Protein AF-A0AAV4JSL7-F1 (afdb_monomer_lite)

Sequence (381 aa):
MTWGSNEEGQLGRGDVSEQASREPKLIGTLATDRHEVIQVTCGSDHTMVLTDAGLVGVWGSNSFGQLGIGRSVSHINHPEFITCLKGIPMAQVAAGGNHSFVLSKSGAVYGWGRNTFGQLGVKDTKDHDKPTQCWQLRSQRIKYICCGENHTACLTLDGRVFTFGAGSYGQLGHKSYDNEVLPKQVLELSGSEVSQIACGRLEMLRHLQADECPPPEVSDEIIKIFSSSSCLNGSFLLSEDKHFGSSSKKHSVNMSDVREFFQELAKLSNVKIIQNISTCIEQTLIPLLPTAPPDVESLRLYLMLPECHLFEESKLYSSIICPLAESLLALDKIDQNVFDNWWSSNQPSYFNRLVKTYKSCVEYLLRPPQPSDPLEVRSCL

Secondary structure (DSSP, 8-state):
-EEEEETTSTT-SS--EEEEEEEEE--TTT--TT--EEEEEE-SSEEEEEETT--EEEEEE-TTSTTSS-SS-SEEEEEEE-GGGTTS-EEEEEE-SSEEEEEETTS-EEEEE--TTSTT-SSS-S-EEEEEE-GGGTTS-EEEEEE-SSEEEEEETTS-EEEEE--TTSTT-SSS---EEEEEE-GGGTTS--SSS-STTHHHHHTS-TTPPPPHHHHHHHHHHHT-HHHHHHHTBPTTTTTSS-BTTB--B-HHHHHHHHHHHTT---HHHHHHHHHHIIIIIGGG--SS-SSGGGGHHHHHGGGSGGGG-GGGIIIIIHHHHHHHHTS-HHHHHHHHHHHHHS-HHHHHHHHHHHHHHHHHHTSPPPTTS--------

InterPro domains:
  IPR000408 Regulator of chromosome condensation, RCC1 [PR00633] (7-23)
  IPR000408 Regulator of chromosome condensation, RCC1 [PR00633] (56-72)
  IPR000408 Regulator of chromosome condensation, RCC1 [PR00633] (145-161)
  IPR000408 Regulator of chromosome condensation, RCC1 [PR00633] (161-175)
  IPR000408 Regulator of chromosome condensation, RCC1 [PS00626] (40-50)
  IPR000408 Regulator of chromosome condensation, RCC1 [PS00626] (93-103)
  IPR000408 Regulator of chromosome condensation, RCC1 [PS00626] (145-155)
  IPR000408 Regulator of chromosome condensation, RCC1 [PS50012] (1-53)
  IPR000408 Regulator of chromosome condensation, RCC1 [PS50012] (54-106)
  IPR000408 Regulator of chromosome condensation, RCC1 [PS50012] (107-158)
  IPR000408 Regulator of chromosome condensation, RCC1 [PS50012] (159-210)
  IPR009091 Regulator of chromosome condensation 1/beta-lactamase-inhibitor protein II [G3DSA:2.130.10.30] (1-242)
  IPR009091 Regulator of chromosome condensation 1/beta-lactamase-inhibitor protein II [SSF50985] (2-201)
  IPR051625 Diverse Signaling and Regulatory Domain-Containing Protein [PTHR22872] (76-201)
  IPR058923 RCC1-like domain [PF25390] (2-201)

Foldseek 3Di:
DDWFAFQQLQRAQQDGDRDTGPDDDDNVVQPDPPWAFPDKEDAQFKIWTATPQQWIWIWGACCQLQRQQDDPDGTHNHIDTQPVCPPFRWDDKEDEHFKIWTATPQRWIWIFGAQCLLQRQCPDRHGHNHTDTNPLRNPQQWDDKYYYNFKIWTAHPQQWIWIFGQQCPPVRQCPDRHGHNHTDTNCLRPPPNPPFQADPCLVVLQPADQAHDPDPSVLVVLLVQLQDLVNVLRRFFDPDCQLPPCDLQHLRGDLVRLLVVLVSVVPGNHPVSVVSNLCSQQVHVLVPQDLEDPDLSSCVCLLRVLSHPVLVPQVCLVRHVVSSVVSLVSHDPSSVSSVVSVVVVDDVVSVVSVVVSVVVSVVSVPDDDDPPDPDDDDDDD

Radius of gyration: 23.68 Å; chains: 1; bounding box: 52×46×74 Å

Organism: NCBI:txid1093978

pLDDT: mean 84.73, std 13.61, range [31.64, 98.62]

Structure (mmCIF, N/CA/C/O backbone):
data_AF-A0AAV4JSL7-F1
#
_entry.id   AF-A0AAV4JSL7-F1
#
loop_
_atom_site.group_PDB
_atom_site.id
_atom_site.type_symbol
_atom_site.label_atom_id
_atom_site.label_alt_id
_atom_site.label_comp_id
_atom_site.label_asym_id
_atom_site.label_entity_id
_atom_site.label_seq_id
_atom_site.pdbx_PDB_ins_code
_atom_site.Cartn_x
_atom_site.Cartn_y
_atom_site.Cartn_z
_atom_site.occupancy
_atom_site.B_iso_or_equiv
_atom_site.auth_seq_id
_atom_site.auth_comp_id
_atom_site.auth_asym_id
_atom_site.auth_atom_id
_atom_site.pdbx_PDB_model_num
ATOM 1 N N . MET A 1 1 ? -4.063 13.259 -13.712 1.00 87.69 1 MET A N 1
ATOM 2 C CA . MET A 1 1 ? -3.568 14.606 -13.340 1.00 87.69 1 MET A CA 1
ATOM 3 C C . MET A 1 1 ? -2.512 14.442 -12.260 1.00 87.69 1 MET A C 1
ATOM 5 O O . MET A 1 1 ? -2.606 13.466 -11.529 1.00 87.69 1 MET A O 1
ATOM 9 N N . THR A 1 2 ? -1.548 15.356 -12.156 1.00 90.62 2 THR A N 1
ATOM 10 C CA . THR A 1 2 ? -0.453 15.317 -11.170 1.00 90.62 2 THR A CA 1
ATOM 11 C C . THR A 1 2 ? -0.216 16.688 -10.527 1.00 90.62 2 THR A C 1
ATOM 13 O O . THR A 1 2 ? -0.372 17.733 -11.173 1.00 90.62 2 THR A O 1
ATOM 16 N N . TRP A 1 3 ? 0.124 16.676 -9.237 1.00 93.81 3 TRP A N 1
ATOM 17 C CA . TRP A 1 3 ? 0.457 17.818 -8.376 1.00 93.81 3 TRP A CA 1
ATOM 18 C C . TRP A 1 3 ? 1.378 17.333 -7.239 1.00 93.81 3 TRP A C 1
ATOM 20 O O . TRP A 1 3 ? 1.535 16.128 -7.068 1.00 93.81 3 TRP A O 1
ATOM 30 N N . GLY A 1 4 ? 1.988 18.240 -6.476 1.00 93.50 4 GLY A N 1
ATOM 31 C CA . GLY A 1 4 ? 2.975 17.920 -5.436 1.00 93.50 4 GLY A CA 1
ATOM 32 C C . GLY A 1 4 ? 4.409 18.290 -5.827 1.00 93.50 4 GLY A C 1
ATOM 33 O O . GLY A 1 4 ? 4.610 19.215 -6.617 1.00 93.50 4 GLY A O 1
ATOM 34 N N . SER A 1 5 ? 5.397 17.602 -5.246 1.00 89.81 5 SER A N 1
ATOM 35 C CA . SER A 1 5 ? 6.822 17.811 -5.558 1.00 89.81 5 SER A CA 1
ATOM 36 C C . SER A 1 5 ? 7.148 17.424 -7.005 1.00 89.81 5 SER A C 1
ATOM 38 O O . SER A 1 5 ? 6.543 16.501 -7.548 1.00 89.81 5 SER A O 1
ATOM 40 N N . ASN A 1 6 ? 8.076 18.150 -7.635 1.00 93.38 6 ASN A N 1
ATOM 41 C CA . ASN A 1 6 ? 8.517 17.920 -9.014 1.00 93.38 6 ASN A CA 1
ATOM 42 C C . ASN A 1 6 ? 10.027 18.135 -9.199 1.00 93.38 6 ASN A C 1
ATOM 44 O O . ASN A 1 6 ? 10.464 18.525 -10.285 1.00 93.38 6 ASN A O 1
ATOM 48 N N . GLU A 1 7 ? 10.811 17.938 -8.142 1.00 92.44 7 GLU A N 1
ATOM 49 C CA . GLU A 1 7 ? 12.262 18.171 -8.146 1.00 92.44 7 GLU A CA 1
ATOM 50 C C . GLU A 1 7 ? 12.984 17.274 -9.164 1.00 92.44 7 GLU A C 1
ATOM 52 O O . GLU A 1 7 ? 13.887 17.722 -9.863 1.00 92.44 7 GLU A O 1
ATOM 57 N N . GLU A 1 8 ? 12.497 16.045 -9.337 1.00 93.50 8 GLU A N 1
ATOM 58 C CA . GLU A 1 8 ? 13.051 15.019 -10.227 1.00 93.50 8 GLU A CA 1
ATOM 59 C C . GLU A 1 8 ? 12.173 14.796 -11.473 1.00 93.50 8 GLU A C 1
ATOM 61 O O . GLU A 1 8 ? 12.362 13.850 -12.239 1.00 93.50 8 GLU A O 1
ATOM 66 N N . GLY A 1 9 ? 11.167 15.651 -11.688 1.00 94.31 9 GLY A N 1
ATOM 67 C CA . GLY A 1 9 ? 10.214 15.514 -12.791 1.00 94.31 9 GLY A CA 1
ATOM 68 C C . GLY A 1 9 ? 9.134 14.454 -12.553 1.00 94.31 9 GLY A C 1
ATOM 69 O O . GLY A 1 9 ? 8.462 14.040 -13.500 1.00 94.31 9 GLY A O 1
ATOM 7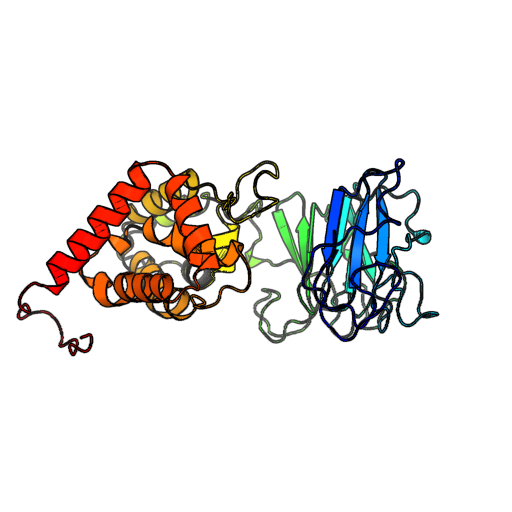0 N N . GLN A 1 10 ? 8.934 14.016 -11.304 1.00 94.81 10 GLN A N 1
ATOM 71 C CA . GLN A 1 10 ? 7.990 12.961 -10.918 1.00 94.81 10 GLN A CA 1
ATOM 72 C C . GLN A 1 10 ? 6.514 13.292 -11.193 1.00 94.81 10 GLN A C 1
ATOM 74 O O . GLN A 1 10 ? 5.669 12.398 -11.126 1.00 94.81 10 GLN A O 1
ATOM 79 N N . LEU A 1 11 ? 6.180 14.526 -11.592 1.00 94.56 11 LEU A N 1
ATOM 80 C CA . LEU A 1 11 ? 4.839 14.876 -12.072 1.00 94.56 11 LEU A CA 1
ATOM 81 C C . LEU A 1 11 ? 4.629 14.603 -13.565 1.00 94.56 11 LEU A C 1
ATOM 83 O O . LEU A 1 11 ? 3.476 14.576 -13.996 1.00 94.56 11 LEU A O 1
ATOM 87 N N . GLY A 1 12 ? 5.689 14.382 -14.347 1.00 94.50 12 GLY A N 1
ATOM 88 C CA . GLY A 1 12 ? 5.587 13.903 -15.730 1.00 94.50 12 GLY A CA 1
ATOM 89 C C . GLY A 1 12 ? 5.100 14.949 -16.735 1.00 94.50 12 GLY A C 1
ATOM 90 O O . GLY A 1 12 ? 4.492 14.598 -17.743 1.00 94.50 12 GLY A O 1
ATOM 91 N N . ARG A 1 13 ? 5.294 16.242 -16.462 1.00 92.75 13 ARG A N 1
ATOM 92 C CA . ARG A 1 13 ? 4.709 17.342 -17.256 1.00 92.75 13 ARG A CA 1
ATOM 93 C C . ARG A 1 13 ? 5.701 18.005 -18.222 1.00 92.75 13 ARG A C 1
ATOM 95 O O . ARG A 1 13 ? 5.365 19.012 -18.837 1.00 92.75 13 ARG A O 1
ATOM 102 N N . GLY A 1 14 ? 6.882 17.414 -18.406 1.00 93.31 14 GLY A N 1
ATOM 103 C CA . GLY A 1 14 ? 7.953 17.931 -19.265 1.00 93.31 14 GLY A CA 1
ATOM 104 C C . GLY A 1 14 ? 8.793 19.032 -18.611 1.00 93.31 14 GLY A C 1
ATOM 105 O O . GLY A 1 14 ? 9.627 19.641 -19.277 1.00 93.31 14 GLY A O 1
ATOM 106 N N . ASP A 1 15 ? 8.586 19.281 -17.319 1.00 93.12 15 ASP A N 1
ATOM 107 C CA . ASP A 1 15 ? 9.273 20.280 -16.509 1.00 93.12 15 ASP A CA 1
ATOM 108 C C . ASP A 1 15 ? 9.776 19.679 -15.187 1.00 93.12 15 ASP A C 1
ATOM 110 O O . ASP A 1 15 ? 9.305 18.634 -14.735 1.00 93.12 15 ASP A O 1
ATOM 114 N N . VAL A 1 16 ? 10.730 20.369 -14.563 1.00 92.75 16 VAL A N 1
ATOM 115 C CA . VAL A 1 16 ? 11.206 20.121 -13.194 1.00 92.75 16 VAL A CA 1
ATOM 116 C C . VAL A 1 16 ? 11.070 21.417 -12.396 1.00 92.75 16 VAL A C 1
ATOM 118 O O . VAL A 1 16 ? 11.211 22.506 -12.958 1.00 92.75 16 VAL A O 1
ATOM 121 N N . SER A 1 17 ? 10.739 21.328 -11.109 1.00 91.06 17 SER A N 1
ATOM 122 C CA . SER A 1 17 ? 10.581 22.507 -10.252 1.00 91.06 17 SER A CA 1
ATOM 123 C C . SER A 1 17 ? 10.872 22.187 -8.791 1.00 91.06 17 SER A C 1
ATOM 125 O O . SER A 1 17 ? 10.332 21.224 -8.256 1.00 91.06 17 SER A O 1
ATOM 127 N N . GLU A 1 18 ? 11.650 23.055 -8.137 1.00 87.56 18 GLU A N 1
ATOM 128 C CA . GLU A 1 18 ? 11.880 23.024 -6.683 1.00 87.56 18 GLU A CA 1
ATOM 129 C C . GLU A 1 18 ? 10.625 23.403 -5.880 1.00 87.56 18 GLU A C 1
ATOM 131 O O . GLU A 1 18 ? 10.512 23.105 -4.695 1.00 87.56 18 GLU A O 1
ATOM 136 N N . GLN A 1 19 ? 9.660 24.085 -6.505 1.00 85.88 19 GLN A N 1
ATOM 137 C CA . GLN A 1 19 ? 8.411 24.445 -5.845 1.00 85.88 19 GLN A CA 1
ATOM 138 C C . GLN A 1 19 ? 7.332 23.408 -6.135 1.00 85.88 19 GLN A C 1
ATOM 140 O O . GLN A 1 19 ? 7.003 23.116 -7.286 1.00 85.88 19 GLN A O 1
ATOM 145 N N . ALA A 1 20 ? 6.706 22.914 -5.068 1.00 86.38 20 ALA A N 1
ATOM 146 C CA . ALA A 1 20 ? 5.592 21.990 -5.184 1.00 86.38 20 ALA A CA 1
ATOM 147 C C . ALA A 1 20 ? 4.410 22.617 -5.949 1.00 86.38 20 ALA A C 1
ATOM 149 O O . ALA A 1 20 ? 3.917 23.704 -5.627 1.00 86.38 20 ALA A O 1
ATOM 150 N N . SER A 1 21 ? 3.907 21.887 -6.942 1.00 86.94 21 SER A N 1
ATOM 151 C CA . SER A 1 21 ? 2.688 22.215 -7.673 1.00 86.94 21 SER A CA 1
ATOM 152 C C . SER A 1 21 ? 1.480 22.033 -6.767 1.00 86.94 21 SER A C 1
ATOM 154 O O . SER A 1 21 ? 1.160 20.912 -6.388 1.00 86.94 21 SER A O 1
ATOM 156 N N . ARG A 1 22 ? 0.764 23.113 -6.465 1.00 91.31 22 ARG A N 1
ATOM 157 C CA . ARG A 1 22 ? -0.407 23.072 -5.568 1.00 91.31 22 ARG A CA 1
ATOM 158 C C . ARG A 1 22 ? -1.715 22.729 -6.276 1.00 91.31 22 ARG A C 1
ATOM 160 O O . ARG A 1 22 ? -2.715 22.462 -5.625 1.00 91.31 22 ARG A O 1
ATOM 167 N N . GLU A 1 23 ? -1.699 22.731 -7.604 1.00 88.50 23 GLU A N 1
ATOM 168 C CA . GLU A 1 23 ? -2.880 22.501 -8.432 1.00 88.50 23 GLU A CA 1
ATOM 169 C C . GLU A 1 23 ? -2.731 21.223 -9.268 1.00 88.50 23 GLU A C 1
ATOM 171 O O . GLU A 1 23 ? -1.652 20.999 -9.842 1.00 88.50 23 GLU A O 1
ATOM 176 N N . PRO A 1 24 ? -3.795 20.404 -9.380 1.00 92.31 24 PRO A N 1
ATOM 177 C CA . PRO A 1 24 ? -3.846 19.283 -10.310 1.00 92.31 24 PRO A CA 1
ATOM 178 C C . PRO A 1 24 ? -3.694 19.757 -11.754 1.00 92.31 24 PRO A C 1
ATOM 180 O O . PRO A 1 24 ? -4.482 20.567 -12.238 1.00 92.31 24 PRO A O 1
ATOM 183 N N . LYS A 1 25 ? -2.705 19.214 -12.471 1.00 90.19 25 LYS A N 1
ATOM 184 C CA . LYS A 1 25 ? -2.516 19.482 -13.904 1.00 90.19 25 LYS A CA 1
ATOM 185 C C . LYS A 1 25 ? -2.570 18.199 -14.718 1.00 90.19 25 LYS A C 1
ATOM 187 O O . LYS A 1 25 ? -2.169 17.130 -14.255 1.00 90.19 25 LYS A O 1
ATOM 192 N N . LEU A 1 26 ? -3.096 18.288 -15.934 1.00 90.12 26 LEU A N 1
ATOM 193 C CA . LEU A 1 26 ? -3.121 17.166 -16.866 1.00 90.12 26 LEU A CA 1
ATOM 194 C C . LEU A 1 26 ? -1.710 16.889 -17.404 1.00 90.12 26 LEU A C 1
ATOM 196 O O . LEU A 1 26 ? -0.970 17.820 -17.710 1.00 90.12 26 LEU A O 1
ATOM 200 N N . ILE A 1 27 ? -1.365 15.609 -17.563 1.00 89.94 27 ILE A N 1
ATOM 201 C CA . ILE A 1 27 ? -0.181 15.198 -18.319 1.00 89.94 27 ILE A CA 1
ATOM 202 C C . ILE A 1 27 ? -0.610 15.021 -19.776 1.00 89.94 27 ILE A C 1
ATOM 204 O O . ILE A 1 27 ? -1.199 14.000 -20.132 1.00 89.94 27 ILE A O 1
ATOM 208 N N . GLY A 1 28 ? -0.350 16.028 -20.610 1.00 83.12 28 GLY A N 1
ATOM 209 C CA . GLY A 1 28 ? -0.814 16.039 -22.002 1.00 83.12 28 GLY A CA 1
ATOM 210 C C . GLY A 1 28 ? -0.289 14.869 -22.841 1.00 83.12 28 GLY A C 1
ATOM 211 O O . GLY A 1 28 ? -0.990 14.386 -23.717 1.00 83.12 28 GLY A O 1
ATOM 212 N N . THR A 1 29 ? 0.906 14.358 -22.534 1.00 83.56 29 THR A N 1
ATOM 213 C CA . THR A 1 29 ? 1.532 13.235 -23.253 1.00 83.56 29 THR A CA 1
ATOM 214 C C . THR A 1 29 ? 0.900 11.873 -22.958 1.00 83.56 29 THR A C 1
ATOM 216 O O . THR A 1 29 ? 1.034 10.967 -23.775 1.00 83.56 29 THR A O 1
ATOM 219 N N . LEU A 1 30 ? 0.199 11.717 -21.828 1.00 83.38 30 LEU A N 1
ATOM 220 C CA . LEU A 1 30 ? -0.580 10.509 -21.509 1.00 83.38 30 LEU A CA 1
ATOM 221 C C . LEU A 1 30 ? -2.031 10.606 -21.974 1.00 83.38 30 LEU A C 1
ATOM 223 O O . LEU A 1 30 ? -2.681 9.580 -22.153 1.00 83.38 30 LEU A O 1
ATOM 227 N N . ALA A 1 31 ? -2.536 11.822 -22.188 1.00 67.94 31 ALA A N 1
ATOM 228 C CA . ALA A 1 31 ? -3.847 12.067 -22.771 1.00 67.94 31 ALA A CA 1
ATOM 229 C C . ALA A 1 31 ? -3.798 11.820 -24.290 1.00 67.94 31 ALA A C 1
ATOM 231 O O . ALA A 1 31 ? -3.839 12.751 -25.090 1.00 67.94 31 ALA A O 1
ATOM 232 N N . THR A 1 32 ? -3.651 10.556 -24.689 1.00 62.78 32 THR A N 1
ATOM 233 C CA . THR A 1 32 ? -3.736 10.135 -26.095 1.00 62.78 32 THR A CA 1
ATOM 234 C C . THR A 1 32 ? -4.996 9.304 -26.311 1.00 62.78 32 THR A C 1
ATOM 236 O O . THR A 1 32 ? -5.339 8.493 -25.457 1.00 62.78 32 THR A O 1
ATOM 239 N N . ASP A 1 33 ? -5.634 9.423 -27.477 1.00 58.38 33 ASP A N 1
ATOM 240 C CA . ASP A 1 33 ? -6.865 8.686 -27.830 1.00 58.38 33 ASP A CA 1
ATOM 241 C C . ASP A 1 33 ? -6.671 7.160 -27.985 1.00 58.38 33 ASP A C 1
ATOM 243 O O . ASP A 1 33 ? -7.572 6.459 -28.443 1.00 58.38 33 ASP A O 1
ATOM 247 N N . ARG A 1 34 ? -5.473 6.627 -27.702 1.00 74.44 34 ARG A N 1
ATOM 248 C CA . ARG A 1 34 ? -5.111 5.239 -28.028 1.00 74.44 34 ARG A CA 1
ATOM 249 C C . ARG A 1 34 ? -5.259 4.263 -26.871 1.00 74.44 34 ARG A C 1
ATOM 251 O O . ARG A 1 34 ? -5.616 3.121 -27.138 1.00 74.44 34 ARG A O 1
ATOM 258 N N . HIS A 1 35 ? -4.945 4.676 -25.644 1.00 81.62 35 HIS A N 1
ATOM 259 C CA . HIS A 1 35 ? -4.880 3.789 -24.480 1.00 81.62 35 HIS A CA 1
ATOM 260 C C . HIS A 1 35 ? -5.254 4.533 -23.202 1.00 81.62 35 HIS A C 1
ATOM 262 O O . HIS A 1 35 ? -4.720 5.611 -22.935 1.00 81.62 35 HIS A O 1
ATOM 268 N N . GLU A 1 36 ? -6.125 3.934 -22.395 1.00 89.56 36 GLU A N 1
ATOM 269 C CA . GLU A 1 36 ? -6.532 4.491 -21.107 1.00 89.56 36 GLU A CA 1
ATOM 270 C C . GLU A 1 36 ? -5.566 4.070 -19.997 1.00 89.56 36 GLU A C 1
ATOM 272 O O . GLU A 1 36 ? -5.124 2.922 -19.937 1.00 89.56 36 GLU A O 1
ATOM 277 N N . VAL A 1 37 ? -5.243 4.994 -19.090 1.00 91.81 37 VAL A N 1
ATOM 278 C CA . VAL A 1 37 ? -4.500 4.679 -17.862 1.00 91.81 37 VAL A CA 1
ATOM 279 C C . VAL A 1 37 ? -5.459 4.025 -16.868 1.00 91.81 37 VAL A C 1
ATOM 281 O O . VAL A 1 37 ? -6.405 4.667 -16.417 1.00 91.81 37 VAL A O 1
ATOM 284 N N . ILE A 1 38 ? -5.191 2.771 -16.503 1.00 91.38 38 ILE A N 1
ATOM 285 C CA . ILE A 1 38 ? -6.029 1.970 -15.594 1.00 91.38 38 ILE A CA 1
ATOM 286 C C . ILE A 1 38 ? -5.461 1.883 -14.174 1.00 91.38 38 ILE A C 1
ATOM 288 O O . ILE A 1 38 ? -6.187 1.561 -13.240 1.00 91.38 38 ILE A O 1
ATOM 292 N N . GLN A 1 39 ? -4.170 2.170 -13.994 1.00 89.69 39 GLN A N 1
ATOM 293 C CA . GLN A 1 39 ? -3.536 2.204 -12.678 1.00 89.69 39 GLN A CA 1
ATOM 294 C C . GLN A 1 39 ? -2.403 3.231 -12.657 1.00 89.69 39 GLN A C 1
ATOM 296 O O . GLN A 1 39 ? -1.693 3.406 -13.647 1.00 89.69 39 GLN A O 1
ATOM 301 N N . VAL A 1 40 ? -2.208 3.870 -11.506 1.00 92.56 40 VAL A N 1
ATOM 302 C CA . VAL A 1 40 ? -1.075 4.750 -11.208 1.00 92.56 40 VAL A CA 1
ATOM 303 C C . VAL A 1 40 ? -0.475 4.356 -9.860 1.00 92.56 40 VAL A C 1
ATOM 305 O O . VAL A 1 40 ? -1.196 3.926 -8.960 1.00 92.56 40 VAL A O 1
ATOM 308 N N . THR A 1 41 ? 0.841 4.478 -9.719 1.00 90.25 41 THR A N 1
ATOM 309 C CA . THR A 1 41 ? 1.560 4.291 -8.454 1.00 90.25 41 THR A CA 1
ATOM 310 C C . THR A 1 41 ? 2.732 5.263 -8.386 1.00 90.25 41 THR A C 1
ATOM 312 O O . THR A 1 41 ? 3.322 5.597 -9.416 1.00 90.25 41 THR A O 1
ATOM 315 N N . CYS A 1 42 ? 3.054 5.723 -7.182 1.00 89.56 42 CYS A N 1
ATOM 316 C CA . CYS A 1 42 ? 4.132 6.669 -6.927 1.00 89.56 42 CYS A CA 1
ATOM 317 C C . CYS A 1 42 ? 5.089 6.060 -5.900 1.00 89.56 42 CYS A C 1
ATOM 319 O O . CYS A 1 42 ? 4.634 5.560 -4.872 1.00 89.56 42 CYS A O 1
ATOM 321 N N . GLY A 1 43 ? 6.389 6.109 -6.181 1.00 88.00 43 GLY A N 1
ATOM 322 C CA . GLY A 1 43 ? 7.430 5.926 -5.171 1.00 88.00 43 GLY A CA 1
ATOM 323 C C . GLY A 1 43 ? 7.821 7.257 -4.533 1.00 88.00 43 GLY A C 1
ATOM 324 O O . GLY A 1 43 ? 7.048 8.212 -4.592 1.00 88.00 43 GLY A O 1
ATOM 325 N N . SER A 1 44 ? 9.031 7.350 -3.970 1.00 86.94 44 SER A N 1
ATOM 326 C CA . SER A 1 44 ? 9.522 8.602 -3.365 1.00 86.94 44 SER A CA 1
ATOM 327 C C . SER A 1 44 ? 9.608 9.722 -4.406 1.00 86.94 44 SER A C 1
ATOM 329 O O . SER A 1 44 ? 8.991 10.769 -4.245 1.00 86.94 44 SER A O 1
ATOM 331 N N . ASP A 1 45 ? 10.305 9.456 -5.515 1.00 92.50 45 ASP A N 1
ATOM 332 C CA . ASP A 1 45 ? 10.587 10.453 -6.557 1.00 92.50 45 ASP A CA 1
ATOM 333 C C . ASP A 1 45 ? 10.351 9.919 -7.974 1.00 92.50 45 ASP A C 1
ATOM 335 O O . ASP A 1 45 ? 10.902 10.436 -8.939 1.00 92.50 45 ASP A O 1
ATOM 339 N N . HIS A 1 46 ? 9.555 8.861 -8.132 1.00 97.12 46 HIS A N 1
ATOM 340 C CA . HIS A 1 46 ? 9.204 8.314 -9.444 1.00 97.12 46 HIS A CA 1
ATOM 341 C C . HIS A 1 46 ? 7.733 7.913 -9.496 1.00 97.12 46 HIS A C 1
ATOM 343 O O . HIS A 1 46 ? 7.123 7.605 -8.473 1.00 97.12 46 HIS A O 1
ATOM 349 N N . THR A 1 47 ? 7.172 7.896 -10.698 1.00 97.00 47 THR A N 1
ATOM 350 C CA . THR A 1 47 ? 5.781 7.521 -10.939 1.00 97.00 47 THR A CA 1
ATOM 351 C C . THR A 1 47 ? 5.720 6.472 -12.033 1.00 97.00 47 THR A C 1
ATOM 353 O O . THR A 1 47 ? 6.480 6.517 -13.003 1.00 97.00 47 THR A O 1
ATOM 356 N N . MET A 1 48 ? 4.789 5.535 -11.882 1.00 97.62 48 MET A N 1
ATOM 357 C CA . MET A 1 48 ? 4.480 4.537 -12.892 1.00 97.62 48 MET A CA 1
ATOM 358 C C . MET A 1 48 ? 2.986 4.520 -13.194 1.00 97.62 48 MET A C 1
ATOM 360 O O . MET A 1 48 ? 2.148 4.739 -12.318 1.00 97.62 48 MET A O 1
ATOM 364 N N . VAL A 1 49 ? 2.652 4.186 -14.434 1.00 96.31 49 VAL A N 1
ATOM 365 C CA . VAL A 1 49 ? 1.279 3.943 -14.877 1.00 96.31 49 VAL A CA 1
ATOM 366 C C . VAL A 1 49 ? 1.177 2.640 -15.639 1.00 96.31 49 VAL A C 1
ATOM 368 O O . VAL A 1 49 ? 2.108 2.231 -16.332 1.00 96.31 49 VAL A O 1
ATOM 371 N N . LEU A 1 50 ? 0.009 2.024 -15.539 1.00 95.38 50 LEU A N 1
ATOM 372 C CA . LEU A 1 50 ? -0.399 0.890 -16.351 1.00 95.38 50 LEU A CA 1
ATOM 373 C C . LEU A 1 50 ? -1.549 1.318 -17.256 1.00 95.38 50 LEU A C 1
ATOM 375 O O . LEU A 1 50 ? -2.506 1.932 -16.781 1.00 95.38 50 LEU A O 1
ATOM 379 N N . THR A 1 51 ? -1.472 0.970 -18.537 1.00 92.38 51 THR A N 1
ATOM 380 C CA . THR A 1 51 ? -2.574 1.181 -19.481 1.00 92.38 51 THR A CA 1
ATOM 381 C C . THR A 1 51 ? -3.425 -0.071 -19.686 1.00 92.38 51 THR A C 1
ATOM 383 O O . THR A 1 51 ? -2.997 -1.190 -19.394 1.00 92.38 51 THR A O 1
ATOM 386 N N . ASP A 1 52 ? -4.621 0.108 -20.242 1.00 90.06 52 ASP A N 1
ATOM 387 C CA . ASP A 1 52 ? -5.536 -0.954 -20.681 1.00 90.06 52 ASP A CA 1
ATOM 388 C C . ASP A 1 52 ? -4.897 -1.968 -21.656 1.00 90.06 52 ASP A C 1
ATOM 390 O O . ASP A 1 52 ? -5.182 -3.167 -21.605 1.00 90.06 52 ASP A O 1
ATOM 394 N N . ALA A 1 53 ? -3.964 -1.511 -22.493 1.00 88.38 53 ALA A N 1
ATOM 395 C CA . ALA A 1 53 ? -3.160 -2.339 -23.390 1.00 88.38 53 ALA A CA 1
ATOM 396 C C . ALA A 1 53 ? -1.994 -3.073 -22.702 1.00 88.38 53 ALA A C 1
ATOM 398 O O . ALA A 1 53 ? -1.228 -3.775 -23.366 1.00 88.38 53 ALA A O 1
ATOM 399 N N . GLY A 1 54 ? -1.839 -2.928 -21.384 1.00 89.19 54 GLY A N 1
ATOM 400 C CA . GLY A 1 54 ? -0.766 -3.555 -20.615 1.00 89.19 54 GLY A CA 1
ATOM 401 C C . GLY A 1 54 ? 0.596 -2.880 -20.786 1.00 89.19 54 GLY A C 1
ATOM 402 O O . GLY A 1 54 ? 1.617 -3.514 -20.521 1.00 89.19 54 GLY A O 1
ATOM 403 N N . LEU A 1 55 ? 0.633 -1.625 -21.249 1.00 92.00 55 LEU A N 1
ATOM 404 C CA . LEU A 1 55 ? 1.868 -0.850 -21.365 1.00 92.00 55 LEU A CA 1
ATOM 405 C C . LEU A 1 55 ? 2.199 -0.192 -20.024 1.00 92.00 55 LEU A C 1
ATOM 407 O O . LEU A 1 55 ? 1.310 0.313 -19.340 1.00 92.00 55 LEU A O 1
ATOM 411 N N . VAL A 1 56 ? 3.486 -0.175 -19.675 1.00 96.50 56 VAL A N 1
ATOM 412 C CA . VAL A 1 56 ? 3.984 0.412 -18.424 1.00 96.50 56 VAL A CA 1
ATOM 413 C C . VAL A 1 56 ? 4.724 1.701 -18.746 1.00 96.50 56 VAL A C 1
ATOM 415 O O . VAL A 1 56 ? 5.771 1.661 -19.396 1.00 96.50 56 VAL A O 1
ATOM 418 N N . GLY A 1 57 ? 4.148 2.827 -18.330 1.00 95.94 57 GLY A N 1
ATOM 419 C CA . GLY A 1 57 ? 4.759 4.150 -18.429 1.00 95.94 57 GLY A CA 1
ATOM 420 C C . GLY A 1 57 ? 5.475 4.513 -17.130 1.00 95.94 57 GLY A C 1
ATOM 421 O O . GLY A 1 57 ? 4.971 4.189 -16.058 1.00 95.94 57 GLY A O 1
ATOM 422 N N . VAL A 1 58 ? 6.625 5.175 -17.216 1.00 97.62 58 VAL A N 1
ATOM 423 C CA . VAL A 1 58 ? 7.484 5.545 -16.084 1.00 97.62 58 VAL A CA 1
ATOM 424 C C . VAL A 1 58 ? 8.087 6.933 -16.279 1.00 97.62 58 VAL A C 1
ATOM 426 O O . VAL A 1 58 ? 8.351 7.338 -17.411 1.00 97.62 58 VAL A O 1
ATOM 429 N N . TRP A 1 59 ? 8.280 7.668 -15.186 1.00 98.06 59 TRP A N 1
ATOM 430 C CA . TRP A 1 59 ? 8.988 8.953 -15.153 1.00 98.06 59 TRP A CA 1
ATOM 431 C C . TRP A 1 59 ? 9.382 9.324 -13.713 1.00 98.06 59 TRP A C 1
ATOM 433 O O . TRP A 1 59 ? 8.968 8.672 -12.756 1.00 98.06 59 TRP A O 1
ATOM 443 N N . GLY A 1 60 ? 10.169 10.383 -13.554 1.00 98.19 60 GLY A N 1
ATOM 444 C CA . GLY A 1 60 ? 10.774 10.854 -12.310 1.00 98.19 60 GLY A CA 1
ATOM 445 C C . GLY A 1 60 ? 12.250 10.470 -12.198 1.00 98.19 60 GLY A C 1
ATOM 446 O O . GLY A 1 60 ? 12.929 10.280 -13.209 1.00 98.19 60 GLY A O 1
ATOM 447 N N . SER A 1 61 ? 12.744 10.341 -10.970 1.00 97.69 61 SER A N 1
ATOM 448 C CA . SER A 1 61 ? 14.125 9.976 -10.664 1.00 97.69 61 SER A CA 1
ATOM 449 C C . SER A 1 61 ? 14.456 8.553 -11.108 1.00 97.69 61 SER A C 1
ATOM 451 O O . SER A 1 61 ? 13.647 7.631 -11.011 1.00 97.69 61 SER A O 1
ATOM 453 N N . ASN A 1 62 ? 15.694 8.364 -11.546 1.00 97.81 62 ASN A N 1
ATOM 454 C CA . ASN A 1 62 ? 16.270 7.100 -11.994 1.00 97.81 62 ASN A CA 1
ATOM 455 C C . ASN A 1 62 ? 17.630 6.814 -11.331 1.00 97.81 62 ASN A C 1
ATOM 457 O O . ASN A 1 62 ? 18.418 6.004 -11.825 1.00 97.81 62 ASN A O 1
ATOM 461 N N . SER A 1 63 ? 17.917 7.468 -10.203 1.00 96.62 63 SER A N 1
ATOM 462 C CA . SER A 1 63 ? 19.196 7.377 -9.482 1.00 96.62 63 SER A CA 1
ATOM 463 C C . SER A 1 63 ? 19.626 5.943 -9.128 1.00 96.62 63 SER A C 1
ATOM 465 O O . SER A 1 63 ? 20.819 5.645 -9.070 1.00 96.62 63 SER A O 1
ATOM 467 N N . PHE A 1 64 ? 18.670 5.030 -8.941 1.00 97.25 64 PHE A N 1
ATOM 468 C CA . PHE A 1 64 ? 18.904 3.611 -8.658 1.00 97.25 64 PHE A CA 1
ATOM 469 C C . PHE A 1 64 ? 18.495 2.691 -9.818 1.00 97.25 64 PHE A C 1
ATOM 471 O O . PHE A 1 64 ? 18.633 1.472 -9.712 1.00 97.25 64 PHE A O 1
ATOM 478 N N . GLY A 1 65 ? 18.052 3.245 -10.949 1.00 97.75 65 GLY A N 1
ATOM 479 C CA . GLY A 1 65 ? 17.497 2.485 -12.067 1.00 97.75 65 GLY A CA 1
ATOM 480 C C . GLY A 1 65 ? 16.006 2.164 -11.922 1.00 97.75 65 GLY A C 1
ATOM 481 O O . GLY A 1 65 ? 15.520 1.278 -12.618 1.00 97.75 65 GLY A O 1
ATOM 482 N N . GLN A 1 66 ? 15.281 2.842 -11.022 1.00 98.00 66 GLN A N 1
ATOM 483 C CA . GLN A 1 66 ? 13.865 2.593 -10.715 1.00 98.00 66 GLN A CA 1
ATOM 484 C C . GLN A 1 66 ? 12.899 2.897 -11.873 1.00 98.00 66 GLN A C 1
ATOM 486 O O . GLN A 1 66 ? 11.736 2.522 -11.816 1.00 98.00 66 GLN A O 1
ATOM 491 N N . LEU A 1 67 ? 13.358 3.485 -12.981 1.00 98.06 67 LEU A N 1
ATOM 492 C CA . LEU A 1 67 ? 12.539 3.579 -14.194 1.00 98.06 67 LEU A CA 1
ATOM 493 C C . LEU A 1 67 ? 12.620 2.312 -15.065 1.00 98.06 67 LEU A C 1
ATOM 495 O O . LEU A 1 67 ? 11.782 2.107 -15.933 1.00 98.06 67 LEU A O 1
ATOM 499 N N . GLY A 1 68 ? 13.598 1.425 -14.860 1.00 97.31 68 GLY A N 1
ATOM 500 C CA . GLY A 1 68 ? 13.659 0.145 -15.583 1.00 97.31 68 GLY A CA 1
ATOM 501 C C . GLY A 1 68 ? 14.076 0.262 -17.057 1.00 97.31 68 GLY A C 1
ATOM 502 O O . GLY A 1 68 ? 13.952 -0.694 -17.826 1.00 97.31 68 GLY A O 1
ATOM 503 N N . ILE A 1 69 ? 14.577 1.428 -17.463 1.00 95.81 69 ILE A N 1
ATOM 504 C CA . ILE A 1 69 ? 15.029 1.742 -18.828 1.00 95.81 69 ILE A CA 1
ATOM 505 C C . ILE A 1 69 ? 16.564 1.771 -18.959 1.00 95.81 69 ILE A C 1
ATOM 507 O O . ILE A 1 69 ? 17.099 2.160 -19.996 1.00 95.81 69 ILE A O 1
ATOM 511 N N . GLY A 1 70 ? 17.290 1.338 -17.925 1.00 94.62 70 GLY A N 1
ATOM 512 C CA . GLY A 1 70 ? 18.741 1.479 -17.799 1.00 94.62 70 GLY A CA 1
ATOM 513 C C . GLY A 1 70 ? 19.171 2.736 -17.032 1.00 94.62 70 GLY A C 1
ATOM 514 O O . GLY A 1 70 ? 18.355 3.595 -16.713 1.00 94.62 70 GLY A O 1
ATOM 515 N N . ARG A 1 71 ? 20.474 2.860 -16.741 1.00 91.12 71 ARG A N 1
ATOM 516 C CA . ARG A 1 71 ? 21.085 3.985 -15.986 1.00 91.12 71 ARG A CA 1
ATOM 517 C C . ARG A 1 71 ? 21.671 5.122 -16.831 1.00 91.12 71 ARG A C 1
ATOM 519 O O . ARG A 1 71 ? 22.437 5.935 -16.325 1.00 91.12 71 ARG A O 1
ATOM 526 N N . SER A 1 72 ? 21.356 5.189 -18.123 1.00 90.94 72 SER A N 1
ATOM 527 C CA . SER A 1 72 ? 21.918 6.223 -19.009 1.00 90.94 72 SER A CA 1
ATOM 528 C C . SER A 1 72 ? 21.408 7.638 -18.710 1.00 90.94 72 SER A C 1
ATOM 530 O O . SER A 1 72 ? 22.049 8.605 -19.109 1.00 90.94 72 SER A O 1
ATOM 532 N N . VAL A 1 73 ? 20.279 7.756 -18.010 1.00 92.50 73 VAL A N 1
ATOM 533 C CA . VAL A 1 73 ? 19.661 9.021 -17.592 1.00 92.50 73 VAL A CA 1
ATOM 534 C C . VAL A 1 73 ? 19.412 8.996 -16.088 1.00 92.50 73 VAL A C 1
ATOM 536 O O . VAL A 1 73 ? 19.045 7.952 -15.548 1.00 92.50 73 VAL A O 1
ATOM 539 N N . SER A 1 74 ? 19.624 10.126 -15.408 1.00 93.75 74 SER A N 1
ATOM 540 C CA . SER A 1 74 ? 19.411 10.242 -13.957 1.00 93.75 74 SER A CA 1
ATOM 541 C C . SER A 1 74 ? 17.951 10.468 -13.577 1.00 93.75 74 SER A C 1
ATOM 543 O O . SER A 1 74 ? 17.572 10.111 -12.471 1.00 93.75 74 SER A O 1
ATOM 545 N N . HIS A 1 75 ? 17.144 11.024 -14.481 1.00 96.31 75 HIS A N 1
ATOM 546 C CA . HIS A 1 75 ? 15.705 11.228 -14.329 1.00 96.31 75 HIS A CA 1
ATOM 547 C C . HIS A 1 75 ? 15.056 11.432 -15.710 1.00 96.31 75 HIS A C 1
ATOM 549 O O . HIS A 1 75 ? 15.755 11.707 -16.690 1.00 96.31 75 HIS A O 1
ATOM 555 N N . ILE A 1 76 ? 13.729 11.316 -15.784 1.00 96.69 76 ILE A N 1
ATOM 556 C CA . ILE A 1 76 ? 12.915 11.705 -16.945 1.00 96.69 76 ILE A CA 1
ATOM 557 C C . ILE A 1 76 ? 11.707 12.481 -16.436 1.00 96.69 76 ILE A C 1
ATOM 559 O O . ILE A 1 76 ? 10.997 12.026 -15.554 1.00 96.69 76 ILE A O 1
ATOM 563 N N . ASN A 1 77 ? 11.419 13.636 -17.017 1.00 96.12 77 ASN A N 1
ATOM 564 C CA . ASN A 1 77 ? 10.339 14.516 -16.565 1.00 96.12 77 ASN A CA 1
ATOM 565 C C . ASN A 1 77 ? 9.021 14.365 -17.346 1.00 96.12 77 ASN A C 1
ATOM 567 O O . ASN A 1 77 ? 8.113 15.183 -17.205 1.00 96.12 77 ASN A O 1
ATOM 571 N N . HIS A 1 78 ? 8.910 13.347 -18.191 1.00 94.62 78 HIS A N 1
ATOM 572 C CA . HIS A 1 78 ? 7.726 13.022 -18.972 1.00 94.62 78 HIS A CA 1
ATOM 573 C C . HIS A 1 78 ? 7.573 11.496 -19.079 1.00 94.62 78 HIS A C 1
ATOM 575 O O . HIS A 1 78 ? 8.564 10.779 -18.992 1.00 94.62 78 HIS A O 1
ATOM 581 N N . PRO A 1 79 ? 6.350 10.979 -19.258 1.00 94.94 79 PRO A N 1
ATOM 582 C CA . PRO A 1 79 ? 6.098 9.549 -19.355 1.00 94.94 79 PRO A CA 1
ATOM 583 C C . PRO A 1 79 ? 6.834 8.893 -20.525 1.00 94.94 79 PRO A C 1
ATOM 585 O O . PRO A 1 79 ? 6.609 9.247 -21.683 1.00 94.94 79 PRO A O 1
ATOM 588 N N . GLU A 1 80 ? 7.643 7.884 -20.215 1.00 94.25 80 GLU A N 1
ATOM 589 C CA . GLU A 1 80 ? 8.264 6.980 -21.183 1.00 94.25 80 GLU A CA 1
ATOM 590 C C . GLU A 1 80 ? 7.796 5.541 -20.955 1.00 94.25 80 GLU A C 1
ATOM 592 O O . GLU A 1 80 ? 7.554 5.126 -19.827 1.00 94.25 80 GLU A O 1
ATOM 597 N N . PHE A 1 81 ? 7.655 4.754 -22.023 1.00 93.56 81 PHE A N 1
ATOM 598 C CA . PHE A 1 81 ? 7.149 3.383 -21.925 1.00 93.56 81 PHE A CA 1
ATOM 599 C C . PHE A 1 81 ? 8.273 2.347 -21.952 1.00 93.56 81 PHE A C 1
ATOM 601 O O . PHE A 1 81 ? 9.101 2.331 -22.865 1.00 93.56 81 PHE A O 1
ATOM 608 N N . ILE A 1 82 ? 8.248 1.415 -20.996 1.00 95.00 82 ILE A N 1
ATOM 609 C CA . ILE A 1 82 ? 9.237 0.337 -20.899 1.00 95.00 82 ILE A CA 1
ATOM 610 C C . ILE A 1 82 ? 9.057 -0.643 -22.065 1.00 95.00 82 ILE A C 1
ATOM 612 O O . ILE A 1 82 ? 8.093 -1.406 -22.140 1.00 95.00 82 ILE A O 1
ATOM 616 N N . THR A 1 83 ? 10.026 -0.669 -22.978 1.00 92.88 83 THR A N 1
ATOM 617 C CA . THR A 1 83 ? 9.943 -1.474 -24.207 1.00 92.88 83 THR A CA 1
ATOM 618 C C . THR A 1 83 ? 10.255 -2.955 -23.998 1.00 92.88 83 THR A C 1
ATOM 620 O O . THR A 1 83 ? 9.702 -3.793 -24.709 1.00 92.88 83 THR A O 1
ATOM 623 N N . CYS A 1 84 ? 11.088 -3.313 -23.015 1.00 92.75 84 CYS A N 1
ATOM 624 C CA . CYS A 1 84 ? 11.481 -4.706 -22.762 1.00 92.75 84 CYS A CA 1
ATOM 625 C C . CYS A 1 84 ? 10.359 -5.576 -22.164 1.00 92.75 84 CYS A C 1
ATOM 627 O O . CYS A 1 84 ? 10.473 -6.799 -22.176 1.00 92.75 84 CYS A O 1
ATOM 629 N N . LEU A 1 85 ? 9.269 -4.962 -21.691 1.00 92.94 85 LEU A N 1
ATOM 630 C CA . LEU A 1 85 ? 8.064 -5.648 -21.208 1.00 92.94 85 LEU A CA 1
ATOM 631 C C . LEU A 1 85 ? 6.975 -5.772 -22.288 1.00 92.94 85 LEU A C 1
ATOM 633 O O . LEU A 1 85 ? 5.923 -6.369 -22.049 1.00 92.94 85 LEU A O 1
ATOM 637 N N . LYS A 1 86 ? 7.204 -5.216 -23.485 1.00 89.00 86 LYS A N 1
ATOM 638 C CA . LYS A 1 86 ? 6.215 -5.186 -24.566 1.00 89.00 86 LYS A CA 1
ATOM 639 C C . LYS A 1 86 ? 5.811 -6.602 -24.982 1.00 89.00 86 LYS A C 1
ATOM 641 O O . LYS A 1 86 ? 6.654 -7.449 -25.262 1.00 89.00 86 LYS A O 1
ATOM 646 N N . GLY A 1 87 ? 4.502 -6.831 -25.078 1.00 87.88 87 GLY A N 1
ATOM 647 C CA . GLY A 1 87 ? 3.924 -8.127 -25.449 1.00 87.88 87 GLY A CA 1
ATOM 648 C C . GLY A 1 87 ? 3.633 -9.049 -24.264 1.00 87.88 87 GLY A C 1
ATOM 649 O O . GLY A 1 87 ? 3.006 -10.088 -24.457 1.00 87.88 87 GLY A O 1
ATOM 650 N N . ILE A 1 88 ? 4.018 -8.669 -23.042 1.00 92.94 88 ILE A N 1
ATOM 651 C CA . ILE A 1 88 ? 3.603 -9.367 -21.827 1.00 92.94 88 ILE A CA 1
ATOM 652 C C . ILE A 1 88 ? 2.411 -8.603 -21.232 1.00 92.94 88 ILE A C 1
ATOM 654 O O . ILE A 1 88 ? 2.554 -7.428 -20.897 1.00 92.94 88 ILE A O 1
ATOM 658 N N . PRO A 1 89 ? 1.229 -9.225 -21.086 1.00 88.88 89 PRO A N 1
ATOM 659 C CA . PRO A 1 89 ? 0.069 -8.535 -20.542 1.00 88.88 89 PRO A CA 1
ATOM 660 C C . PRO A 1 89 ? 0.260 -8.277 -19.046 1.00 88.88 89 PRO A C 1
ATOM 662 O O . PRO A 1 89 ? 0.261 -9.213 -18.240 1.00 88.88 89 PRO A O 1
ATOM 665 N N . MET A 1 90 ? 0.408 -7.006 -18.681 1.00 94.31 90 MET A N 1
ATOM 666 C CA . MET A 1 90 ? 0.507 -6.569 -17.291 1.00 94.31 90 MET A CA 1
ATOM 667 C C . MET A 1 90 ? -0.872 -6.469 -16.629 1.00 94.31 90 MET A C 1
ATOM 669 O O . MET A 1 90 ? -1.884 -6.218 -17.284 1.00 94.31 90 MET A O 1
ATOM 673 N N . ALA A 1 91 ? -0.900 -6.744 -15.330 1.00 89.81 91 ALA A N 1
ATOM 674 C CA . ALA A 1 91 ? -2.070 -6.735 -14.459 1.00 89.81 91 ALA A CA 1
ATOM 675 C C . ALA A 1 91 ? -1.952 -5.685 -13.349 1.00 89.81 91 ALA A C 1
ATOM 677 O O . ALA A 1 91 ? -2.970 -5.156 -12.920 1.00 89.81 91 ALA A O 1
ATOM 678 N N . GLN A 1 92 ? -0.731 -5.400 -12.887 1.00 93.38 92 GLN A N 1
ATOM 679 C CA . GLN A 1 92 ? -0.494 -4.450 -11.806 1.00 93.38 92 GLN A CA 1
ATOM 680 C C . GLN A 1 92 ? 0.868 -3.763 -11.954 1.00 93.38 92 GLN A C 1
ATOM 682 O O . GLN A 1 92 ? 1.838 -4.403 -12.369 1.00 93.38 92 GLN A O 1
ATOM 687 N N . VAL A 1 93 ? 0.949 -2.496 -11.549 1.00 97.19 93 VAL A N 1
ATOM 688 C CA . VAL A 1 93 ? 2.191 -1.781 -11.202 1.00 97.19 93 VAL A CA 1
ATOM 689 C C . VAL A 1 93 ? 2.242 -1.521 -9.693 1.00 97.19 93 VAL A C 1
ATOM 691 O O . VAL A 1 93 ? 1.204 -1.291 -9.071 1.00 97.19 93 VAL A O 1
ATOM 694 N N . ALA A 1 94 ? 3.431 -1.549 -9.097 1.00 93.69 94 ALA A N 1
ATOM 695 C CA . ALA A 1 94 ? 3.656 -1.171 -7.702 1.00 93.69 94 ALA A CA 1
ATOM 696 C C . ALA A 1 94 ? 5.011 -0.469 -7.557 1.00 93.69 94 ALA A C 1
ATOM 698 O O . ALA A 1 94 ? 5.981 -0.863 -8.202 1.00 93.69 94 ALA A O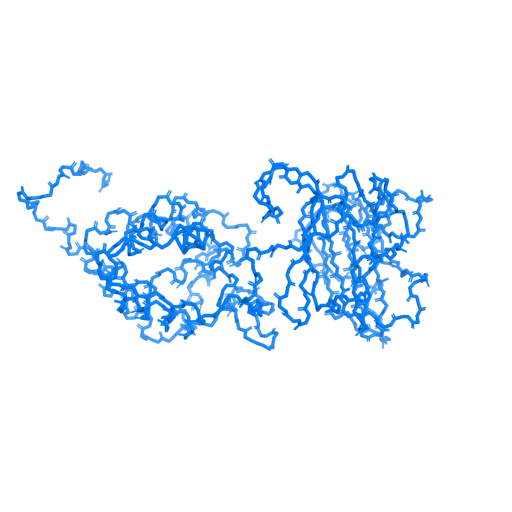 1
ATOM 699 N N . ALA A 1 95 ? 5.079 0.553 -6.709 1.00 90.38 95 ALA A N 1
ATOM 700 C CA . ALA A 1 95 ? 6.302 1.284 -6.408 1.00 90.38 95 ALA A CA 1
ATOM 701 C C . ALA A 1 95 ? 6.533 1.314 -4.895 1.00 90.38 95 ALA A C 1
ATOM 703 O O . ALA A 1 95 ? 5.608 1.569 -4.125 1.00 90.38 95 ALA A O 1
ATOM 704 N N . GLY A 1 96 ? 7.763 1.026 -4.476 1.00 88.12 96 GLY A N 1
ATOM 705 C CA . GLY A 1 96 ? 8.253 1.380 -3.146 1.00 88.12 96 GLY A CA 1
ATOM 706 C C . GLY A 1 96 ? 9.022 2.691 -3.201 1.00 88.12 96 GLY A C 1
ATOM 707 O O . GLY A 1 96 ? 8.895 3.439 -4.167 1.00 88.12 96 GLY A O 1
ATOM 708 N N . GLY A 1 97 ? 9.879 2.959 -2.214 1.00 86.81 97 GLY A N 1
ATOM 709 C CA . GLY A 1 97 ? 10.598 4.237 -2.171 1.00 86.81 97 GLY A CA 1
ATOM 710 C C . GLY A 1 97 ? 11.436 4.473 -3.434 1.00 86.81 97 GLY A C 1
ATOM 711 O O . GLY A 1 97 ? 11.190 5.375 -4.234 1.00 86.81 97 GLY A O 1
ATOM 712 N N . ASN A 1 98 ? 12.379 3.562 -3.678 1.00 94.44 98 ASN A N 1
ATOM 713 C CA . ASN A 1 98 ? 13.330 3.644 -4.792 1.00 94.44 98 ASN A CA 1
ATOM 714 C C . ASN A 1 98 ? 13.351 2.385 -5.673 1.00 94.44 98 ASN A C 1
ATOM 716 O O . ASN A 1 98 ? 14.366 2.076 -6.297 1.00 94.44 98 ASN A O 1
ATOM 720 N N . HIS A 1 99 ? 12.270 1.611 -5.675 1.00 98.19 99 HIS A N 1
ATOM 721 C CA . HIS A 1 99 ? 12.166 0.366 -6.427 1.00 98.19 99 HIS A CA 1
ATOM 722 C C . HIS A 1 99 ? 10.751 0.176 -6.968 1.00 98.19 99 HIS A C 1
ATOM 724 O O . HIS A 1 99 ? 9.801 0.781 -6.473 1.00 98.19 99 HIS A O 1
ATOM 730 N N . SER A 1 100 ? 10.621 -0.680 -7.970 1.00 98.50 100 SER A N 1
ATOM 731 C CA . SER A 1 100 ? 9.434 -0.776 -8.807 1.00 98.50 100 SER A CA 1
ATOM 732 C C . SER A 1 100 ? 9.147 -2.221 -9.170 1.00 98.50 100 SER A C 1
ATOM 734 O O . SER A 1 100 ? 10.065 -3.032 -9.308 1.00 98.50 100 SER A O 1
ATOM 736 N N . PHE A 1 101 ? 7.870 -2.526 -9.359 1.00 98.56 101 PHE A N 1
ATOM 737 C CA . PHE A 1 101 ? 7.382 -3.849 -9.700 1.00 98.56 101 PHE A CA 1
ATOM 738 C C . PHE A 1 101 ? 6.274 -3.800 -10.745 1.00 98.56 101 PHE A C 1
ATOM 740 O O . PHE A 1 101 ? 5.434 -2.898 -10.758 1.00 98.56 101 PHE A O 1
ATOM 747 N N . VAL A 1 102 ? 6.222 -4.851 -11.564 1.00 98.31 102 VAL A N 1
ATOM 748 C CA . VAL A 1 102 ? 5.025 -5.220 -12.325 1.00 98.31 102 VAL A CA 1
ATOM 749 C C . VAL A 1 102 ? 4.621 -6.662 -12.051 1.00 98.31 102 VAL A C 1
ATOM 751 O O . VAL A 1 102 ? 5.460 -7.555 -11.892 1.00 98.31 102 VAL A O 1
ATOM 754 N N . LEU A 1 103 ? 3.310 -6.887 -12.059 1.00 97.00 103 LEU A N 1
ATOM 755 C CA . LEU A 1 103 ? 2.683 -8.200 -12.066 1.00 97.00 103 LEU A CA 1
ATOM 756 C C . LEU A 1 103 ? 2.058 -8.431 -13.437 1.00 97.00 103 LEU A C 1
ATOM 758 O O . LEU A 1 103 ? 1.241 -7.635 -13.891 1.00 97.00 103 LEU A O 1
ATOM 762 N N . SER A 1 104 ? 2.400 -9.535 -14.088 1.00 94.19 104 SER A N 1
ATOM 763 C CA . SER A 1 104 ? 1.727 -9.970 -15.316 1.00 94.19 104 SER A CA 1
ATOM 764 C C . SER A 1 104 ? 0.429 -10.725 -15.019 1.00 94.19 104 SER A C 1
ATOM 766 O O . SER A 1 104 ? 0.285 -11.338 -13.961 1.00 94.19 104 SER A O 1
ATOM 768 N N . LYS A 1 105 ? -0.496 -10.780 -15.987 1.00 88.62 105 LYS A N 1
ATOM 769 C CA . LYS A 1 105 ? -1.751 -11.552 -15.873 1.00 88.62 105 LYS A CA 1
ATOM 770 C C . LYS A 1 105 ? -1.533 -13.058 -15.664 1.00 88.62 105 LYS A C 1
ATOM 772 O O . LYS A 1 105 ? -2.441 -13.743 -15.210 1.00 88.62 105 LYS A O 1
ATOM 777 N N . SER A 1 106 ? -0.346 -13.584 -15.980 1.00 88.44 106 SER A N 1
ATOM 778 C CA . SER A 1 106 ? 0.026 -14.980 -15.706 1.00 88.44 106 SER A CA 1
ATOM 779 C C . SER A 1 106 ? 0.550 -15.209 -14.281 1.00 88.44 106 SER A C 1
ATOM 781 O O . SER A 1 106 ? 0.836 -16.348 -13.914 1.00 88.44 106 SER A O 1
ATOM 783 N N . GLY A 1 107 ? 0.689 -14.149 -13.479 1.00 89.81 107 GLY A N 1
ATOM 784 C CA . GLY A 1 107 ? 1.239 -14.200 -12.126 1.00 89.81 107 GLY A CA 1
ATOM 785 C C . GLY A 1 107 ? 2.765 -14.072 -12.058 1.00 89.81 107 GLY A C 1
ATOM 786 O O . GLY A 1 107 ? 3.333 -14.239 -10.980 1.00 89.81 107 GLY A O 1
ATOM 787 N N . ALA A 1 108 ? 3.455 -13.801 -13.176 1.00 95.06 108 ALA A N 1
ATOM 788 C CA . ALA A 1 108 ? 4.894 -13.532 -13.157 1.00 95.06 108 ALA A CA 1
ATOM 789 C C . ALA A 1 108 ? 5.182 -12.117 -12.639 1.00 95.06 108 ALA A C 1
ATOM 791 O O . ALA A 1 108 ? 4.538 -11.159 -13.073 1.00 95.06 108 ALA A O 1
ATOM 792 N N . VAL A 1 109 ? 6.171 -12.019 -11.749 1.00 97.94 109 VAL A N 1
ATOM 793 C CA . VAL A 1 109 ? 6.588 -10.794 -11.057 1.00 97.94 109 VAL A CA 1
ATOM 794 C C . VAL A 1 109 ? 7.947 -10.338 -11.573 1.00 97.94 109 VAL A C 1
ATOM 796 O O . VAL A 1 109 ? 8.885 -11.139 -11.627 1.00 97.94 109 VAL A O 1
ATOM 799 N N . TYR A 1 110 ? 8.059 -9.054 -11.905 1.00 98.25 110 TYR A N 1
ATOM 800 C CA . TYR A 1 110 ? 9.312 -8.417 -12.307 1.00 98.25 110 TYR A CA 1
ATOM 801 C C . TYR A 1 110 ? 9.566 -7.207 -11.418 1.00 98.25 110 TYR A C 1
ATOM 803 O O . TYR A 1 110 ? 8.663 -6.391 -11.259 1.00 98.25 110 TYR A O 1
ATOM 811 N N . GLY A 1 111 ? 10.772 -7.101 -10.862 1.00 98.12 111 GLY A N 1
ATOM 812 C CA . GLY A 1 111 ? 11.198 -5.997 -10.003 1.00 98.12 111 GLY A CA 1
ATOM 813 C C . GLY A 1 111 ? 12.481 -5.342 -10.511 1.00 98.12 111 GLY A C 1
ATOM 814 O O . GLY A 1 111 ? 13.297 -5.999 -11.161 1.00 98.12 111 GLY A O 1
ATOM 815 N N . TRP A 1 112 ? 12.644 -4.047 -10.247 1.00 98.62 112 TRP A N 1
ATOM 816 C CA . TRP A 1 112 ? 13.840 -3.266 -10.580 1.00 98.62 112 TRP A CA 1
ATOM 817 C C . TRP A 1 112 ? 13.974 -2.028 -9.677 1.00 98.62 112 TRP A C 1
ATOM 819 O O . TRP A 1 112 ? 13.094 -1.721 -8.877 1.00 98.62 112 TRP A O 1
ATOM 829 N N . GLY A 1 113 ? 15.091 -1.319 -9.787 1.00 98.50 113 GLY A N 1
ATOM 830 C CA . GLY A 1 113 ? 15.496 -0.203 -8.940 1.00 98.50 113 GLY A CA 1
ATOM 831 C C . GLY A 1 113 ? 16.421 -0.633 -7.803 1.00 98.50 113 GLY A C 1
ATOM 832 O O . GLY A 1 113 ? 17.230 -1.556 -7.942 1.00 98.50 113 GLY A O 1
ATOM 833 N N . ARG A 1 114 ? 16.313 0.071 -6.675 1.00 98.06 114 ARG A N 1
ATOM 834 C CA . ARG A 1 114 ? 17.156 -0.120 -5.494 1.00 98.06 114 ARG A CA 1
ATOM 835 C C . ARG A 1 114 ? 16.943 -1.490 -4.858 1.00 98.06 114 ARG A C 1
ATOM 837 O O . ARG A 1 114 ? 15.803 -1.895 -4.647 1.00 98.06 114 ARG A O 1
ATOM 844 N N . ASN A 1 115 ? 18.028 -2.162 -4.476 1.00 98.31 115 ASN A N 1
ATOM 845 C CA . ASN A 1 115 ? 17.969 -3.512 -3.901 1.00 98.31 115 ASN A CA 1
ATOM 846 C C . ASN A 1 115 ? 18.902 -3.728 -2.693 1.00 98.31 115 ASN A C 1
ATOM 848 O O . ASN A 1 115 ? 19.253 -4.859 -2.362 1.00 98.31 115 ASN A O 1
ATOM 852 N N . THR A 1 116 ? 19.323 -2.661 -2.014 1.00 97.06 116 THR A N 1
ATOM 853 C CA . THR A 1 116 ? 20.316 -2.723 -0.923 1.00 97.06 116 THR A CA 1
ATOM 854 C C . THR A 1 116 ? 19.943 -3.664 0.228 1.00 97.06 116 THR A C 1
ATOM 856 O O . THR A 1 116 ? 20.833 -4.168 0.909 1.00 97.06 116 THR A O 1
ATOM 859 N N . PHE A 1 117 ? 18.650 -3.912 0.443 1.00 89.94 117 PHE A N 1
ATOM 860 C CA . PHE A 1 117 ? 18.126 -4.802 1.483 1.00 89.94 117 PHE A CA 1
ATOM 861 C C . PHE A 1 117 ? 17.494 -6.079 0.917 1.00 89.94 117 PHE A C 1
ATOM 863 O O . PHE A 1 117 ? 16.922 -6.857 1.673 1.00 89.94 117 PHE A O 1
ATOM 870 N N . GLY A 1 118 ? 17.580 -6.305 -0.398 1.00 97.50 118 GLY A N 1
ATOM 871 C CA . GLY A 1 118 ? 16.951 -7.450 -1.053 1.00 97.50 118 GLY A CA 1
ATOM 872 C C . GLY A 1 118 ? 15.474 -7.251 -1.409 1.00 97.50 118 GLY A C 1
ATOM 873 O O . GLY A 1 118 ? 14.776 -8.226 -1.676 1.00 97.50 118 GLY A O 1
ATOM 874 N N . GLN A 1 119 ? 14.984 -6.005 -1.434 1.00 96.31 119 GLN A N 1
ATOM 875 C CA . GLN A 1 119 ? 13.582 -5.667 -1.717 1.00 96.31 119 GLN A CA 1
ATOM 876 C C . GLN A 1 119 ? 13.088 -6.078 -3.115 1.00 96.31 119 GLN A C 1
ATOM 878 O O . GLN A 1 119 ? 11.884 -6.048 -3.356 1.00 96.31 119 GLN A O 1
ATOM 883 N N . LEU A 1 120 ? 13.982 -6.500 -4.021 1.00 98.19 120 LEU A N 1
ATOM 884 C CA . LEU A 1 120 ? 13.623 -7.055 -5.331 1.00 98.19 120 LEU A CA 1
ATOM 885 C C . LEU A 1 120 ? 13.406 -8.577 -5.327 1.00 98.19 120 LEU A C 1
ATOM 887 O O . LEU A 1 120 ? 12.766 -9.107 -6.234 1.00 98.19 120 LEU A O 1
ATOM 891 N N . GLY A 1 121 ? 13.929 -9.302 -4.332 1.00 97.00 121 GLY A N 1
ATOM 892 C CA . GLY A 1 121 ? 13.736 -10.751 -4.224 1.00 97.00 121 GLY A CA 1
ATOM 893 C C . GLY A 1 121 ? 14.483 -11.582 -5.281 1.00 97.00 121 GLY A C 1
ATOM 894 O O . GLY A 1 121 ? 14.050 -12.686 -5.614 1.00 97.00 121 GLY A O 1
ATOM 895 N N . VAL A 1 122 ? 15.579 -11.062 -5.851 1.00 95.44 122 VAL A N 1
ATOM 896 C CA . VAL A 1 122 ? 16.289 -11.641 -7.018 1.00 95.44 122 VAL A CA 1
ATOM 897 C C . VAL A 1 122 ? 17.591 -12.384 -6.679 1.00 95.44 122 VAL A C 1
ATOM 899 O O . VAL A 1 122 ? 18.384 -12.675 -7.569 1.00 95.44 122 VAL A O 1
ATOM 902 N N . LYS A 1 123 ? 17.779 -12.802 -5.416 1.00 93.56 123 LYS A N 1
ATOM 903 C CA . LYS A 1 123 ? 18.966 -13.549 -4.926 1.00 93.56 123 LYS A CA 1
ATOM 904 C C . LYS A 1 123 ? 20.274 -12.744 -4.919 1.00 93.56 123 LYS A C 1
ATOM 906 O O . LYS A 1 123 ? 21.363 -13.316 -4.924 1.00 93.56 123 LYS A O 1
ATOM 911 N N . ASP A 1 124 ? 20.173 -11.428 -4.880 1.00 96.19 124 ASP A N 1
ATOM 912 C CA . ASP A 1 124 ? 21.287 -10.521 -4.643 1.00 96.19 124 ASP A CA 1
ATOM 913 C C . ASP A 1 124 ? 20.778 -9.248 -3.954 1.00 96.19 124 ASP A C 1
ATOM 915 O O . ASP A 1 124 ? 19.577 -9.096 -3.721 1.00 96.19 124 ASP A O 1
ATOM 919 N N . THR A 1 125 ? 21.703 -8.351 -3.622 1.00 97.75 125 THR A N 1
ATOM 920 C CA . THR A 1 125 ? 21.427 -7.019 -3.062 1.00 97.75 125 THR A CA 1
ATOM 921 C C . THR A 1 125 ? 21.930 -5.896 -3.972 1.00 97.75 125 THR A C 1
ATOM 923 O O . THR A 1 125 ? 22.198 -4.779 -3.525 1.00 97.75 125 THR A O 1
ATOM 926 N N . LYS A 1 126 ? 22.125 -6.198 -5.261 1.00 98.06 126 LYS A N 1
ATOM 927 C CA . LYS A 1 126 ? 22.565 -5.219 -6.256 1.00 98.06 126 LYS A CA 1
ATOM 928 C C . LYS A 1 126 ? 21.342 -4.584 -6.876 1.00 98.06 126 LYS A C 1
ATOM 930 O O . LYS A 1 126 ? 20.375 -5.277 -7.162 1.00 98.06 126 LYS A O 1
ATOM 935 N N . ASP A 1 127 ? 21.387 -3.281 -7.089 1.00 98.31 127 ASP A N 1
ATOM 936 C CA . ASP A 1 127 ? 20.332 -2.597 -7.822 1.00 98.31 127 ASP A CA 1
ATOM 937 C C . ASP A 1 127 ? 20.230 -3.141 -9.257 1.00 98.31 127 ASP A C 1
ATOM 939 O O . ASP A 1 127 ? 21.248 -3.424 -9.896 1.00 98.31 127 ASP A O 1
ATOM 943 N N . HIS A 1 128 ? 19.009 -3.234 -9.779 1.00 98.06 128 HIS A N 1
ATOM 944 C CA . HIS A 1 128 ? 18.742 -3.670 -11.154 1.00 98.06 128 HIS A CA 1
ATOM 945 C C . HIS A 1 128 ? 18.110 -2.518 -11.919 1.00 98.06 128 HIS A C 1
ATOM 947 O O . HIS A 1 128 ? 17.085 -2.003 -11.507 1.00 98.06 128 HIS A O 1
ATOM 953 N N . ASP A 1 129 ? 18.688 -2.099 -13.038 1.00 97.31 129 ASP A N 1
ATOM 954 C CA . ASP A 1 129 ? 18.190 -0.953 -13.811 1.00 97.31 129 ASP A CA 1
ATOM 955 C C . ASP A 1 129 ? 17.220 -1.328 -14.937 1.00 97.31 129 ASP A C 1
ATOM 957 O O . ASP A 1 129 ? 16.809 -0.481 -15.733 1.00 97.31 129 ASP A O 1
ATOM 961 N N . LYS A 1 130 ? 16.857 -2.607 -15.004 1.00 97.44 130 LYS A N 1
ATOM 962 C CA . LYS A 1 130 ? 15.898 -3.181 -15.944 1.00 97.44 130 LYS A CA 1
ATOM 963 C C . LYS A 1 130 ? 15.002 -4.170 -15.202 1.00 97.44 130 LYS A C 1
ATOM 965 O O . LYS A 1 130 ? 15.474 -4.781 -14.244 1.00 97.44 130 LYS A O 1
ATOM 970 N N . PRO A 1 131 ? 13.749 -4.371 -15.649 1.00 98.00 131 PRO A N 1
ATOM 971 C CA . PRO A 1 131 ? 12.857 -5.371 -15.080 1.00 98.00 131 PRO A CA 1
ATOM 972 C C . PRO A 1 131 ? 13.505 -6.758 -15.012 1.00 98.00 131 PRO A C 1
ATOM 974 O O . PRO A 1 131 ? 13.770 -7.384 -16.041 1.00 98.00 131 PRO A O 1
ATOM 977 N N . THR A 1 132 ? 13.715 -7.251 -13.793 1.00 97.62 132 THR A N 1
ATOM 978 C CA . THR A 1 132 ? 14.298 -8.567 -13.522 1.00 97.62 132 THR A CA 1
ATOM 979 C C . THR A 1 132 ? 13.238 -9.470 -12.905 1.00 97.62 132 THR A C 1
ATOM 981 O O . THR A 1 132 ? 12.545 -9.097 -11.961 1.00 97.62 132 THR A O 1
ATOM 984 N N . GLN A 1 133 ? 13.079 -10.678 -13.444 1.00 96.38 133 GLN A N 1
ATOM 985 C CA . GLN A 1 133 ? 12.060 -11.609 -12.965 1.00 96.38 133 GLN A CA 1
ATOM 986 C C . GLN A 1 133 ? 12.410 -12.165 -11.575 1.00 96.38 133 GLN A C 1
ATOM 988 O O . GLN A 1 133 ? 13.482 -12.744 -11.379 1.00 96.38 133 GLN A O 1
ATOM 993 N N . CYS A 1 134 ? 11.466 -12.094 -10.633 1.00 96.31 134 CYS A N 1
ATOM 994 C CA . CYS A 1 134 ? 11.580 -12.763 -9.339 1.00 96.31 134 CYS A CA 1
ATOM 995 C C . CYS A 1 134 ? 11.227 -14.254 -9.490 1.00 96.31 134 CYS A C 1
ATOM 997 O O . CYS A 1 134 ? 10.072 -14.676 -9.390 1.00 96.31 134 CYS A O 1
ATOM 999 N N . TRP A 1 135 ? 12.237 -15.072 -9.790 1.00 92.69 135 TRP A N 1
ATOM 1000 C CA . TRP A 1 135 ? 12.076 -16.496 -10.110 1.00 92.69 135 TRP A CA 1
ATOM 1001 C C . TRP A 1 135 ? 11.458 -17.317 -8.966 1.00 92.69 135 TRP A C 1
ATOM 1003 O O . TRP A 1 135 ? 10.724 -18.268 -9.237 1.00 92.69 135 TRP A O 1
ATOM 1013 N N . GLN A 1 136 ? 11.670 -16.911 -7.712 1.00 93.44 136 GLN A N 1
ATOM 1014 C CA . GLN A 1 136 ? 11.153 -17.607 -6.529 1.00 93.44 136 GLN A CA 1
ATOM 1015 C C . GLN A 1 136 ? 9.620 -17.535 -6.401 1.00 93.44 136 GLN A C 1
ATOM 1017 O O . GLN A 1 136 ? 8.999 -18.411 -5.799 1.00 93.44 136 GLN A O 1
ATOM 1022 N N . LEU A 1 137 ? 8.990 -16.531 -7.024 1.00 94.25 137 LEU A N 1
ATOM 1023 C CA . LEU A 1 137 ? 7.534 -16.354 -7.031 1.00 94.25 137 LEU A CA 1
ATOM 1024 C C . LEU A 1 137 ? 6.840 -17.041 -8.217 1.00 94.25 137 LEU A C 1
ATOM 1026 O O . LEU A 1 137 ? 5.611 -17.092 -8.267 1.00 94.25 137 LEU A O 1
ATOM 1030 N N . ARG A 1 138 ? 7.595 -17.609 -9.168 1.00 90.62 138 ARG A N 1
ATOM 1031 C CA . ARG A 1 138 ? 7.059 -18.134 -10.437 1.00 90.62 138 ARG A CA 1
ATOM 1032 C C . ARG A 1 138 ? 5.984 -19.209 -10.254 1.00 90.62 138 ARG A C 1
ATOM 1034 O O . ARG A 1 138 ? 5.035 -19.257 -11.029 1.00 90.62 138 ARG A O 1
ATOM 1041 N N . SER A 1 139 ? 6.129 -20.069 -9.250 1.00 88.75 139 SER A N 1
ATOM 1042 C CA . SER A 1 139 ? 5.177 -21.147 -8.947 1.00 88.75 139 SER A CA 1
ATOM 1043 C C . SER A 1 139 ? 4.094 -20.747 -7.943 1.00 88.75 139 SER A C 1
ATOM 1045 O O . SER A 1 139 ? 3.280 -21.584 -7.569 1.00 88.75 139 SER A O 1
ATOM 1047 N N . GLN A 1 140 ? 4.086 -19.497 -7.476 1.00 90.44 140 GLN A N 1
ATOM 1048 C CA . GLN A 1 140 ? 3.239 -19.074 -6.359 1.00 90.44 140 GLN A CA 1
ATOM 1049 C C . GLN A 1 140 ? 1.907 -18.460 -6.804 1.00 90.44 140 GLN A C 1
ATOM 1051 O O . GLN A 1 140 ? 1.041 -18.246 -5.967 1.00 90.44 140 GLN A O 1
ATOM 1056 N N . ARG A 1 141 ? 1.706 -18.221 -8.111 1.00 86.69 141 ARG A N 1
ATOM 1057 C CA . ARG A 1 141 ? 0.474 -17.628 -8.671 1.00 86.69 141 ARG A CA 1
ATOM 1058 C C . ARG A 1 141 ? 0.105 -16.320 -7.960 1.00 86.69 141 ARG A C 1
ATOM 1060 O O . ARG A 1 141 ? -0.917 -16.228 -7.281 1.00 86.69 141 ARG A O 1
ATOM 1067 N N . ILE A 1 142 ? 0.972 -15.324 -8.096 1.00 91.31 142 ILE A N 1
ATOM 1068 C CA . ILE A 1 142 ? 0.813 -14.030 -7.430 1.00 91.31 142 ILE A CA 1
ATOM 1069 C C . ILE A 1 142 ? -0.433 -13.310 -7.955 1.00 91.31 142 ILE A C 1
ATOM 1071 O O . ILE A 1 142 ? -0.645 -13.220 -9.163 1.00 91.31 142 ILE A O 1
ATOM 1075 N N . LYS A 1 143 ? -1.257 -12.838 -7.018 1.00 84.38 143 LYS A N 1
ATOM 1076 C CA . LYS A 1 143 ? -2.492 -12.072 -7.220 1.00 84.38 143 LYS A CA 1
ATOM 1077 C C . LYS A 1 143 ? -2.252 -10.572 -7.070 1.00 84.38 143 LYS A C 1
ATOM 1079 O O . LYS A 1 143 ? -2.862 -9.796 -7.795 1.00 84.38 143 LYS A O 1
ATOM 1084 N N . TYR A 1 144 ? -1.413 -10.176 -6.114 1.00 81.00 144 TYR A N 1
ATOM 1085 C CA . TYR A 1 144 ? -1.210 -8.772 -5.762 1.00 81.00 144 TYR A CA 1
ATOM 1086 C C . TYR A 1 144 ? 0.200 -8.528 -5.219 1.00 81.00 144 TYR A C 1
ATOM 1088 O O . TYR A 1 144 ? 0.756 -9.385 -4.529 1.00 81.00 144 TYR A O 1
ATOM 1096 N N . ILE A 1 145 ? 0.758 -7.355 -5.507 1.00 88.44 145 ILE A N 1
ATOM 1097 C CA . ILE A 1 145 ? 2.038 -6.862 -4.986 1.00 88.44 145 ILE A CA 1
ATOM 1098 C C . ILE A 1 145 ? 1.792 -5.541 -4.255 1.00 88.44 145 ILE A C 1
ATOM 1100 O O . ILE A 1 145 ? 1.047 -4.689 -4.734 1.00 88.44 145 ILE A O 1
ATOM 1104 N N . CYS A 1 146 ? 2.435 -5.362 -3.107 1.00 84.56 146 CYS A N 1
ATOM 1105 C CA . CYS A 1 146 ? 2.491 -4.099 -2.384 1.00 84.56 146 CYS A CA 1
ATOM 1106 C C . CYS A 1 146 ? 3.938 -3.816 -1.978 1.00 84.56 146 CYS A C 1
ATOM 1108 O O . CYS A 1 146 ? 4.674 -4.737 -1.622 1.00 84.56 146 CYS A O 1
ATOM 1110 N N . CYS A 1 147 ? 4.336 -2.551 -2.011 1.00 83.88 147 CYS A N 1
ATOM 1111 C CA . CYS A 1 147 ? 5.683 -2.122 -1.671 1.00 83.88 147 CYS A CA 1
ATOM 1112 C C . CYS A 1 147 ? 5.616 -1.087 -0.547 1.00 83.88 147 CYS A C 1
ATOM 1114 O O . CYS A 1 147 ? 4.810 -0.162 -0.592 1.00 83.88 147 CYS A O 1
ATOM 1116 N N . GLY A 1 148 ? 6.472 -1.247 0.457 1.00 73.38 148 GLY A N 1
ATOM 1117 C CA . GLY A 1 148 ? 6.830 -0.171 1.372 1.00 73.38 148 GLY A CA 1
ATOM 1118 C C . GLY A 1 148 ? 8.103 0.537 0.907 1.00 73.38 148 GLY A C 1
ATOM 1119 O O . GLY A 1 148 ? 8.615 0.287 -0.183 1.00 73.38 148 GLY A O 1
ATOM 1120 N N . GLU A 1 149 ? 8.674 1.378 1.771 1.00 81.50 149 GLU A N 1
ATOM 1121 C CA . GLU A 1 149 ? 9.877 2.161 1.444 1.00 81.50 149 GLU A CA 1
ATOM 1122 C C . GLU A 1 149 ? 11.042 1.271 0.958 1.00 81.50 149 GLU A C 1
ATOM 1124 O O . GLU A 1 149 ? 11.593 1.465 -0.126 1.00 81.50 149 GLU A O 1
ATOM 1129 N N . ASN A 1 150 ? 11.365 0.232 1.737 1.00 83.94 150 ASN A N 1
ATOM 1130 C CA . ASN A 1 150 ? 12.493 -0.676 1.494 1.00 83.94 150 ASN A CA 1
ATOM 1131 C C . ASN A 1 150 ? 12.115 -2.167 1.597 1.00 83.94 150 ASN A C 1
ATOM 1133 O O . ASN A 1 150 ? 12.991 -3.001 1.813 1.00 83.94 150 ASN A O 1
ATOM 1137 N N . HIS A 1 151 ? 10.832 -2.522 1.497 1.00 86.44 151 HIS A N 1
ATOM 1138 C CA . HIS A 1 151 ? 10.369 -3.913 1.561 1.00 86.44 151 HIS A CA 1
ATOM 1139 C C . HIS A 1 151 ? 9.182 -4.148 0.626 1.00 86.44 151 HIS A C 1
ATOM 1141 O O . HIS A 1 151 ? 8.490 -3.203 0.252 1.00 86.44 151 HIS A O 1
ATOM 1147 N N . THR A 1 152 ? 8.937 -5.410 0.295 1.00 89.62 152 THR A N 1
ATOM 1148 C CA . THR A 1 152 ? 7.906 -5.841 -0.651 1.00 89.62 152 THR A CA 1
ATOM 1149 C C . THR A 1 152 ? 7.093 -6.974 -0.047 1.00 89.62 152 THR A C 1
ATOM 1151 O O . THR A 1 152 ? 7.636 -7.857 0.619 1.00 89.62 152 THR A O 1
ATOM 1154 N N . ALA A 1 153 ? 5.790 -6.958 -0.307 1.00 91.88 153 ALA A N 1
ATOM 1155 C CA . ALA A 1 153 ? 4.856 -8.018 0.022 1.00 91.88 153 ALA A CA 1
ATOM 1156 C C . ALA A 1 153 ? 4.140 -8.503 -1.245 1.00 91.88 153 ALA A C 1
ATOM 1158 O O . ALA A 1 153 ? 3.779 -7.717 -2.122 1.00 91.88 153 ALA A O 1
ATOM 1159 N N . CYS A 1 154 ? 3.906 -9.807 -1.343 1.00 91.75 154 CYS A N 1
ATOM 1160 C CA . CYS A 1 154 ? 3.145 -10.415 -2.425 1.00 91.75 154 CYS A CA 1
ATOM 1161 C C . CYS A 1 154 ? 2.082 -11.355 -1.861 1.00 91.75 154 CYS A C 1
ATOM 1163 O O . CYS A 1 154 ? 2.379 -12.194 -1.013 1.00 91.75 154 CYS A O 1
ATOM 1165 N N . LEU A 1 155 ? 0.862 -11.237 -2.375 1.00 85.19 155 LEU A N 1
ATOM 1166 C CA . LEU A 1 155 ? -0.264 -12.106 -2.060 1.00 85.19 155 LEU A CA 1
ATOM 1167 C C . LEU A 1 155 ? -0.481 -13.077 -3.217 1.00 85.19 155 LEU A C 1
ATOM 1169 O O . LEU A 1 155 ? -0.557 -12.661 -4.374 1.00 85.19 155 LEU A O 1
ATOM 1173 N N . THR A 1 156 ? -0.600 -14.362 -2.924 1.00 84.25 156 THR A N 1
ATOM 1174 C CA . THR A 1 156 ? -0.932 -15.402 -3.901 1.00 84.25 156 THR A CA 1
ATOM 1175 C C . THR A 1 156 ? -2.445 -15.558 -4.069 1.00 84.25 156 THR A C 1
ATOM 1177 O O . THR A 1 156 ? -3.239 -15.123 -3.235 1.00 84.25 156 THR A O 1
ATOM 1180 N N . LEU A 1 157 ? -2.874 -16.217 -5.150 1.00 79.06 157 LEU A N 1
ATOM 1181 C CA . LEU A 1 157 ? -4.289 -16.557 -5.357 1.00 79.06 157 LEU A CA 1
ATOM 1182 C C . LEU A 1 157 ? -4.861 -17.487 -4.276 1.00 79.06 157 LEU A C 1
ATOM 1184 O O . LEU A 1 157 ? -6.067 -17.469 -4.064 1.00 79.06 157 LEU A O 1
ATOM 1188 N N . ASP A 1 158 ? -4.018 -18.284 -3.618 1.00 78.00 158 ASP A N 1
ATOM 1189 C CA . ASP A 1 158 ? -4.397 -19.198 -2.532 1.00 78.00 158 ASP A CA 1
ATOM 1190 C C . ASP A 1 158 ? -4.216 -18.584 -1.128 1.00 78.00 158 ASP A C 1
ATOM 1192 O O . ASP A 1 158 ? -4.163 -19.307 -0.137 1.00 78.00 158 ASP A O 1
ATOM 1196 N N . GLY A 1 159 ? -4.107 -17.252 -1.032 1.00 73.19 159 GLY A N 1
ATOM 1197 C CA . GLY A 1 159 ? -4.133 -16.524 0.242 1.00 73.19 159 GLY A CA 1
ATOM 1198 C C . GLY A 1 159 ? -2.815 -16.501 1.021 1.00 73.19 159 GLY A C 1
ATOM 1199 O O . GLY A 1 159 ? -2.772 -15.969 2.127 1.00 73.19 159 GLY A O 1
ATOM 1200 N N . ARG A 1 160 ? -1.724 -17.041 0.468 1.00 84.12 160 ARG A N 1
ATOM 1201 C CA . ARG A 1 160 ? -0.391 -16.992 1.084 1.00 84.12 160 ARG A CA 1
ATOM 1202 C C . ARG A 1 160 ? 0.262 -15.635 0.859 1.00 84.12 160 ARG A C 1
ATOM 1204 O O . ARG A 1 160 ? 0.169 -15.041 -0.215 1.00 84.12 160 ARG A O 1
ATOM 1211 N N . VAL A 1 161 ? 0.993 -15.179 1.869 1.00 87.62 161 VAL A N 1
ATOM 1212 C CA . VAL A 1 161 ? 1.728 -13.913 1.834 1.00 87.62 161 VAL A CA 1
ATOM 1213 C C . VAL A 1 161 ? 3.223 -14.189 1.856 1.00 87.62 161 VAL A C 1
ATOM 1215 O O . VAL A 1 161 ? 3.710 -14.958 2.684 1.00 87.62 161 VAL A O 1
ATOM 1218 N N . PHE A 1 162 ? 3.950 -13.546 0.949 1.00 95.06 162 PHE A N 1
ATOM 1219 C CA . PHE A 1 162 ? 5.406 -13.554 0.888 1.00 95.06 162 PHE A CA 1
ATOM 1220 C C . PHE A 1 162 ? 5.928 -12.145 1.137 1.00 95.06 162 PHE A C 1
ATOM 1222 O O . PHE A 1 162 ? 5.418 -11.204 0.536 1.00 95.06 162 PHE A O 1
ATOM 1229 N N . THR A 1 163 ? 6.952 -11.995 1.970 1.00 93.94 163 THR A N 1
ATOM 1230 C CA . THR A 1 163 ? 7.595 -10.702 2.249 1.00 93.94 163 THR A CA 1
ATOM 1231 C C . THR A 1 163 ? 9.110 -10.809 2.108 1.00 93.94 163 THR A C 1
ATOM 1233 O O . THR A 1 163 ? 9.692 -11.875 2.329 1.00 93.94 163 THR A O 1
ATOM 1236 N N . PHE A 1 164 ? 9.739 -9.719 1.667 1.00 98.06 164 PHE A N 1
ATOM 1237 C CA . PHE A 1 164 ? 11.185 -9.617 1.450 1.00 98.06 164 PHE A CA 1
ATOM 1238 C C . PHE A 1 164 ? 11.656 -8.155 1.436 1.00 98.06 164 PHE A C 1
ATOM 1240 O O . PHE A 1 164 ? 10.852 -7.237 1.283 1.00 98.06 164 PHE A O 1
ATOM 1247 N N . GLY A 1 165 ? 12.957 -7.927 1.608 1.00 96.12 165 GLY A N 1
ATOM 1248 C CA . GLY A 1 165 ? 13.575 -6.608 1.753 1.00 96.12 165 GLY A CA 1
ATOM 1249 C C . GLY A 1 165 ? 14.002 -6.296 3.185 1.00 96.12 165 GLY A C 1
ATOM 1250 O O . GLY A 1 165 ? 14.433 -7.181 3.923 1.00 96.12 165 GLY A O 1
ATOM 1251 N N . ALA A 1 166 ? 13.909 -5.023 3.573 1.00 82.81 166 ALA A N 1
ATOM 1252 C CA . ALA A 1 166 ? 14.312 -4.554 4.893 1.00 82.81 166 ALA A CA 1
ATOM 1253 C C . ALA A 1 166 ? 13.420 -5.136 6.000 1.00 82.81 166 ALA A C 1
ATOM 1255 O O . ALA A 1 166 ? 12.197 -5.025 5.923 1.00 82.81 166 ALA A O 1
ATOM 1256 N N . GLY A 1 167 ? 14.039 -5.701 7.040 1.00 76.25 167 GLY A N 1
ATOM 1257 C CA . GLY A 1 167 ? 13.354 -6.336 8.171 1.00 76.25 167 GLY A CA 1
ATOM 1258 C C . GLY A 1 167 ? 13.712 -5.783 9.546 1.00 76.25 167 GLY A C 1
ATOM 1259 O O . GLY A 1 167 ? 13.182 -6.270 10.538 1.00 76.25 167 GLY A O 1
ATOM 1260 N N . SER A 1 168 ? 14.539 -4.735 9.623 1.00 69.12 168 SER A N 1
ATOM 1261 C CA . SER A 1 168 ? 15.084 -4.179 10.875 1.00 69.12 168 SER A CA 1
ATOM 1262 C C . SER A 1 168 ? 14.053 -3.729 11.922 1.00 69.12 168 SER A C 1
ATOM 1264 O O . SER A 1 168 ? 14.424 -3.489 13.065 1.00 69.12 168 SER A O 1
ATOM 1266 N N . TYR A 1 169 ? 12.775 -3.609 11.554 1.00 57.97 169 TYR A N 1
ATOM 1267 C CA . TYR A 1 169 ? 11.663 -3.236 12.435 1.00 57.97 169 TYR A CA 1
ATOM 1268 C C . TYR A 1 169 ? 10.618 -4.356 12.584 1.00 57.97 169 TYR A C 1
ATOM 1270 O O . TYR A 1 169 ? 9.525 -4.119 13.089 1.00 57.97 169 TYR A O 1
ATOM 1278 N N . GLY A 1 170 ? 10.910 -5.571 12.111 1.00 64.69 170 GLY A N 1
ATOM 1279 C CA . GLY A 1 170 ? 9.974 -6.698 12.121 1.00 64.69 170 GLY A CA 1
ATOM 1280 C C . GLY A 1 170 ? 8.867 -6.599 11.064 1.00 64.69 170 GLY A C 1
ATOM 1281 O O . GLY A 1 170 ? 7.957 -7.428 11.046 1.00 64.69 170 GLY A O 1
ATOM 1282 N N . GLN A 1 171 ? 8.947 -5.630 10.143 1.00 78.06 171 GLN A N 1
ATOM 1283 C CA . GLN A 1 171 ? 7.920 -5.342 9.132 1.00 78.06 171 GLN A CA 1
ATOM 1284 C C . GLN A 1 171 ? 7.665 -6.498 8.151 1.00 78.06 171 GLN A C 1
ATOM 1286 O O . GLN A 1 171 ? 6.627 -6.534 7.496 1.00 78.06 171 GLN A O 1
ATOM 1291 N N . LEU A 1 172 ? 8.589 -7.461 8.061 1.00 73.56 172 LEU A N 1
ATO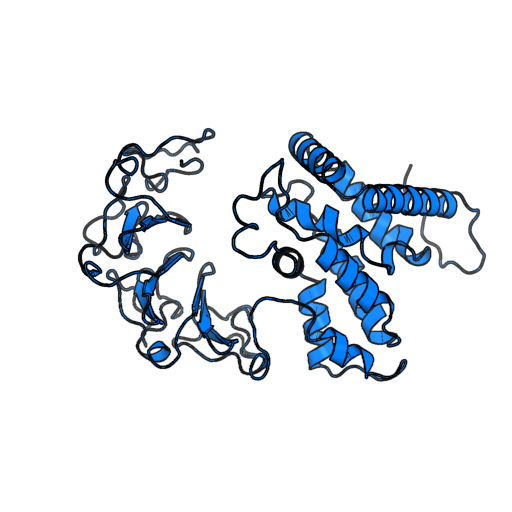M 1292 C CA . LEU A 1 172 ? 8.439 -8.641 7.209 1.00 73.56 172 LEU A CA 1
ATOM 1293 C C . LEU A 1 172 ? 7.559 -9.729 7.841 1.00 73.56 172 LEU A C 1
ATOM 1295 O O . LEU A 1 172 ? 7.040 -10.572 7.116 1.00 73.56 172 LEU A O 1
ATOM 1299 N N . GLY A 1 173 ? 7.369 -9.719 9.165 1.00 76.00 173 GLY A N 1
ATOM 1300 C CA . GLY A 1 173 ? 6.494 -10.673 9.852 1.00 76.00 173 GLY A CA 1
ATOM 1301 C C . GLY A 1 173 ? 7.079 -12.073 10.073 1.00 76.00 173 GLY A C 1
ATOM 1302 O O . GLY A 1 173 ? 6.320 -12.991 10.346 1.00 76.00 173 GLY A O 1
ATOM 1303 N N . HIS A 1 174 ? 8.406 -12.249 10.003 1.00 84.38 174 HIS A N 1
ATOM 1304 C CA . HIS A 1 174 ? 9.079 -13.559 10.144 1.00 84.38 174 HIS A CA 1
ATOM 1305 C C . HIS A 1 174 ? 9.578 -13.878 11.558 1.00 84.38 174 HIS A C 1
ATOM 1307 O O . HIS A 1 174 ? 10.492 -14.689 11.710 1.00 84.38 174 HIS A O 1
ATOM 1313 N N . LYS A 1 175 ? 9.053 -13.193 12.586 1.00 79.00 175 LYS A N 1
ATOM 1314 C CA . LYS A 1 175 ? 9.560 -13.259 13.977 1.00 79.00 175 LYS A CA 1
ATOM 1315 C C . LYS A 1 175 ? 11.075 -13.005 14.078 1.00 79.00 175 LYS A C 1
ATOM 1317 O O . LYS A 1 175 ? 11.758 -13.550 14.940 1.00 79.00 175 LYS A O 1
ATOM 1322 N N . SER A 1 176 ? 11.594 -12.179 13.175 1.00 80.44 176 SER A N 1
ATOM 1323 C CA . SER A 1 176 ? 12.988 -11.752 13.125 1.00 80.44 176 SER A CA 1
ATOM 1324 C C . SER A 1 176 ? 13.064 -10.283 12.702 1.00 80.44 176 SER A C 1
ATOM 1326 O O . SER A 1 176 ? 12.131 -9.760 12.085 1.00 80.44 176 SER A O 1
ATOM 1328 N N . TYR A 1 177 ? 14.188 -9.646 13.033 1.00 79.12 177 TYR A N 1
ATOM 1329 C CA . TYR A 1 177 ? 14.579 -8.315 12.569 1.00 79.12 177 TYR A CA 1
ATOM 1330 C C . TYR A 1 177 ? 15.541 -8.364 11.365 1.00 79.12 177 TYR A C 1
ATOM 1332 O O . TYR A 1 177 ? 16.098 -7.342 10.962 1.00 79.12 177 TYR A O 1
ATOM 1340 N N . ASP A 1 178 ? 15.774 -9.551 10.804 1.00 86.88 178 ASP A N 1
ATOM 1341 C CA . ASP A 1 178 ? 16.680 -9.745 9.675 1.00 86.88 178 ASP A CA 1
ATOM 1342 C C . ASP A 1 178 ? 16.058 -9.282 8.354 1.00 86.88 178 ASP A C 1
ATOM 1344 O O . ASP A 1 178 ? 14.855 -9.409 8.119 1.00 86.88 178 ASP A O 1
ATOM 1348 N N . ASN A 1 179 ? 16.906 -8.788 7.451 1.00 88.69 179 ASN A N 1
ATOM 1349 C CA . ASN A 1 179 ? 16.511 -8.549 6.067 1.00 88.69 179 ASN A CA 1
ATOM 1350 C C . ASN A 1 179 ? 16.356 -9.883 5.329 1.00 88.69 179 ASN A C 1
ATOM 1352 O O . ASN A 1 179 ? 17.172 -10.789 5.497 1.00 88.69 179 ASN A O 1
ATOM 1356 N N . GLU A 1 180 ? 15.376 -9.969 4.437 1.00 97.19 180 GLU A N 1
ATOM 1357 C CA . GLU A 1 180 ? 15.136 -11.170 3.635 1.00 97.19 180 GLU A CA 1
ATOM 1358 C C . GLU A 1 180 ? 15.421 -10.874 2.163 1.00 97.19 180 GLU A C 1
ATOM 1360 O O . GLU A 1 180 ? 14.692 -10.136 1.504 1.00 97.19 180 GLU A O 1
ATOM 1365 N N . VAL A 1 181 ? 16.493 -11.464 1.630 1.00 97.12 181 VAL A N 1
ATOM 1366 C CA . VAL A 1 181 ? 16.929 -11.247 0.234 1.00 97.12 181 VAL A CA 1
ATOM 1367 C C . VAL A 1 181 ? 16.059 -11.996 -0.779 1.00 97.12 181 VAL A C 1
ATOM 1369 O O . VAL A 1 181 ? 16.062 -11.699 -1.976 1.00 97.12 181 VAL A O 1
ATOM 1372 N N . LEU A 1 182 ? 15.319 -12.995 -0.310 1.00 97.06 182 LEU A N 1
ATOM 1373 C CA . LEU A 1 182 ? 14.418 -13.799 -1.118 1.00 97.06 182 LEU A CA 1
ATOM 1374 C C . LEU A 1 182 ? 13.007 -13.730 -0.538 1.00 97.06 182 LEU A C 1
ATOM 1376 O O . LEU A 1 182 ? 12.866 -13.651 0.681 1.00 97.06 182 LEU A O 1
ATOM 1380 N N . PRO A 1 183 ? 11.966 -13.829 -1.385 1.00 97.31 183 PRO A N 1
ATOM 1381 C CA . PRO A 1 183 ? 10.597 -13.932 -0.911 1.00 97.31 183 PRO A CA 1
ATOM 1382 C C . PRO A 1 183 ? 10.443 -15.102 0.051 1.00 97.31 183 PRO A C 1
ATOM 1384 O O . PRO A 1 183 ? 10.645 -16.262 -0.323 1.00 97.31 183 PRO A O 1
ATOM 1387 N N . LYS A 1 184 ? 10.059 -14.786 1.284 1.00 95.62 184 LYS A N 1
ATOM 1388 C CA . LYS A 1 184 ? 9.817 -15.763 2.337 1.00 95.62 184 LYS A CA 1
ATOM 1389 C C . LYS A 1 184 ? 8.347 -15.731 2.713 1.00 95.62 184 LYS A C 1
ATOM 1391 O O . LYS A 1 184 ? 7.765 -14.661 2.875 1.00 95.62 184 LYS A O 1
ATOM 1396 N N . GLN A 1 185 ? 7.738 -16.909 2.797 1.00 93.94 185 GLN A N 1
ATOM 1397 C CA . GLN A 1 185 ? 6.342 -17.030 3.194 1.00 93.94 185 GLN A CA 1
ATOM 1398 C C . GLN A 1 185 ? 6.195 -16.648 4.667 1.00 93.94 185 GLN A C 1
ATOM 1400 O O . GLN A 1 185 ? 6.938 -17.149 5.508 1.00 93.94 185 GLN A O 1
ATOM 1405 N N . VAL A 1 186 ? 5.216 -15.800 4.970 1.00 86.62 186 VAL A N 1
ATOM 1406 C CA . VAL A 1 186 ? 4.818 -15.474 6.342 1.00 86.62 186 VAL A CA 1
ATOM 1407 C C . VAL A 1 186 ? 3.986 -16.644 6.863 1.00 86.62 186 VAL A C 1
ATOM 1409 O O . VAL A 1 186 ? 2.798 -16.770 6.549 1.00 86.62 186 VAL A O 1
ATOM 1412 N N . LEU A 1 187 ? 4.628 -17.565 7.584 1.00 81.81 187 LEU A N 1
ATOM 1413 C CA . LEU A 1 187 ? 4.009 -18.835 7.971 1.00 81.81 187 LEU A CA 1
ATOM 1414 C C . LEU A 1 187 ? 2.842 -18.640 8.938 1.00 81.81 187 LEU A C 1
ATOM 1416 O O . LEU A 1 187 ? 1.871 -19.383 8.865 1.00 81.81 187 LEU A O 1
ATOM 1420 N N . GLU A 1 188 ? 2.892 -17.593 9.750 1.00 72.12 188 GLU A N 1
ATOM 1421 C CA . GLU A 1 188 ? 1.856 -17.178 10.692 1.00 72.12 188 GLU A CA 1
ATOM 1422 C C . GLU A 1 188 ? 0.517 -16.858 10.006 1.00 72.12 188 GLU A C 1
ATOM 1424 O O . GLU A 1 188 ? -0.526 -16.905 10.648 1.00 72.12 188 GLU A O 1
ATOM 1429 N N . LEU A 1 189 ? 0.523 -16.568 8.700 1.00 60.56 189 LEU A N 1
ATOM 1430 C CA . LEU A 1 189 ? -0.690 -16.351 7.903 1.00 60.56 189 LEU A CA 1
ATOM 1431 C C . LEU A 1 189 ? -1.153 -17.618 7.160 1.00 60.56 189 LEU A C 1
ATOM 1433 O O . LEU A 1 189 ? -2.183 -17.607 6.488 1.00 60.56 189 LEU A O 1
ATOM 1437 N N . SER A 1 190 ? -0.409 -18.722 7.264 1.00 50.88 190 SER A N 1
ATOM 1438 C CA . SER A 1 190 ? -0.699 -19.971 6.552 1.00 50.88 190 SER A CA 1
ATOM 1439 C C . SER A 1 190 ? -1.899 -20.683 7.175 1.00 50.88 190 SER A C 1
ATOM 1441 O O . SER A 1 190 ? -1.899 -20.977 8.365 1.00 50.88 190 SER A O 1
ATOM 1443 N N . GLY A 1 191 ? -2.917 -20.977 6.361 1.00 44.59 191 GLY A N 1
ATOM 1444 C CA . GLY A 1 191 ? -4.191 -21.556 6.815 1.00 44.59 191 GLY A CA 1
ATOM 1445 C C . GLY A 1 191 ? -5.324 -20.536 6.961 1.00 44.59 191 GLY A C 1
ATOM 1446 O O . GLY A 1 191 ? -6.457 -20.922 7.221 1.00 44.59 191 GLY A O 1
ATOM 1447 N N . SER A 1 192 ? -5.045 -19.250 6.743 1.00 40.78 192 SER A N 1
ATOM 1448 C CA . SER A 1 192 ? -6.061 -18.211 6.576 1.00 40.78 192 SER A CA 1
ATOM 1449 C C . SER A 1 192 ? -6.134 -17.784 5.114 1.00 40.78 192 SER A C 1
ATOM 1451 O O . SER A 1 192 ? -5.106 -17.448 4.532 1.00 40.78 192 SER A O 1
ATOM 1453 N N . GLU A 1 193 ? -7.326 -17.755 4.513 1.00 40.28 193 GLU A N 1
ATOM 1454 C CA . GLU A 1 193 ? -7.506 -17.065 3.233 1.00 40.28 193 GLU A CA 1
ATOM 1455 C C . GLU A 1 193 ? -7.370 -15.560 3.474 1.00 40.28 193 GLU A C 1
ATOM 1457 O O . GLU A 1 193 ? -8.310 -14.885 3.892 1.00 40.28 193 GLU A O 1
ATOM 1462 N N . VAL A 1 194 ? -6.176 -15.017 3.241 1.00 40.22 194 VAL A N 1
ATOM 1463 C CA . VAL A 1 194 ? -5.953 -13.571 3.276 1.00 40.22 194 VAL A CA 1
ATOM 1464 C C . VAL A 1 194 ? -6.530 -12.979 1.986 1.00 40.22 194 VAL A C 1
ATOM 1466 O O . VAL A 1 194 ? -5.822 -12.776 1.003 1.00 40.22 194 VAL A O 1
ATOM 1469 N N . SER A 1 195 ? -7.846 -12.771 1.938 1.00 39.38 195 SER A N 1
ATOM 1470 C CA . SER A 1 195 ? -8.522 -12.134 0.794 1.00 39.38 195 SER A CA 1
ATOM 1471 C C . SER A 1 195 ? -8.568 -10.607 0.934 1.00 39.38 195 SER A C 1
ATOM 1473 O O . SER A 1 195 ? -8.439 -9.900 -0.063 1.00 39.38 195 SER A O 1
ATOM 1475 N N . GLN A 1 196 ? -8.709 -10.157 2.179 1.00 38.78 196 GLN A N 1
ATOM 1476 C CA . GLN A 1 196 ? -8.692 -8.829 2.802 1.00 38.78 196 GLN A CA 1
ATOM 1477 C C . GLN A 1 196 ? -9.020 -9.106 4.294 1.00 38.78 196 GLN A C 1
ATOM 1479 O O . GLN A 1 196 ? -9.443 -10.219 4.619 1.00 38.78 196 GLN A O 1
ATOM 1484 N N . ILE A 1 197 ? -8.817 -8.174 5.234 1.00 38.69 197 ILE A N 1
ATOM 1485 C CA . ILE A 1 197 ? -9.296 -8.413 6.612 1.00 38.69 197 ILE A CA 1
ATOM 1486 C C . ILE A 1 197 ? -10.827 -8.345 6.584 1.00 38.69 197 ILE A C 1
ATOM 1488 O O . ILE A 1 197 ? -11.369 -7.271 6.375 1.00 38.69 197 ILE A O 1
ATOM 1492 N N . ALA A 1 198 ? -11.517 -9.472 6.775 1.00 39.62 198 ALA A N 1
ATOM 1493 C CA . ALA A 1 198 ? -12.972 -9.507 6.926 1.00 39.62 198 ALA A CA 1
ATOM 1494 C C . ALA A 1 198 ? -13.428 -10.736 7.736 1.00 39.62 198 ALA A C 1
ATOM 1496 O O . ALA A 1 198 ? -13.079 -11.863 7.394 1.00 39.62 198 ALA A O 1
ATOM 1497 N N . CYS A 1 199 ? -14.195 -10.471 8.804 1.00 41.00 199 CYS A N 1
ATOM 1498 C CA . CYS A 1 199 ? -15.131 -11.266 9.632 1.00 41.00 199 CYS A CA 1
ATOM 1499 C C . CYS A 1 199 ? -14.918 -12.767 9.959 1.00 41.00 199 CYS A C 1
ATOM 1501 O O . CYS A 1 199 ? -15.430 -13.212 10.983 1.00 41.00 199 CYS A O 1
ATOM 1503 N N . GLY A 1 200 ? -14.158 -13.558 9.201 1.00 43.78 200 GLY A N 1
ATOM 1504 C CA . GLY A 1 200 ? -14.056 -15.016 9.377 1.00 43.78 200 GLY A CA 1
ATOM 1505 C C . GLY A 1 200 ? -13.345 -15.491 10.653 1.00 43.78 200 GLY A C 1
ATOM 1506 O O . GLY A 1 200 ? -13.444 -16.661 11.004 1.00 43.78 200 GLY A O 1
ATOM 1507 N N . ARG A 1 201 ? -12.639 -14.608 11.375 1.00 54.97 201 ARG A N 1
ATOM 1508 C CA . ARG A 1 201 ? -11.939 -14.954 12.632 1.00 54.97 201 ARG A CA 1
ATOM 1509 C C . ARG A 1 201 ? -12.691 -14.571 13.907 1.00 54.97 201 ARG A C 1
ATOM 1511 O O . ARG A 1 201 ? -12.360 -15.093 14.967 1.00 54.97 201 ARG A O 1
ATOM 1518 N N . LEU A 1 202 ? -13.724 -13.724 13.824 1.00 58.62 202 LEU A N 1
ATOM 1519 C CA . LEU A 1 202 ? -14.588 -13.418 14.977 1.00 58.62 202 LEU A CA 1
ATOM 1520 C C . LEU A 1 202 ? -15.250 -14.690 15.518 1.00 58.62 202 LEU A C 1
ATOM 1522 O O . LEU A 1 202 ? -15.422 -14.832 16.724 1.00 58.62 202 LEU A O 1
ATOM 1526 N N . GLU A 1 203 ? -15.556 -15.642 14.638 1.00 61.62 203 GLU A N 1
ATOM 1527 C CA . GLU A 1 203 ? -16.161 -16.925 14.994 1.00 61.62 203 GLU A CA 1
ATOM 1528 C C . GLU A 1 203 ? -15.255 -17.767 15.911 1.00 61.62 203 GLU A C 1
ATOM 1530 O O . GLU A 1 203 ? -15.740 -18.368 16.867 1.00 61.62 203 GLU A O 1
ATOM 1535 N N . MET A 1 204 ? -13.930 -17.703 15.728 1.00 63.53 204 MET A N 1
ATOM 1536 C CA . MET A 1 204 ? -12.959 -18.341 16.627 1.00 63.53 204 MET A CA 1
ATOM 1537 C C . MET A 1 204 ? -13.001 -17.736 18.039 1.00 63.53 204 MET A C 1
ATOM 1539 O O . MET A 1 204 ? -12.910 -18.467 19.023 1.00 63.53 204 MET A O 1
ATOM 1543 N N . LEU A 1 205 ? -13.194 -16.416 18.152 1.00 67.94 205 LEU A N 1
ATOM 1544 C CA . LEU A 1 205 ? -13.271 -15.724 19.445 1.00 67.94 205 LEU A CA 1
ATOM 1545 C C . LEU A 1 205 ? -14.539 -16.090 20.227 1.00 67.94 205 LEU A C 1
ATOM 1547 O O . LEU A 1 205 ? -14.518 -16.089 21.455 1.00 67.94 205 LEU A O 1
ATOM 1551 N N . ARG A 1 206 ? -15.632 -16.442 19.537 1.00 71.12 206 ARG A N 1
ATOM 1552 C CA . ARG A 1 206 ? -16.905 -16.845 20.169 1.00 71.12 206 ARG A CA 1
ATOM 1553 C C . ARG A 1 206 ? -16.795 -18.151 20.947 1.00 71.12 206 ARG A C 1
ATOM 1555 O O . ARG A 1 206 ? -17.613 -18.399 21.828 1.00 71.12 206 ARG A O 1
ATOM 1562 N N . HIS A 1 207 ? -15.826 -18.992 20.598 1.00 75.62 207 HIS A N 1
ATOM 1563 C CA . HIS A 1 207 ? -15.616 -20.279 21.252 1.00 75.62 207 HIS A CA 1
ATOM 1564 C C . HIS A 1 207 ? -14.773 -20.182 22.527 1.00 75.62 207 HIS A C 1
ATOM 1566 O O . HIS A 1 207 ? -14.745 -21.148 23.288 1.00 75.62 207 HIS A O 1
ATOM 1572 N N . LEU A 1 208 ? -14.130 -19.038 22.784 1.00 79.44 208 LEU A N 1
ATOM 1573 C CA . LEU A 1 208 ? -13.371 -18.814 24.011 1.00 79.44 208 LEU A CA 1
ATOM 1574 C C . LEU A 1 208 ? -14.314 -18.571 25.187 1.00 79.44 208 LEU A C 1
ATOM 1576 O O . LEU A 1 208 ? -15.241 -17.758 25.110 1.00 79.44 208 LEU A O 1
ATOM 1580 N N . GLN A 1 209 ? -14.052 -19.243 26.308 1.00 81.31 209 GLN A N 1
ATOM 1581 C CA . GLN A 1 209 ? -14.817 -18.989 27.527 1.00 81.31 209 GLN A CA 1
ATOM 1582 C C . GLN A 1 209 ? -14.497 -17.607 28.114 1.00 81.31 209 GLN A C 1
ATOM 1584 O O . GLN A 1 209 ? -13.479 -16.994 27.791 1.00 81.31 209 GLN A O 1
ATOM 1589 N N . ALA A 1 210 ? -15.373 -17.104 28.989 1.00 85.62 210 ALA A N 1
ATOM 1590 C CA . ALA A 1 210 ? -15.294 -15.739 29.514 1.00 85.62 210 ALA A CA 1
ATOM 1591 C C . ALA A 1 210 ? -13.957 -15.414 30.215 1.00 85.62 210 ALA A C 1
ATOM 1593 O O . ALA A 1 210 ? -13.385 -14.345 29.995 1.00 85.62 210 ALA A O 1
ATOM 1594 N N . ASP A 1 211 ? -13.436 -16.365 30.993 1.00 86.38 211 ASP A N 1
ATOM 1595 C CA . ASP A 1 211 ? -12.212 -16.203 31.793 1.00 86.38 211 ASP A CA 1
ATOM 1596 C C . ASP A 1 211 ? -10.977 -16.866 31.159 1.00 86.38 211 ASP A C 1
ATOM 1598 O O . ASP A 1 211 ? -9.856 -16.784 31.681 1.00 86.38 211 ASP A O 1
ATOM 1602 N N . GLU A 1 212 ? -11.168 -17.538 30.023 1.00 86.12 212 GLU A N 1
ATOM 1603 C CA . GLU A 1 212 ? -10.105 -18.244 29.323 1.00 86.12 212 GLU A CA 1
ATOM 1604 C C . GLU A 1 212 ? -9.040 -17.257 28.843 1.00 86.12 212 GLU A C 1
ATOM 1606 O O . GLU A 1 212 ? -9.338 -16.165 28.355 1.00 86.12 212 GLU A O 1
ATOM 1611 N N . CYS A 1 213 ? -7.766 -17.617 29.006 1.00 84.44 213 CYS A N 1
ATOM 1612 C CA . CYS A 1 213 ? -6.708 -16.807 28.428 1.00 84.44 213 CYS A CA 1
ATOM 1613 C C . CYS A 1 213 ? -6.710 -17.022 26.911 1.00 84.44 213 CYS A C 1
ATOM 1615 O O . CYS A 1 213 ? -6.491 -18.161 26.495 1.00 84.44 213 CYS A O 1
ATOM 1617 N N . PRO A 1 214 ? -6.933 -15.978 26.092 1.00 81.12 214 PRO A N 1
ATOM 1618 C CA . PRO A 1 214 ? -6.812 -16.130 24.653 1.00 81.12 214 PRO A CA 1
ATOM 1619 C C . PRO A 1 214 ? -5.398 -16.624 24.310 1.00 81.12 214 PRO A C 1
ATOM 1621 O O . PRO A 1 214 ? -4.435 -16.204 24.967 1.00 81.12 214 PRO A O 1
ATOM 1624 N N . PRO A 1 215 ? -5.251 -17.498 23.298 1.00 78.81 215 PRO A N 1
ATOM 1625 C CA . PRO A 1 215 ? -3.941 -17.879 22.790 1.00 78.81 215 PRO A CA 1
ATOM 1626 C C . PRO A 1 215 ? -3.092 -16.633 22.478 1.00 78.81 215 PRO A C 1
ATOM 1628 O O . PRO A 1 215 ? -3.652 -15.621 22.032 1.00 78.81 215 PRO A O 1
ATOM 1631 N N . PRO A 1 216 ? -1.765 -16.666 22.704 1.00 75.81 216 PRO A N 1
ATOM 1632 C CA . PRO A 1 216 ? -0.891 -15.530 22.415 1.00 75.81 216 PRO A CA 1
ATOM 1633 C C . PRO A 1 216 ? -1.049 -15.019 20.983 1.00 75.81 216 PRO A C 1
ATOM 1635 O O . PRO A 1 216 ? -1.141 -13.820 20.770 1.00 75.81 216 PRO A O 1
ATOM 1638 N N . GLU A 1 217 ? -1.215 -15.922 20.017 1.00 69.81 217 GLU A N 1
ATOM 1639 C CA . GLU A 1 217 ? -1.381 -15.588 18.602 1.00 69.81 217 GLU A CA 1
ATOM 1640 C C . GLU A 1 217 ? -2.641 -14.748 18.349 1.00 69.81 217 GLU A C 1
ATOM 1642 O O . GLU A 1 217 ? -2.618 -13.798 17.569 1.00 69.81 217 GLU A O 1
ATOM 1647 N N . VAL A 1 218 ? -3.735 -15.079 19.043 1.00 73.94 218 VAL A N 1
ATOM 1648 C CA . VAL A 1 218 ? -5.004 -14.345 18.967 1.00 73.94 218 VAL A CA 1
ATOM 1649 C C . VAL A 1 218 ? -4.865 -12.974 19.628 1.00 73.94 218 VAL A C 1
ATOM 1651 O O . VAL A 1 218 ? -5.356 -11.975 19.105 1.00 73.94 218 VAL A O 1
ATOM 1654 N N . SER A 1 219 ? -4.173 -12.915 20.766 1.00 77.88 219 SER A N 1
ATOM 1655 C CA . SER A 1 219 ? -3.937 -11.667 21.497 1.00 77.88 219 SER A CA 1
ATOM 1656 C C . SER A 1 219 ? -3.063 -10.701 20.698 1.00 77.88 219 SER A C 1
ATOM 1658 O O . SER A 1 219 ? -3.423 -9.535 20.551 1.00 77.88 219 SER A O 1
ATOM 1660 N N . ASP A 1 220 ? -1.960 -11.194 20.136 1.00 72.12 220 ASP A N 1
ATOM 1661 C CA . ASP A 1 220 ? -1.024 -10.421 19.320 1.00 72.12 220 ASP A CA 1
ATOM 1662 C C . ASP A 1 220 ? -1.701 -9.880 18.059 1.00 72.12 220 ASP A C 1
ATOM 1664 O O . ASP A 1 220 ? -1.468 -8.740 17.654 1.00 72.12 220 ASP A O 1
ATOM 1668 N N . GLU A 1 221 ? -2.577 -10.677 17.444 1.00 71.56 221 GLU A N 1
ATOM 1669 C CA . GLU A 1 221 ? -3.352 -10.240 16.290 1.00 71.56 221 GLU A CA 1
ATOM 1670 C C . GLU A 1 221 ? -4.352 -9.136 16.646 1.00 71.56 221 GLU A C 1
ATOM 1672 O O . GLU A 1 221 ? -4.407 -8.121 15.949 1.00 71.56 221 GLU A O 1
ATOM 1677 N N . ILE A 1 222 ? -5.110 -9.303 17.735 1.00 78.12 222 ILE A N 1
ATOM 1678 C CA . ILE A 1 222 ? -6.029 -8.272 18.233 1.00 78.12 222 ILE A CA 1
ATOM 1679 C C . ILE A 1 222 ? -5.266 -6.971 18.470 1.00 78.12 222 ILE A C 1
ATOM 1681 O O . ILE A 1 222 ? -5.681 -5.922 17.976 1.00 78.12 222 ILE A O 1
ATOM 1685 N N . ILE A 1 223 ? -4.125 -7.046 19.161 1.00 79.38 223 ILE A N 1
ATOM 1686 C CA . ILE A 1 223 ? -3.283 -5.880 19.429 1.00 79.38 223 ILE A CA 1
ATOM 1687 C C . ILE A 1 223 ? -2.845 -5.238 18.115 1.00 79.38 223 ILE A C 1
ATOM 1689 O O . ILE A 1 223 ? -3.027 -4.042 17.915 1.00 79.38 223 ILE A O 1
ATOM 1693 N N . LYS A 1 224 ? -2.340 -6.027 17.165 1.00 75.25 224 LYS A N 1
ATOM 1694 C CA . LYS A 1 224 ? -1.881 -5.519 15.870 1.00 75.25 224 LYS A CA 1
ATOM 1695 C C . LYS A 1 224 ? -2.984 -4.796 15.090 1.00 75.25 224 LYS A C 1
ATOM 1697 O O . LYS A 1 224 ? -2.719 -3.741 14.517 1.00 75.25 224 LYS A O 1
ATOM 1702 N N . ILE A 1 225 ? -4.196 -5.353 15.052 1.00 77.56 225 ILE A N 1
ATOM 1703 C CA . ILE A 1 225 ? -5.328 -4.771 14.318 1.00 77.56 225 ILE A CA 1
ATOM 1704 C C . ILE A 1 225 ? -5.799 -3.486 15.001 1.00 77.56 225 ILE A C 1
ATOM 1706 O O . ILE A 1 225 ? -5.894 -2.444 14.353 1.00 77.56 225 ILE A O 1
ATOM 1710 N N . PHE A 1 226 ? -6.071 -3.548 16.306 1.00 84.31 226 PHE A N 1
ATOM 1711 C CA . PHE A 1 226 ? -6.671 -2.443 17.054 1.00 84.31 226 PHE A CA 1
ATOM 1712 C C . PHE A 1 226 ? -5.670 -1.389 17.522 1.00 84.31 226 PHE A C 1
ATOM 1714 O O . PHE A 1 226 ? -6.094 -0.392 18.084 1.00 84.31 226 PHE A O 1
ATOM 1721 N N . SER A 1 227 ? -4.370 -1.562 17.291 1.00 82.06 227 SER A N 1
ATOM 1722 C CA . SER A 1 227 ? -3.358 -0.520 17.515 1.00 82.06 227 SER A CA 1
ATOM 1723 C C . SER A 1 227 ? -2.935 0.197 16.225 1.00 82.06 227 SER A C 1
ATOM 1725 O O . SER A 1 227 ? -2.093 1.091 16.280 1.00 82.06 227 SER A O 1
ATOM 1727 N N . SER A 1 228 ? -3.487 -0.163 15.057 1.00 81.06 228 SER A N 1
ATOM 1728 C CA . SER A 1 228 ? -3.091 0.410 13.763 1.00 81.06 228 SER A CA 1
ATOM 1729 C C . SER A 1 228 ? -4.263 1.048 13.014 1.00 81.06 228 SER A C 1
ATOM 1731 O O . SER A 1 228 ? -5.209 0.375 12.599 1.00 81.06 228 SER A O 1
ATOM 1733 N N . SER A 1 229 ? -4.156 2.355 12.759 1.00 79.50 229 SER A N 1
ATOM 1734 C CA . SER A 1 229 ? -5.120 3.105 11.945 1.00 79.50 229 SER A CA 1
ATOM 1735 C C . SER A 1 229 ? -5.239 2.532 10.531 1.00 79.50 229 SER A C 1
ATOM 1737 O O . SER A 1 229 ? -6.345 2.349 10.027 1.00 79.50 229 SER A O 1
ATOM 1739 N N . SER A 1 230 ? -4.113 2.164 9.917 1.00 74.31 230 SER A N 1
ATOM 1740 C CA . SER A 1 230 ? -4.069 1.555 8.585 1.00 74.31 230 SER A CA 1
ATOM 1741 C C . SER A 1 230 ? -4.758 0.192 8.536 1.00 74.31 230 SER A C 1
ATOM 1743 O O . SER A 1 230 ? -5.451 -0.097 7.560 1.00 74.31 230 SER A O 1
ATOM 1745 N N . CYS A 1 231 ? -4.611 -0.638 9.577 1.00 76.19 231 CYS A N 1
ATOM 1746 C CA . CYS A 1 231 ? -5.299 -1.928 9.643 1.00 76.19 231 CYS A CA 1
ATOM 1747 C C . CYS A 1 231 ? -6.818 -1.744 9.642 1.00 76.19 231 CYS A C 1
ATOM 1749 O O . CYS A 1 231 ? -7.500 -2.359 8.823 1.00 76.19 231 CYS A O 1
ATOM 1751 N N . LEU A 1 232 ? -7.350 -0.865 10.495 1.00 80.00 232 LEU A N 1
ATOM 1752 C CA . LEU A 1 232 ? -8.791 -0.601 10.544 1.00 80.00 232 LEU A CA 1
ATOM 1753 C C . LEU A 1 232 ? -9.300 0.063 9.259 1.00 80.00 232 LEU A C 1
ATOM 1755 O O . LEU A 1 232 ? -10.307 -0.377 8.708 1.00 80.00 232 LEU A O 1
ATOM 1759 N N . ASN A 1 233 ? -8.575 1.050 8.724 1.00 77.75 233 ASN A N 1
ATOM 1760 C CA . ASN A 1 233 ? -8.931 1.719 7.468 1.00 77.75 233 ASN A CA 1
ATOM 1761 C C . ASN A 1 233 ? -9.009 0.751 6.281 1.00 77.75 233 ASN A C 1
ATOM 1763 O O . ASN A 1 233 ? -9.868 0.917 5.418 1.00 77.75 233 ASN A O 1
ATOM 1767 N N . GLY A 1 234 ? -8.133 -0.256 6.238 1.00 73.94 234 GLY A N 1
ATOM 1768 C CA . GLY A 1 234 ? -8.113 -1.270 5.184 1.00 73.94 234 GLY A CA 1
ATOM 1769 C C . GLY A 1 234 ? -9.097 -2.427 5.380 1.00 73.94 234 GLY A C 1
ATOM 1770 O O . GLY A 1 234 ? -9.296 -3.199 4.445 1.00 73.94 234 GLY A O 1
ATOM 1771 N N . SER A 1 235 ? -9.703 -2.568 6.564 1.00 77.88 235 SER A N 1
ATOM 1772 C CA . SER A 1 235 ? -10.545 -3.729 6.903 1.00 77.88 235 SER A CA 1
ATOM 1773 C C . SER A 1 235 ? -11.968 -3.637 6.354 1.00 77.88 235 SER A C 1
ATOM 1775 O O . SER A 1 235 ? -12.614 -4.651 6.134 1.00 77.88 235 SER A O 1
ATOM 1777 N N . PHE A 1 236 ? -12.472 -2.428 6.114 1.00 86.25 236 PHE A N 1
ATOM 1778 C CA . PHE A 1 236 ? -13.889 -2.219 5.799 1.00 86.25 236 PHE A CA 1
ATOM 1779 C C . PHE A 1 236 ? -14.090 -1.473 4.482 1.00 86.25 236 PHE A C 1
ATOM 1781 O O . PHE A 1 236 ? -15.004 -0.669 4.345 1.00 86.25 236 PHE A O 1
ATOM 1788 N N . LEU A 1 237 ? -13.210 -1.675 3.506 1.00 83.44 237 LEU A N 1
ATOM 1789 C CA . LEU A 1 237 ? -13.303 -1.000 2.213 1.00 83.44 237 LEU A CA 1
ATOM 1790 C C . LEU A 1 237 ? -14.491 -1.522 1.388 1.00 83.44 237 LEU A C 1
ATOM 1792 O O . LEU A 1 237 ? -14.804 -2.709 1.405 1.00 83.44 237 LEU A O 1
ATOM 1796 N N . LEU A 1 238 ? -15.142 -0.637 0.625 1.00 77.19 238 LEU A N 1
ATOM 1797 C CA . LEU A 1 238 ? -16.178 -1.046 -0.330 1.00 77.19 238 LEU A CA 1
ATOM 1798 C C . LEU A 1 238 ? -15.611 -2.026 -1.381 1.00 77.19 238 LEU A C 1
ATOM 1800 O O . LEU A 1 238 ? -14.552 -1.795 -1.972 1.00 77.19 238 LEU A O 1
ATOM 1804 N N . SER A 1 239 ? -16.352 -3.099 -1.651 1.00 75.12 239 SER A N 1
ATOM 1805 C CA . SER A 1 239 ? -15.983 -4.153 -2.604 1.00 75.12 239 SER A CA 1
ATOM 1806 C C . SER A 1 239 ? -16.029 -3.702 -4.073 1.00 75.12 239 SER A C 1
ATOM 1808 O O . SER A 1 239 ? -16.513 -2.615 -4.390 1.00 75.12 239 SER A O 1
ATOM 1810 N N . GLU A 1 240 ? -15.534 -4.553 -4.983 1.00 68.06 240 GLU A N 1
ATOM 1811 C CA . GLU A 1 240 ? -15.611 -4.353 -6.445 1.00 68.06 240 GLU A CA 1
ATOM 1812 C C . GLU A 1 240 ? -15.052 -2.999 -6.904 1.00 68.06 240 GLU A C 1
ATOM 1814 O O . GLU A 1 240 ? -15.719 -2.255 -7.623 1.00 68.06 240 GLU A O 1
ATOM 1819 N N . ASP A 1 241 ? -13.858 -2.634 -6.430 1.00 71.31 241 ASP A N 1
ATOM 1820 C CA . ASP A 1 241 ? -13.165 -1.392 -6.805 1.00 71.31 241 ASP A CA 1
ATOM 1821 C C . ASP A 1 241 ? -13.910 -0.100 -6.403 1.00 71.31 241 ASP A C 1
ATOM 1823 O O . ASP A 1 241 ? -13.412 1.014 -6.582 1.00 71.31 241 ASP A O 1
ATOM 1827 N N . LYS A 1 242 ? -15.074 -0.211 -5.744 1.00 67.69 242 LYS A N 1
ATOM 1828 C CA . LYS A 1 242 ? -15.860 0.932 -5.263 1.00 67.69 242 LYS A CA 1
ATOM 1829 C C . LYS A 1 242 ? -15.164 1.682 -4.135 1.00 67.69 242 LYS A C 1
ATOM 1831 O O . LYS A 1 242 ? -15.605 2.783 -3.820 1.00 67.69 242 LYS A O 1
ATOM 1836 N N . HIS A 1 243 ? -14.105 1.146 -3.537 1.00 70.31 243 HIS A N 1
ATOM 1837 C CA . HIS A 1 243 ? -13.295 1.878 -2.568 1.00 70.31 243 HIS A CA 1
ATOM 1838 C C . HIS A 1 243 ? -12.301 2.853 -3.217 1.00 70.31 243 HIS A C 1
ATOM 1840 O O . HIS A 1 243 ? -11.882 3.805 -2.558 1.00 70.31 243 HIS A O 1
ATOM 1846 N N . PHE A 1 244 ? -11.957 2.692 -4.501 1.00 67.50 244 PHE A N 1
ATOM 1847 C CA . PHE A 1 244 ? -11.090 3.654 -5.179 1.00 67.50 244 PHE A CA 1
ATOM 1848 C C . PHE A 1 244 ? -11.762 5.034 -5.284 1.00 67.50 244 PHE A C 1
ATOM 1850 O O . PHE A 1 244 ? -12.992 5.170 -5.394 1.00 67.50 244 PHE A O 1
ATOM 1857 N N . GLY A 1 245 ? -10.931 6.079 -5.244 1.00 64.00 245 GLY A N 1
ATOM 1858 C CA . GLY A 1 245 ? -11.378 7.470 -5.352 1.00 64.00 245 GLY A CA 1
ATOM 1859 C C . GLY A 1 245 ? -11.999 8.031 -4.071 1.00 64.00 245 GLY A C 1
ATOM 1860 O O . GLY A 1 245 ? -12.976 8.782 -4.141 1.00 64.00 245 GLY A O 1
ATOM 1861 N N . SER A 1 246 ? -11.455 7.666 -2.908 1.00 76.56 246 SER A N 1
ATOM 1862 C CA . SER A 1 246 ? -11.757 8.321 -1.630 1.00 76.56 246 SER A CA 1
ATOM 1863 C C . SER A 1 246 ? -11.610 9.828 -1.770 1.00 76.56 246 SER A C 1
ATOM 1865 O O . SER A 1 246 ? -10.628 10.325 -2.319 1.00 76.56 246 SER A O 1
ATOM 1867 N N . SER A 1 247 ? -12.612 10.569 -1.322 1.00 84.69 247 SER A N 1
ATOM 1868 C CA . SER A 1 247 ? -12.666 12.015 -1.516 1.00 84.69 247 SER A CA 1
ATOM 1869 C C . SER A 1 247 ? -13.514 12.672 -0.442 1.00 84.69 247 SER A C 1
ATOM 1871 O O . SER A 1 247 ? -14.222 12.002 0.310 1.00 84.69 247 SER A O 1
ATOM 1873 N N . SER A 1 248 ? -13.551 14.002 -0.456 1.00 84.56 248 SER A N 1
ATOM 1874 C CA . SER A 1 248 ? -14.420 14.799 0.412 1.00 84.56 248 SER A CA 1
ATOM 1875 C C . SER A 1 248 ? -15.905 14.414 0.366 1.00 84.56 248 SER A C 1
ATOM 1877 O O . SER A 1 248 ? -16.645 14.711 1.294 1.00 84.56 248 SER A O 1
ATOM 1879 N N . LYS A 1 249 ? -16.353 13.727 -0.693 1.00 84.00 249 LYS A N 1
ATOM 1880 C CA . LYS A 1 249 ? -17.746 13.285 -0.874 1.00 84.00 249 LYS A CA 1
ATOM 1881 C C . LYS A 1 249 ? -17.960 11.791 -0.639 1.00 84.00 249 LYS A C 1
ATOM 1883 O O . LYS A 1 249 ? -19.101 11.346 -0.597 1.00 84.00 249 LYS A O 1
ATOM 1888 N N . LYS A 1 250 ? -16.885 11.005 -0.555 1.00 84.81 250 LYS A N 1
ATOM 1889 C CA . LYS A 1 250 ? -16.945 9.541 -0.526 1.00 84.81 250 LYS A CA 1
ATOM 1890 C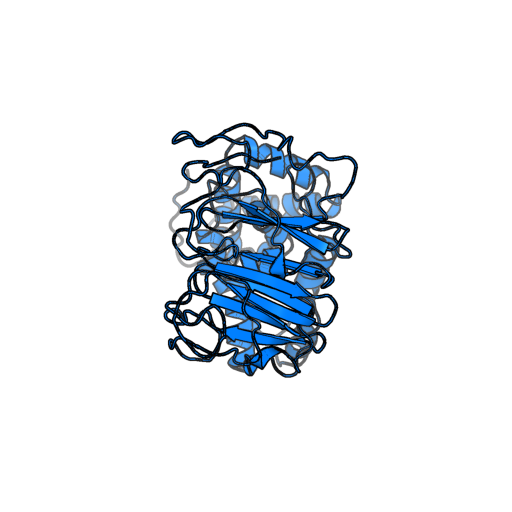 C . LYS A 1 250 ? -15.837 8.987 0.366 1.00 84.81 250 LYS A C 1
ATOM 1892 O O . LYS A 1 250 ? -14.678 8.971 -0.035 1.00 84.81 250 LYS A O 1
ATOM 1897 N N . HIS A 1 251 ? -16.212 8.481 1.539 1.00 87.44 251 HIS A N 1
ATOM 1898 C CA . HIS A 1 251 ? -15.277 7.867 2.491 1.00 87.44 251 HIS A CA 1
ATOM 1899 C C . HIS A 1 251 ? -14.787 6.475 2.070 1.00 87.44 251 HIS A C 1
ATOM 1901 O O . HIS A 1 251 ? -13.783 6.003 2.595 1.00 87.44 251 HIS A O 1
ATOM 1907 N N . SER A 1 252 ? -15.455 5.815 1.116 1.00 87.62 252 SER A N 1
ATOM 1908 C CA . SER A 1 252 ? -15.038 4.525 0.532 1.00 87.62 252 SER A CA 1
ATOM 1909 C C . SER A 1 252 ? -15.000 3.321 1.492 1.00 87.62 252 SER A C 1
ATOM 1911 O O . SER A 1 252 ? -14.495 2.257 1.135 1.00 87.62 252 SER A O 1
ATOM 1913 N N . VAL A 1 253 ? -15.593 3.473 2.676 1.00 88.56 253 VAL A N 1
ATOM 1914 C CA . VAL A 1 253 ? -15.749 2.432 3.706 1.00 88.56 253 VAL A CA 1
ATOM 1915 C C . VAL A 1 253 ? -17.183 1.896 3.697 1.00 88.56 253 VAL A C 1
ATOM 1917 O O . VAL A 1 253 ? -18.131 2.676 3.599 1.00 88.56 253 VAL A O 1
ATOM 1920 N N . ASN A 1 254 ? -17.361 0.583 3.821 1.00 88.81 254 ASN A N 1
ATOM 1921 C CA . ASN A 1 254 ? -18.651 -0.056 4.031 1.00 88.81 254 ASN A CA 1
ATOM 1922 C C . ASN A 1 254 ? -19.071 0.053 5.504 1.00 88.81 254 ASN A C 1
ATOM 1924 O O . ASN A 1 254 ? -18.743 -0.791 6.333 1.00 88.81 254 ASN A O 1
ATOM 1928 N N . MET A 1 255 ? -19.841 1.092 5.829 1.00 89.44 255 MET A N 1
ATOM 1929 C CA . MET A 1 255 ? -20.313 1.323 7.200 1.00 89.44 255 MET A CA 1
ATOM 1930 C C . MET A 1 255 ? -21.284 0.249 7.714 1.00 89.44 255 MET A C 1
ATOM 1932 O O . MET A 1 255 ? -21.480 0.145 8.923 1.00 89.44 255 MET A O 1
ATOM 1936 N N . SER A 1 256 ? -21.870 -0.568 6.830 1.00 88.62 256 SER A N 1
ATOM 1937 C CA . SER A 1 256 ? -22.670 -1.725 7.257 1.00 88.62 256 SER A CA 1
ATOM 1938 C C . SER A 1 256 ? -21.770 -2.811 7.844 1.00 88.62 256 SER A C 1
ATOM 1940 O O . SER A 1 256 ? -22.046 -3.284 8.943 1.00 88.62 256 SER A O 1
ATOM 1942 N N . ASP A 1 257 ? -20.655 -3.115 7.175 1.00 87.00 257 ASP A N 1
ATOM 1943 C CA . ASP A 1 257 ? -19.685 -4.119 7.629 1.00 87.00 257 ASP A CA 1
ATOM 1944 C C . ASP A 1 257 ? -18.977 -3.661 8.912 1.00 87.00 257 ASP A C 1
ATOM 1946 O O . ASP A 1 257 ? -18.798 -4.455 9.832 1.00 87.00 257 ASP A O 1
ATOM 1950 N N . VAL A 1 258 ? -18.641 -2.365 9.018 1.00 90.06 258 VAL A N 1
ATOM 1951 C CA . VAL A 1 258 ? -18.098 -1.765 10.256 1.00 90.06 258 VAL A CA 1
ATOM 1952 C C . VAL A 1 258 ? -19.051 -2.007 11.426 1.00 90.06 258 VAL A C 1
ATOM 1954 O O . VAL A 1 258 ? -18.644 -2.463 12.496 1.00 90.06 258 VAL A O 1
ATOM 1957 N N . ARG A 1 259 ? -20.338 -1.700 11.227 1.00 88.81 259 ARG A N 1
ATOM 1958 C CA . ARG A 1 259 ? -21.356 -1.856 12.264 1.00 88.81 259 ARG A CA 1
ATOM 1959 C C . ARG A 1 259 ? -21.542 -3.318 12.649 1.00 88.81 259 ARG A C 1
ATOM 1961 O O . ARG A 1 259 ? -21.578 -3.617 13.838 1.00 88.81 259 ARG A O 1
ATOM 1968 N N . GLU A 1 260 ? -21.668 -4.209 11.671 1.00 87.19 260 GLU A N 1
ATOM 1969 C CA . GLU A 1 260 ? -21.828 -5.643 11.916 1.00 87.19 260 GLU A CA 1
ATOM 1970 C C . GLU A 1 260 ? -20.626 -6.204 12.684 1.00 87.19 260 GLU A C 1
ATOM 1972 O O . GLU A 1 260 ? -20.803 -6.875 13.698 1.00 87.19 260 GLU A O 1
ATOM 1977 N N . PHE A 1 261 ? -19.408 -5.829 12.290 1.00 86.75 261 PHE A N 1
ATOM 1978 C CA . PHE A 1 261 ? -18.184 -6.220 12.981 1.00 86.75 261 PHE A CA 1
ATOM 1979 C C . PHE A 1 261 ? -18.186 -5.800 14.455 1.00 86.75 261 PHE A C 1
ATOM 1981 O O . PHE A 1 261 ? -17.976 -6.635 15.335 1.00 86.75 261 PHE A O 1
ATOM 1988 N N . PHE A 1 262 ? -18.458 -4.526 14.755 1.00 88.56 262 PHE A N 1
ATOM 1989 C CA . PHE A 1 262 ? -18.469 -4.051 16.141 1.00 88.56 262 PHE A CA 1
ATOM 1990 C C . PHE A 1 262 ? -19.638 -4.606 16.963 1.00 88.56 262 PHE A C 1
ATOM 1992 O O . PHE A 1 262 ? -19.501 -4.761 18.179 1.00 88.56 262 PHE A O 1
ATOM 1999 N N . GLN A 1 263 ? -20.764 -4.935 16.325 1.00 87.56 263 GLN A N 1
ATOM 2000 C CA . GLN A 1 263 ? -21.878 -5.630 16.969 1.00 87.56 263 GLN A CA 1
ATOM 2001 C C . GLN A 1 263 ? -21.534 -7.080 17.305 1.00 87.56 263 GLN A C 1
ATOM 2003 O O . GLN A 1 263 ? -21.888 -7.545 18.385 1.00 87.56 263 GLN A O 1
ATOM 2008 N N . GLU A 1 264 ? -20.843 -7.798 16.419 1.00 83.88 264 GLU A N 1
ATOM 2009 C CA . GLU A 1 264 ? -20.351 -9.144 16.722 1.00 83.88 264 GLU A CA 1
ATOM 2010 C C . GLU A 1 264 ? -19.274 -9.110 17.807 1.00 83.88 264 GLU A C 1
ATOM 2012 O O . GLU A 1 264 ? -19.281 -9.950 18.706 1.00 83.88 264 GLU A O 1
ATOM 2017 N N . LEU A 1 265 ? -18.404 -8.100 17.789 1.00 85.31 265 LEU A N 1
ATOM 2018 C CA . LEU A 1 265 ? -17.397 -7.903 18.825 1.00 85.31 265 LEU A CA 1
ATOM 2019 C C . LEU A 1 265 ? -18.026 -7.688 20.211 1.00 85.31 265 LEU A C 1
ATOM 2021 O O . LEU A 1 265 ? -17.556 -8.254 21.193 1.00 85.31 265 LEU A O 1
ATOM 2025 N N . ALA A 1 266 ? -19.126 -6.935 20.284 1.00 86.06 266 ALA A N 1
ATOM 2026 C CA . ALA A 1 266 ? -19.870 -6.704 21.524 1.00 86.06 266 ALA A CA 1
ATOM 2027 C C . ALA A 1 266 ? -20.511 -7.978 22.107 1.00 86.06 266 ALA A C 1
ATOM 2029 O O . ALA A 1 266 ? -20.899 -8.000 23.273 1.00 86.06 266 ALA A O 1
ATOM 2030 N N . LYS A 1 267 ? -20.662 -9.037 21.300 1.00 86.38 267 LYS A N 1
ATOM 2031 C CA . LYS A 1 267 ? -21.225 -10.326 21.737 1.00 86.38 267 LYS A CA 1
ATOM 2032 C C . LYS A 1 267 ? -20.179 -11.247 22.361 1.00 86.38 267 LYS A C 1
ATOM 2034 O O . LYS A 1 267 ? -20.549 -12.308 22.864 1.00 86.38 267 LYS A O 1
ATOM 2039 N N . LEU A 1 268 ? -18.895 -10.896 22.298 1.00 85.44 268 LEU A N 1
ATOM 2040 C CA . LEU A 1 268 ? -17.842 -11.698 22.908 1.00 85.44 268 LEU A CA 1
ATOM 2041 C C . LEU A 1 268 ? -17.986 -11.674 24.433 1.00 85.44 268 LEU A C 1
ATOM 2043 O O . LEU A 1 268 ? -18.207 -10.630 25.032 1.00 85.44 268 LEU A O 1
ATOM 2047 N N . SER A 1 269 ? -17.844 -12.836 25.069 1.00 83.31 269 SER A N 1
ATOM 2048 C CA . SER A 1 269 ? -17.887 -12.960 26.531 1.00 83.31 269 SER A CA 1
ATOM 2049 C C . SER A 1 269 ? -16.507 -12.909 27.187 1.00 83.31 269 SER A C 1
ATOM 2051 O O . SER A 1 269 ? -16.421 -12.837 28.409 1.00 83.31 269 SER A O 1
ATOM 2053 N N . ASN A 1 270 ? -15.427 -12.998 26.402 1.00 88.81 270 ASN A N 1
ATOM 2054 C CA . ASN A 1 270 ? -14.065 -13.082 26.921 1.00 88.81 270 ASN A CA 1
ATOM 2055 C C . ASN A 1 270 ? -13.554 -11.716 27.402 1.00 88.81 270 ASN A C 1
ATOM 2057 O O . ASN A 1 270 ? -13.293 -10.816 26.600 1.00 88.81 270 ASN A O 1
ATOM 2061 N N . VAL A 1 271 ? -13.364 -11.586 28.715 1.00 87.44 271 VAL A N 1
ATOM 2062 C CA . VAL A 1 271 ? -13.029 -10.309 29.365 1.00 87.44 271 VAL A CA 1
ATOM 2063 C C . VAL A 1 271 ? -11.649 -9.801 28.939 1.00 87.44 271 VAL A C 1
ATOM 2065 O O . VAL A 1 271 ? -11.466 -8.604 28.733 1.00 87.44 271 VAL A O 1
ATOM 2068 N N . LYS A 1 272 ? -10.680 -10.704 28.745 1.00 88.56 272 LYS A N 1
ATOM 2069 C CA . LYS A 1 272 ? -9.310 -10.341 28.345 1.00 88.56 272 LYS A CA 1
ATOM 2070 C C . LYS A 1 272 ? -9.253 -9.785 26.926 1.00 88.56 272 LYS A C 1
ATOM 2072 O O . LYS A 1 272 ? -8.533 -8.823 26.685 1.00 88.56 272 LYS A O 1
ATOM 2077 N N . ILE A 1 273 ? -10.025 -10.354 26.000 1.00 87.06 273 ILE A N 1
ATOM 2078 C CA . ILE A 1 273 ? -10.128 -9.838 24.628 1.00 87.06 273 ILE A CA 1
ATOM 2079 C C . ILE A 1 273 ? -10.700 -8.422 24.632 1.00 87.06 273 ILE A C 1
ATOM 2081 O O . ILE A 1 273 ? -10.107 -7.527 24.033 1.00 87.06 273 ILE A O 1
ATOM 2085 N N . ILE A 1 274 ? -11.811 -8.210 25.341 1.00 87.62 274 ILE A N 1
ATOM 2086 C CA . ILE A 1 274 ? -12.446 -6.889 25.448 1.00 87.62 274 ILE A CA 1
ATOM 2087 C C . ILE A 1 274 ? -11.459 -5.880 26.049 1.00 87.62 274 ILE A C 1
ATOM 2089 O O . ILE A 1 274 ? -11.288 -4.785 25.514 1.00 87.62 274 ILE A O 1
ATOM 2093 N N . GLN A 1 275 ? -10.743 -6.271 27.106 1.00 88.69 275 GLN A N 1
ATOM 2094 C CA . GLN A 1 275 ? -9.766 -5.408 27.762 1.00 88.69 275 GLN A CA 1
ATOM 2095 C C . GLN A 1 275 ? -8.570 -5.060 26.865 1.00 88.69 275 GLN A C 1
ATOM 2097 O O . GLN A 1 275 ? -8.144 -3.904 26.850 1.00 88.69 275 GLN A O 1
ATOM 2102 N N . ASN A 1 276 ? -8.061 -6.016 26.082 1.00 89.00 276 ASN A N 1
ATOM 2103 C CA . ASN A 1 276 ? -7.003 -5.762 25.101 1.00 89.00 276 ASN A CA 1
ATOM 2104 C C . ASN A 1 276 ? -7.463 -4.757 24.040 1.00 89.00 276 ASN A C 1
ATOM 2106 O O . ASN A 1 276 ? -6.750 -3.800 23.760 1.00 89.00 276 ASN A O 1
ATOM 2110 N N . ILE A 1 277 ? -8.670 -4.930 23.493 1.00 89.62 277 ILE A N 1
ATOM 2111 C CA . ILE A 1 277 ? -9.221 -4.017 22.480 1.00 89.62 277 ILE A CA 1
ATOM 2112 C C . ILE A 1 277 ? -9.402 -2.613 23.053 1.00 89.62 277 ILE A C 1
ATOM 2114 O O . ILE A 1 277 ? -8.985 -1.641 22.423 1.00 89.62 277 ILE A O 1
ATOM 2118 N N . SER A 1 278 ? -9.969 -2.510 24.259 1.00 90.62 278 SER A N 1
ATOM 2119 C CA . SER A 1 278 ? -10.118 -1.231 24.959 1.00 90.62 278 SER A CA 1
ATOM 2120 C C . SER A 1 278 ? -8.767 -0.548 25.147 1.00 90.62 278 SER A C 1
ATOM 2122 O O . SER A 1 278 ? -8.618 0.617 24.795 1.00 90.62 278 SER A O 1
ATOM 2124 N N . THR A 1 279 ? -7.762 -1.294 25.612 1.00 91.12 279 THR A N 1
ATOM 2125 C CA . THR A 1 279 ? -6.404 -0.784 25.845 1.00 91.12 279 THR A CA 1
ATOM 2126 C C . THR A 1 279 ? -5.753 -0.310 24.545 1.00 91.12 279 THR A C 1
ATOM 2128 O O . THR A 1 279 ? -5.148 0.758 24.512 1.00 91.12 279 THR A O 1
ATOM 2131 N N . CYS A 1 280 ? -5.902 -1.055 23.448 1.00 90.75 280 CYS A N 1
ATOM 2132 C CA . CYS A 1 280 ? -5.379 -0.666 22.140 1.00 90.75 280 CYS A CA 1
ATOM 2133 C C . CYS A 1 280 ? -6.016 0.626 21.615 1.00 90.75 280 CYS A C 1
ATOM 2135 O O . CYS A 1 280 ? -5.305 1.509 21.129 1.00 90.75 280 CYS A O 1
ATOM 2137 N N . ILE A 1 281 ? -7.338 0.770 21.744 1.00 91.31 281 ILE A N 1
ATOM 2138 C CA . ILE A 1 281 ? -8.039 1.984 21.314 1.00 91.31 281 ILE A CA 1
ATOM 2139 C C . ILE A 1 281 ? -7.612 3.176 22.177 1.00 91.31 281 ILE A C 1
ATOM 2141 O O . ILE A 1 281 ? -7.185 4.195 21.639 1.00 91.31 281 ILE A O 1
ATOM 2145 N N . GLU A 1 282 ? -7.680 3.025 23.498 1.00 90.94 282 GLU A N 1
ATOM 2146 C CA . GLU A 1 282 ? -7.407 4.073 24.485 1.00 90.94 282 GLU A CA 1
ATOM 2147 C C . GLU A 1 282 ? -5.947 4.538 24.471 1.00 90.94 282 GLU A C 1
ATOM 2149 O O . GLU A 1 282 ? -5.672 5.732 24.419 1.00 90.94 282 GLU A O 1
ATOM 2154 N N . GLN A 1 283 ? -4.998 3.602 24.499 1.00 89.25 283 GLN A N 1
ATOM 2155 C CA . GLN A 1 283 ? -3.582 3.923 24.696 1.00 89.25 283 GLN A CA 1
ATOM 2156 C C . GLN A 1 283 ? -2.800 4.035 23.389 1.00 89.25 283 GLN A C 1
ATOM 2158 O O . GLN A 1 283 ? -1.685 4.552 23.400 1.00 89.25 283 GLN A O 1
ATOM 2163 N N . THR A 1 284 ? -3.342 3.537 22.271 1.00 87.56 284 THR A N 1
ATOM 2164 C CA . THR A 1 284 ? -2.633 3.554 20.982 1.00 87.56 284 THR A CA 1
ATOM 2165 C C . THR A 1 284 ? -3.374 4.334 19.908 1.00 87.56 284 THR A C 1
ATOM 2167 O O . THR A 1 284 ? -2.822 5.299 19.393 1.00 87.56 284 THR A O 1
ATOM 2170 N N . LEU A 1 285 ? -4.605 3.958 19.547 1.00 87.06 285 LEU A N 1
ATOM 2171 C CA . LEU A 1 285 ? -5.268 4.589 18.398 1.00 87.06 285 LEU A CA 1
ATOM 2172 C C . LEU A 1 285 ? -5.637 6.043 18.650 1.00 87.06 285 LEU A C 1
ATOM 2174 O O . LEU A 1 285 ? -5.287 6.895 17.840 1.00 87.06 285 LEU A O 1
ATOM 2178 N N . ILE A 1 286 ? -6.350 6.315 19.744 1.00 90.00 286 ILE A N 1
ATOM 2179 C CA . ILE A 1 286 ? -6.861 7.653 20.045 1.00 90.00 286 ILE A CA 1
ATOM 2180 C C . ILE A 1 286 ? -5.720 8.680 20.167 1.00 90.00 286 ILE A C 1
ATOM 2182 O O . ILE A 1 286 ? -5.793 9.701 19.484 1.00 90.00 286 ILE A O 1
ATOM 2186 N N . PRO A 1 287 ? -4.620 8.418 20.905 1.00 86.94 287 PRO A N 1
ATOM 2187 C CA . PRO A 1 287 ? -3.500 9.359 20.991 1.00 86.94 287 PRO A CA 1
ATOM 2188 C C . PRO A 1 287 ? -2.759 9.590 19.666 1.00 86.94 287 PRO A C 1
ATOM 2190 O O . PRO A 1 287 ? -2.066 10.594 19.523 1.00 86.94 287 PRO A O 1
ATOM 2193 N N . LEU A 1 288 ? -2.866 8.660 18.709 1.00 83.12 288 LEU A N 1
ATOM 2194 C CA . LEU A 1 288 ? -2.212 8.743 17.399 1.00 83.12 288 LEU A CA 1
ATOM 2195 C C . LEU A 1 288 ? -3.101 9.363 16.314 1.00 83.12 288 LEU A C 1
ATOM 2197 O O . LEU A 1 288 ? -2.676 9.451 15.159 1.00 83.12 288 LEU A O 1
ATOM 2201 N N . LEU A 1 289 ? -4.322 9.788 16.649 1.00 82.94 289 LEU A N 1
ATOM 2202 C CA . LEU A 1 289 ? -5.201 10.457 15.700 1.00 82.94 289 LEU A CA 1
ATOM 2203 C C . LEU A 1 289 ? -4.601 11.805 15.262 1.00 82.94 289 LEU A C 1
ATOM 2205 O O . LEU A 1 289 ? -4.314 12.661 16.103 1.00 82.94 289 LEU A O 1
ATOM 2209 N N . PRO A 1 290 ? -4.390 12.024 13.951 1.00 73.38 290 PRO A N 1
ATOM 2210 C CA . PRO A 1 290 ? -3.748 13.237 13.474 1.00 73.38 290 PRO A CA 1
ATOM 2211 C C . PRO A 1 290 ? -4.718 14.417 13.550 1.00 73.38 290 PRO A C 1
ATOM 2213 O O . PRO A 1 290 ? -5.799 14.368 12.966 1.00 73.38 290 PRO A O 1
ATOM 2216 N N . THR A 1 291 ? -4.303 15.505 14.201 1.00 71.00 291 THR A N 1
ATOM 2217 C CA . THR A 1 291 ? -5.020 16.796 14.175 1.00 71.00 291 THR A CA 1
ATOM 2218 C C . THR A 1 291 ? -4.917 17.496 12.816 1.00 71.00 291 THR A C 1
ATOM 2220 O O . THR A 1 291 ? -5.755 18.326 12.484 1.00 71.00 291 THR A O 1
ATOM 2223 N N . ALA A 1 292 ? -3.916 17.125 12.014 1.00 75.19 292 ALA A N 1
ATOM 2224 C CA . ALA A 1 292 ? -3.772 17.480 10.605 1.00 75.19 292 ALA A CA 1
ATOM 2225 C C . ALA A 1 292 ? -3.597 16.187 9.780 1.00 75.19 292 ALA A C 1
ATOM 2227 O O . ALA A 1 292 ? -2.463 15.740 9.569 1.00 75.19 292 ALA A O 1
ATOM 2228 N N . PRO A 1 293 ? -4.701 15.523 9.398 1.00 77.38 293 PRO A N 1
ATOM 2229 C CA . PRO A 1 293 ? -4.685 14.312 8.589 1.00 77.38 293 PRO A CA 1
ATOM 2230 C C . PRO A 1 293 ? -3.848 14.490 7.311 1.00 77.38 293 PRO A C 1
ATOM 2232 O O . PRO A 1 293 ? -4.032 15.465 6.585 1.00 77.38 293 PRO A O 1
ATOM 2235 N N . PRO A 1 294 ? -2.935 13.554 6.994 1.00 69.62 294 PRO A N 1
ATOM 2236 C CA . PRO A 1 294 ? -2.107 13.652 5.790 1.00 69.62 294 PRO A CA 1
ATOM 2237 C C . PRO A 1 294 ? -2.917 13.480 4.494 1.00 69.62 294 PRO A C 1
ATOM 2239 O O . PRO A 1 294 ? -2.484 13.913 3.426 1.00 69.62 294 PRO A O 1
ATOM 2242 N N . ASP A 1 295 ? -4.082 12.841 4.583 1.00 80.12 295 ASP A N 1
ATOM 2243 C CA . ASP A 1 295 ? -4.972 12.546 3.471 1.00 80.12 295 ASP A CA 1
ATOM 2244 C C . ASP A 1 295 ? -6.399 12.255 3.976 1.00 80.12 295 ASP A C 1
ATOM 2246 O O . ASP A 1 295 ? -6.623 11.983 5.159 1.00 80.12 295 ASP A O 1
ATOM 2250 N N . VAL A 1 296 ? -7.380 12.267 3.068 1.00 81.62 296 VAL A N 1
ATOM 2251 C CA . VAL A 1 296 ? -8.789 12.041 3.427 1.00 81.62 296 VAL A CA 1
ATOM 2252 C C . VAL A 1 296 ? -9.043 10.650 4.012 1.00 81.62 296 VAL A C 1
ATOM 2254 O O . VAL A 1 296 ? -9.936 10.499 4.831 1.00 81.62 296 VAL A O 1
ATOM 2257 N N . GLU A 1 297 ? -8.287 9.615 3.651 1.00 83.00 297 GLU A N 1
ATOM 2258 C CA . GLU A 1 297 ? -8.498 8.262 4.176 1.00 83.00 297 GLU A CA 1
ATOM 2259 C C . GLU A 1 297 ? -8.164 8.156 5.660 1.00 83.00 297 GLU A C 1
ATOM 2261 O O . GLU A 1 297 ? -8.807 7.393 6.383 1.00 83.00 297 GLU A O 1
ATOM 2266 N N . SER A 1 298 ? -7.231 8.978 6.136 1.00 83.06 298 SER A N 1
ATOM 2267 C CA . SER A 1 298 ? -6.922 9.105 7.558 1.00 83.06 298 SER A CA 1
ATOM 2268 C C . SER A 1 298 ? -8.140 9.555 8.387 1.00 83.06 298 SER A C 1
ATOM 2270 O O . SER A 1 298 ? -8.270 9.155 9.545 1.00 83.06 298 SER A O 1
ATOM 2272 N N . LEU A 1 299 ? -9.102 10.279 7.791 1.00 88.56 299 LEU A N 1
ATOM 2273 C CA . LEU A 1 299 ? -10.352 10.679 8.456 1.00 88.56 299 LEU A CA 1
ATOM 2274 C C . LEU A 1 299 ? -11.332 9.518 8.688 1.00 88.56 299 LEU A C 1
ATOM 2276 O O . LEU A 1 299 ? -12.248 9.634 9.504 1.00 88.56 299 LEU A O 1
ATOM 2280 N N . ARG A 1 300 ? -11.171 8.381 7.998 1.00 90.25 300 ARG A N 1
ATOM 2281 C CA . ARG A 1 300 ? -12.093 7.236 8.119 1.00 90.25 300 ARG A CA 1
ATOM 2282 C C . ARG A 1 300 ? -12.155 6.694 9.542 1.00 90.25 300 ARG A C 1
ATOM 2284 O O . ARG A 1 300 ? -13.212 6.238 9.968 1.00 90.25 300 ARG A O 1
ATOM 2291 N N . LEU A 1 301 ? -11.059 6.763 10.294 1.00 89.25 301 LEU A N 1
ATOM 2292 C CA . LEU A 1 301 ? -11.018 6.222 11.649 1.00 89.25 301 LEU A CA 1
ATOM 2293 C C . LEU A 1 301 ? -11.967 6.978 12.596 1.00 89.25 301 LEU A C 1
ATOM 2295 O O . LEU A 1 301 ? -12.677 6.345 13.375 1.00 89.25 301 LEU A O 1
ATOM 2299 N N . TYR A 1 302 ? -12.078 8.301 12.440 1.00 89.81 302 TYR A N 1
ATOM 2300 C CA . TYR A 1 302 ? -13.049 9.136 13.159 1.00 89.81 302 TYR A CA 1
ATOM 2301 C C . TYR A 1 302 ? -14.503 8.745 12.853 1.00 89.81 302 TYR A C 1
ATOM 2303 O O . TYR A 1 302 ? -15.383 8.920 13.694 1.00 89.81 302 TYR A O 1
ATOM 2311 N N . LEU A 1 303 ? -14.762 8.209 11.655 1.00 90.69 303 LEU A N 1
ATOM 2312 C CA . LEU A 1 303 ? -16.080 7.727 11.235 1.00 90.69 303 LEU A CA 1
ATOM 2313 C C . LEU A 1 303 ? -16.372 6.308 11.752 1.00 90.69 303 LEU A C 1
ATOM 2315 O O . LEU A 1 303 ? -17.508 5.996 12.090 1.00 90.69 303 LEU A O 1
ATOM 2319 N N . MET A 1 304 ? -15.365 5.434 11.795 1.00 92.31 304 MET A N 1
ATOM 2320 C CA . MET A 1 304 ? -15.557 4.023 12.147 1.00 92.31 304 MET A CA 1
ATOM 2321 C C . MET A 1 304 ? -15.592 3.778 13.656 1.00 92.31 304 MET A C 1
ATOM 2323 O O . MET A 1 304 ? -16.413 2.989 14.118 1.00 92.31 304 MET A O 1
ATOM 2327 N N . LEU A 1 305 ? -14.717 4.433 14.431 1.00 91.19 305 LEU A N 1
ATOM 2328 C CA . LEU A 1 305 ? -14.592 4.180 15.872 1.00 91.19 305 LEU A CA 1
ATOM 2329 C C . LEU A 1 305 ? -15.900 4.364 16.655 1.00 91.19 305 LEU A C 1
ATOM 2331 O O . LEU A 1 305 ? -16.170 3.517 17.505 1.00 91.19 305 LEU A O 1
ATOM 2335 N N . PRO A 1 306 ? -16.755 5.364 16.364 1.00 91.69 306 PRO A N 1
ATOM 2336 C CA . PRO A 1 306 ? -18.017 5.520 17.084 1.00 91.69 306 PRO A CA 1
ATOM 2337 C C . PRO A 1 306 ? -19.028 4.375 16.904 1.00 91.69 306 PRO A C 1
ATOM 2339 O O . PRO A 1 306 ? -20.009 4.312 17.643 1.00 91.69 306 PRO A O 1
ATOM 2342 N N . GLU A 1 307 ? -18.829 3.464 15.942 1.00 91.38 307 GLU A N 1
ATOM 2343 C CA . GLU A 1 307 ? -19.638 2.239 15.848 1.00 91.38 307 GLU A CA 1
ATOM 2344 C C . GLU A 1 307 ? -19.229 1.176 16.887 1.00 91.38 307 GLU A C 1
ATOM 2346 O O . GLU A 1 307 ? -19.992 0.234 17.136 1.00 91.38 307 GLU A O 1
ATOM 2351 N N . CYS A 1 308 ? -18.068 1.330 17.533 1.00 90.50 308 CYS A N 1
ATOM 2352 C CA . CYS A 1 308 ? -17.588 0.436 18.578 1.00 90.50 308 CYS A CA 1
ATOM 2353 C C . CYS A 1 308 ? -18.458 0.523 19.838 1.00 90.50 308 CYS A C 1
ATOM 2355 O O . CYS A 1 308 ? -18.707 1.601 20.367 1.00 90.50 308 CYS A O 1
ATOM 2357 N N . HIS A 1 309 ? -18.885 -0.629 20.361 1.00 87.00 309 HIS A N 1
ATOM 2358 C CA . HIS A 1 309 ? -19.710 -0.715 21.572 1.00 87.00 309 HIS A CA 1
ATOM 2359 C C . HIS A 1 309 ? -19.053 -0.100 22.817 1.00 87.00 309 HIS A C 1
ATOM 2361 O O . HIS A 1 309 ? -19.762 0.383 23.692 1.00 87.00 309 HIS A O 1
ATOM 2367 N N . LEU A 1 310 ? -17.718 -0.029 22.863 1.00 86.06 310 LEU A N 1
ATOM 2368 C CA . LEU A 1 310 ? -16.976 0.622 23.947 1.00 86.06 310 LEU A CA 1
ATOM 2369 C C . LEU A 1 310 ? -17.349 2.107 24.121 1.00 86.06 310 LEU A C 1
ATOM 2371 O O . LEU A 1 310 ? -17.228 2.649 25.214 1.00 86.06 310 LEU A O 1
ATOM 2375 N N . PHE A 1 311 ? -17.879 2.762 23.080 1.00 85.81 311 PHE A N 1
ATOM 2376 C CA . PHE A 1 311 ? -18.388 4.137 23.156 1.00 85.81 311 PHE A CA 1
ATOM 2377 C C . PHE A 1 311 ? -19.677 4.269 23.981 1.00 85.81 311 PHE A C 1
ATOM 2379 O O . PHE A 1 311 ? -20.134 5.375 24.256 1.00 85.81 311 PHE A O 1
ATOM 2386 N N . GLU A 1 312 ? -20.296 3.162 24.377 1.00 85.12 312 GLU A N 1
ATOM 2387 C CA . GLU A 1 312 ? -21.470 3.165 25.251 1.00 85.12 312 GLU A CA 1
ATOM 2388 C C . GLU A 1 312 ? -21.080 2.981 26.726 1.00 85.12 312 GLU A C 1
ATOM 2390 O O . GLU A 1 312 ? -21.903 3.213 27.614 1.00 85.12 312 GLU A O 1
ATOM 2395 N N . GLU A 1 313 ? -19.818 2.645 27.011 1.00 87.50 313 GLU A N 1
ATOM 2396 C CA . GLU A 1 313 ? -19.327 2.410 28.365 1.00 87.50 313 GLU A CA 1
ATOM 2397 C C . GLU A 1 313 ? -18.937 3.712 29.065 1.00 87.50 313 GLU A C 1
ATOM 2399 O O . GLU A 1 313 ? -17.944 4.355 28.730 1.00 87.50 313 GLU A O 1
ATOM 2404 N N . SER A 1 314 ? -19.681 4.074 30.115 1.00 88.12 314 SER A N 1
ATOM 2405 C CA . SER A 1 314 ? -19.484 5.349 30.818 1.00 88.12 314 SER A CA 1
ATOM 2406 C C . SER A 1 314 ? -18.091 5.538 31.420 1.00 88.12 314 SER A C 1
ATOM 2408 O O . SER A 1 314 ? -17.635 6.665 31.574 1.00 88.12 314 SER A O 1
ATOM 2410 N N . LYS A 1 315 ? -17.402 4.439 31.746 1.00 87.44 315 LYS A N 1
ATOM 2411 C CA . LYS A 1 315 ? -16.036 4.463 32.290 1.00 87.44 315 LYS A CA 1
ATOM 2412 C C . LYS A 1 315 ? -14.990 4.885 31.256 1.00 87.44 315 LYS A C 1
ATOM 2414 O O . LYS A 1 315 ? -13.940 5.375 31.640 1.00 87.44 315 LYS A O 1
ATOM 2419 N N . LEU A 1 316 ? -15.283 4.704 29.969 1.00 89.38 316 LEU A N 1
ATOM 2420 C CA . LEU A 1 316 ? -14.378 5.019 28.860 1.00 89.38 316 LEU A CA 1
ATOM 2421 C C . LEU A 1 316 ? -14.649 6.410 28.271 1.00 89.38 316 LEU A C 1
ATOM 2423 O O . LEU A 1 316 ? -14.026 6.817 27.291 1.00 89.38 316 LEU A O 1
ATOM 2427 N N . TYR A 1 317 ? -15.583 7.168 28.852 1.00 90.44 317 TYR A N 1
ATOM 2428 C CA . TYR A 1 317 ? -15.943 8.495 28.359 1.00 90.44 317 TYR A CA 1
ATOM 2429 C C . TYR A 1 317 ? -14.761 9.465 28.433 1.00 90.44 317 TYR A C 1
ATOM 2431 O O . TYR A 1 317 ? -14.430 10.077 27.418 1.00 90.44 317 TYR A O 1
ATOM 2439 N N . SER A 1 318 ? -14.089 9.545 29.587 1.00 88.25 318 SER A N 1
ATOM 2440 C CA . SER A 1 318 ? -12.918 10.411 29.780 1.00 88.25 318 SER A CA 1
ATOM 2441 C C . SER A 1 318 ? -11.730 10.013 28.905 1.00 88.25 318 SER A C 1
ATOM 2443 O O . SER A 1 318 ? -11.003 10.889 28.450 1.00 88.25 318 SER A O 1
ATOM 2445 N N . SER A 1 319 ? -11.522 8.715 28.669 1.00 87.69 319 SER A N 1
ATOM 2446 C CA . SER A 1 319 ? -10.283 8.218 28.063 1.00 87.69 319 SER A CA 1
ATOM 2447 C C . SER A 1 319 ? -10.374 7.903 26.569 1.00 87.69 319 SER A C 1
ATOM 2449 O O . SER A 1 319 ? -9.357 7.921 25.881 1.00 87.69 319 SER A O 1
ATOM 2451 N N . ILE A 1 320 ? -11.576 7.670 26.034 1.00 90.00 320 ILE A N 1
ATOM 2452 C CA . ILE A 1 320 ? -11.787 7.383 24.606 1.00 90.00 320 ILE A CA 1
ATOM 2453 C C . ILE A 1 320 ? -12.642 8.464 23.944 1.00 90.00 320 ILE A C 1
ATOM 2455 O O . ILE A 1 320 ? -12.264 9.011 22.908 1.00 90.00 320 ILE A O 1
ATOM 2459 N N . ILE A 1 321 ? -13.800 8.790 24.522 1.00 91.12 321 ILE A N 1
ATOM 2460 C CA . ILE A 1 321 ? -14.814 9.604 23.832 1.00 91.12 321 ILE A CA 1
ATOM 2461 C C . ILE A 1 321 ? -14.458 11.089 23.840 1.00 91.12 321 ILE A C 1
ATOM 2463 O O . ILE A 1 321 ? -14.562 11.740 22.797 1.00 91.12 321 ILE A O 1
ATOM 2467 N N . CYS A 1 322 ? -14.047 11.623 24.993 1.00 91.00 322 CYS A N 1
ATOM 2468 C CA . CYS A 1 322 ? -13.604 13.011 25.101 1.00 91.00 322 CYS A CA 1
ATOM 2469 C C . CYS A 1 322 ? -12.373 13.267 24.220 1.00 91.00 322 CYS A C 1
ATOM 2471 O O . CYS A 1 322 ? -12.459 14.167 23.385 1.00 91.00 322 CYS A O 1
ATOM 2473 N N . PRO A 1 323 ? -11.300 12.452 24.269 1.00 91.88 323 PRO A N 1
ATOM 2474 C CA . PRO A 1 323 ? -10.139 12.694 23.422 1.00 91.88 323 PRO A CA 1
ATOM 2475 C C . PRO A 1 323 ? -10.450 12.530 21.930 1.00 91.88 323 PRO A C 1
ATOM 2477 O O . PRO A 1 323 ? -9.972 13.329 21.132 1.00 91.88 323 PRO A O 1
ATOM 2480 N N . LEU A 1 324 ? -11.323 11.589 21.527 1.00 91.31 324 LEU A N 1
ATOM 2481 C CA . LEU A 1 324 ? -11.781 11.522 20.131 1.00 91.31 324 LEU A CA 1
ATOM 2482 C C . LEU A 1 324 ? -12.484 12.820 19.703 1.00 91.31 324 LEU A C 1
ATOM 2484 O O . LEU A 1 324 ? -12.250 13.316 18.600 1.00 91.31 324 LEU A O 1
ATOM 2488 N N . ALA A 1 325 ? -13.366 13.356 20.551 1.00 90.62 325 ALA A N 1
ATOM 2489 C CA . ALA A 1 325 ? -14.075 14.600 20.262 1.00 90.62 325 ALA A CA 1
ATOM 2490 C C . ALA A 1 325 ? -13.120 15.791 20.178 1.00 90.62 325 ALA A C 1
ATOM 2492 O O . ALA A 1 325 ? -13.257 16.616 19.280 1.00 90.62 325 ALA A O 1
ATOM 2493 N N . GLU A 1 326 ? -12.140 15.862 21.076 1.00 90.88 326 GLU A N 1
ATOM 2494 C CA . GLU A 1 326 ? -11.088 16.876 21.046 1.00 90.88 326 GLU A CA 1
ATOM 2495 C C . GLU A 1 326 ? -10.270 16.786 19.758 1.00 90.88 326 GLU A C 1
ATOM 2497 O O . GLU A 1 326 ? -10.092 17.801 19.086 1.00 90.88 326 GLU A O 1
ATOM 2502 N N . SER A 1 327 ? -9.845 15.582 19.355 1.00 90.62 327 SER A N 1
ATOM 2503 C CA . SER A 1 327 ? -9.145 15.373 18.083 1.00 90.62 327 SER A CA 1
ATOM 2504 C C . SER A 1 327 ? -9.996 15.802 16.888 1.00 90.62 327 SER A C 1
ATOM 2506 O O . SER A 1 327 ? -9.482 16.449 15.979 1.00 90.62 327 SER A O 1
ATOM 2508 N N . LEU A 1 328 ? -11.299 15.504 16.900 1.00 89.69 328 LEU A N 1
ATOM 2509 C CA . LEU A 1 328 ? -12.219 15.907 15.837 1.00 89.69 328 LEU A CA 1
ATOM 2510 C C . LEU A 1 328 ? -12.393 17.433 15.765 1.00 89.69 328 LEU A C 1
ATOM 2512 O O . LEU A 1 328 ? -12.370 18.013 14.682 1.00 89.69 328 LEU A O 1
ATOM 2516 N N . LEU A 1 329 ? -12.553 18.093 16.913 1.00 90.44 329 LEU A N 1
ATOM 2517 C CA . LEU A 1 329 ? -12.686 19.551 17.001 1.00 90.44 329 LEU A CA 1
ATOM 2518 C C . LEU A 1 329 ? -11.382 20.279 16.648 1.00 90.44 329 LEU A C 1
ATOM 2520 O O . LEU A 1 329 ? -11.426 21.431 16.216 1.00 90.44 329 LEU A O 1
ATOM 2524 N N . ALA A 1 330 ? -10.238 19.612 16.815 1.00 91.19 330 ALA A N 1
ATOM 2525 C CA . ALA A 1 330 ? -8.921 20.126 16.459 1.00 91.19 330 ALA A CA 1
ATOM 2526 C C . ALA A 1 330 ? -8.597 20.030 14.957 1.00 91.19 330 ALA A C 1
ATOM 2528 O O . ALA A 1 330 ? -7.611 20.634 14.532 1.00 91.19 330 ALA A O 1
ATOM 2529 N N . LEU A 1 331 ? -9.403 19.308 14.164 1.00 90.44 331 LEU A N 1
ATOM 2530 C CA . LEU A 1 331 ? -9.246 19.239 12.708 1.00 90.44 331 LEU A CA 1
ATOM 2531 C C . LEU A 1 331 ? -9.357 20.625 12.066 1.00 90.44 331 LEU A C 1
ATOM 2533 O O . LEU A 1 331 ? -10.075 21.503 12.554 1.00 90.44 331 LEU A O 1
ATOM 2537 N N . ASP A 1 332 ? -8.686 20.815 10.931 1.00 89.69 332 ASP A N 1
ATOM 2538 C CA . ASP A 1 332 ? -8.807 22.057 10.178 1.00 89.69 332 ASP A CA 1
ATOM 2539 C C . ASP A 1 332 ? -10.203 22.212 9.535 1.00 89.69 332 ASP A C 1
ATOM 2541 O O . ASP A 1 332 ? -11.006 21.280 9.453 1.00 89.69 332 ASP A O 1
ATOM 2545 N N . LYS A 1 333 ? -10.526 23.419 9.055 1.00 89.25 333 LYS A N 1
ATOM 2546 C CA . LYS A 1 333 ? -11.846 23.686 8.456 1.00 89.25 333 LYS A CA 1
ATOM 2547 C C . LYS A 1 333 ? -12.123 22.848 7.207 1.00 89.25 333 LYS A C 1
ATOM 2549 O O . LYS A 1 333 ? -13.287 22.637 6.878 1.00 89.25 333 LYS A O 1
ATOM 2554 N N . ILE A 1 334 ? -11.100 22.456 6.452 1.00 88.00 334 ILE A N 1
ATOM 2555 C CA . ILE A 1 334 ? -11.272 21.664 5.233 1.00 88.00 334 ILE A CA 1
ATOM 2556 C C . ILE A 1 334 ? -11.679 20.248 5.633 1.00 88.00 334 ILE A C 1
ATOM 2558 O O . ILE A 1 334 ? -12.694 19.754 5.143 1.00 88.00 334 ILE A O 1
ATOM 2562 N N .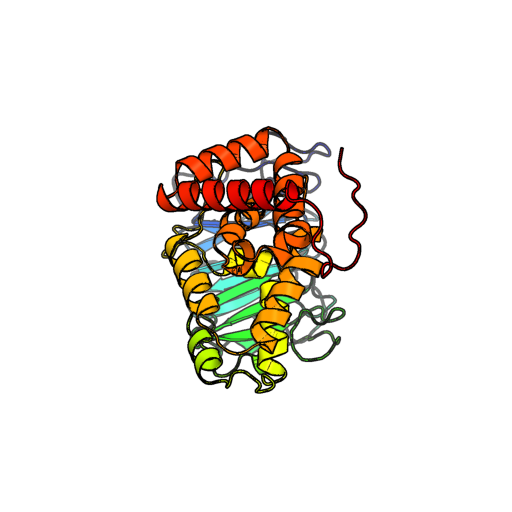 ASP A 1 335 ? -10.961 19.651 6.574 1.00 87.44 335 ASP A N 1
ATOM 2563 C CA . ASP A 1 335 ? -11.210 18.307 7.081 1.00 87.44 335 ASP A CA 1
ATOM 2564 C C . ASP A 1 335 ? -12.541 18.206 7.830 1.00 87.44 335 ASP A C 1
ATOM 2566 O O . ASP A 1 335 ? -13.298 17.260 7.606 1.00 87.44 335 ASP A O 1
ATOM 2570 N N . GLN A 1 336 ? -12.901 19.221 8.624 1.00 89.81 336 GLN A N 1
ATOM 2571 C CA . GLN A 1 336 ? -14.233 19.313 9.236 1.00 89.81 336 GLN A CA 1
ATOM 2572 C C . GLN A 1 336 ? -15.341 19.315 8.173 1.00 89.81 336 GLN A C 1
ATOM 2574 O O . GLN A 1 336 ? -16.299 18.555 8.282 1.00 89.81 336 GLN A O 1
ATOM 2579 N N . ASN A 1 337 ? -15.185 20.084 7.087 1.00 90.06 337 ASN A N 1
ATOM 2580 C CA . ASN A 1 337 ? -16.159 20.091 5.990 1.00 90.06 337 ASN A CA 1
ATOM 2581 C C . ASN A 1 337 ? -16.235 18.736 5.265 1.00 90.06 337 ASN A C 1
ATOM 2583 O O . ASN A 1 337 ? -17.315 18.327 4.832 1.00 90.06 337 ASN A O 1
ATOM 2587 N N . VAL A 1 338 ? -15.110 18.034 5.082 1.00 90.69 338 VAL A N 1
ATOM 2588 C CA . VAL A 1 338 ? -15.117 16.662 4.544 1.00 90.69 338 VAL A CA 1
ATOM 2589 C C . VAL A 1 338 ? -15.935 15.752 5.451 1.00 90.69 338 VAL A C 1
ATOM 2591 O O . VAL A 1 338 ? -16.806 15.017 4.981 1.00 90.69 338 VAL A O 1
ATOM 2594 N N . PHE A 1 339 ? -15.686 15.837 6.751 1.00 88.38 339 PHE A N 1
ATOM 2595 C CA . PHE A 1 339 ? -16.335 14.991 7.730 1.00 88.38 339 PHE A CA 1
ATOM 2596 C C . PHE A 1 339 ? -17.839 15.266 7.849 1.00 88.38 339 PHE A C 1
ATOM 2598 O O . PHE A 1 339 ? -18.628 14.321 7.841 1.00 88.38 339 PHE A O 1
ATOM 2605 N N . ASP A 1 340 ? -18.258 16.533 7.827 1.00 88.38 340 ASP A N 1
ATOM 2606 C CA . ASP A 1 340 ? -19.671 16.934 7.796 1.00 88.38 340 ASP A CA 1
ATOM 2607 C C . ASP A 1 340 ? -20.402 16.348 6.581 1.00 88.38 340 ASP A C 1
ATOM 2609 O O . ASP A 1 340 ? -21.510 15.807 6.693 1.00 88.38 340 ASP A O 1
ATOM 2613 N N . ASN A 1 341 ? -19.759 16.381 5.408 1.00 90.38 341 ASN A N 1
ATOM 2614 C CA . ASN A 1 341 ? -20.303 15.751 4.207 1.00 90.38 341 ASN A CA 1
ATOM 2615 C C . ASN A 1 341 ? -20.455 14.237 4.400 1.00 90.38 341 ASN A C 1
ATOM 2617 O O . ASN A 1 341 ? -21.503 13.673 4.076 1.00 90.38 341 ASN A O 1
ATOM 2621 N N . TRP A 1 342 ? -19.449 13.569 4.963 1.00 91.62 342 TRP A N 1
ATOM 2622 C CA . TRP A 1 342 ? -19.502 12.129 5.207 1.00 91.62 342 TRP A CA 1
ATOM 2623 C C . TRP A 1 342 ? -20.573 11.737 6.223 1.00 91.62 342 TRP A C 1
ATOM 2625 O O . TRP A 1 342 ? -21.300 10.767 5.993 1.00 91.62 342 TRP A O 1
ATOM 2635 N N . TRP A 1 343 ? -20.740 12.504 7.297 1.00 89.69 343 TRP A N 1
ATOM 2636 C CA . TRP A 1 343 ? -21.836 12.323 8.246 1.00 89.69 343 TRP A CA 1
ATOM 2637 C C . TRP A 1 343 ? -23.199 12.454 7.580 1.00 89.69 343 TRP A C 1
ATOM 2639 O O . TRP A 1 343 ? -24.057 11.596 7.786 1.00 89.69 343 TRP A O 1
ATOM 2649 N N . SER A 1 344 ? -23.382 13.462 6.725 1.00 86.50 344 SER A N 1
ATOM 2650 C CA . SER A 1 344 ? -24.642 13.655 5.999 1.00 86.50 344 SER A CA 1
ATOM 2651 C C . SER A 1 344 ? -24.954 12.524 5.008 1.00 86.50 344 SER A C 1
ATOM 2653 O O . SER A 1 344 ? -26.119 12.241 4.740 1.00 86.50 344 SER A O 1
ATOM 2655 N N . SER A 1 345 ? -23.919 11.852 4.490 1.00 86.06 345 SER A N 1
ATOM 2656 C CA . SER A 1 345 ? -24.056 10.728 3.554 1.00 86.06 345 SER A CA 1
ATOM 2657 C C . SER A 1 345 ? -24.362 9.384 4.228 1.00 86.06 345 SER A C 1
ATOM 2659 O O . SER A 1 345 ? -24.699 8.416 3.547 1.00 86.06 345 SER A O 1
ATOM 2661 N N . ASN A 1 346 ? -24.249 9.312 5.558 1.00 85.12 346 ASN A N 1
ATOM 2662 C CA . ASN A 1 346 ? -24.462 8.090 6.323 1.00 85.12 346 ASN A CA 1
ATOM 2663 C C . ASN A 1 346 ? -25.932 7.861 6.701 1.00 85.12 346 ASN A C 1
ATOM 2665 O O . ASN A 1 346 ? -26.776 8.753 6.653 1.00 85.12 346 ASN A O 1
ATOM 2669 N N . GLN A 1 347 ? -26.242 6.628 7.111 1.00 86.38 347 GLN A N 1
ATOM 2670 C CA . GLN A 1 347 ? -27.586 6.263 7.565 1.00 86.38 347 GLN A CA 1
ATOM 2671 C C . GLN A 1 347 ? -28.002 7.110 8.785 1.00 86.38 347 GLN A C 1
ATOM 2673 O O . GLN A 1 347 ? -27.204 7.242 9.717 1.00 86.38 347 GLN A O 1
ATOM 2678 N N . PRO A 1 348 ? -29.261 7.586 8.884 1.00 87.81 348 PRO A N 1
ATOM 2679 C CA . PRO A 1 348 ? -29.730 8.373 10.033 1.00 87.81 348 PRO A CA 1
ATOM 2680 C C . PRO A 1 348 ? -29.525 7.691 11.395 1.00 87.81 348 PRO A C 1
ATOM 2682 O O . PRO A 1 348 ? -29.406 8.354 12.425 1.00 87.81 348 PRO A O 1
ATOM 2685 N N . SER A 1 349 ? -29.470 6.355 11.422 1.00 87.19 349 SER A N 1
ATOM 2686 C CA . SER A 1 349 ? -29.173 5.578 12.629 1.00 87.19 349 SER A CA 1
ATOM 2687 C C . SER A 1 349 ? -27.785 5.874 13.206 1.00 87.19 349 SER A C 1
ATOM 2689 O O . SER A 1 349 ? -27.642 5.899 14.425 1.00 87.19 349 SER A O 1
ATOM 2691 N N . TYR A 1 350 ? -26.789 6.121 12.349 1.00 89.94 350 TYR A N 1
ATOM 2692 C CA . TYR A 1 350 ? -25.422 6.451 12.755 1.00 89.94 350 TYR A CA 1
ATOM 2693 C C . TYR A 1 350 ? -25.392 7.792 13.495 1.00 89.94 350 TYR A C 1
ATOM 2695 O O . TYR A 1 350 ? -24.938 7.873 14.633 1.00 89.94 350 TYR A O 1
ATOM 2703 N N . PHE A 1 351 ? -25.986 8.829 12.897 1.00 88.81 351 PHE A N 1
ATOM 2704 C CA . PHE A 1 351 ? -26.057 10.154 13.513 1.00 88.81 351 PHE A CA 1
ATOM 2705 C C . PHE A 1 351 ? -26.825 10.133 14.844 1.00 88.81 351 PHE A C 1
ATOM 2707 O O . PHE A 1 351 ? -26.376 10.690 15.842 1.00 88.81 351 PHE A O 1
ATOM 2714 N N . ASN A 1 352 ? -27.953 9.417 14.899 1.00 89.44 352 ASN A N 1
ATOM 2715 C CA . ASN A 1 352 ? -28.706 9.241 16.142 1.00 89.44 352 ASN A CA 1
ATOM 2716 C C . ASN A 1 352 ? -27.884 8.561 17.245 1.00 89.44 352 ASN A C 1
ATOM 2718 O O . ASN A 1 352 ? -28.066 8.883 18.420 1.00 89.44 352 ASN A O 1
ATOM 2722 N N . ARG A 1 353 ? -27.004 7.619 16.887 1.00 89.19 353 ARG A N 1
ATOM 2723 C CA . ARG A 1 353 ? -26.095 6.973 17.836 1.00 89.19 353 ARG A CA 1
ATOM 2724 C C . ARG A 1 353 ? -25.099 7.981 18.398 1.00 89.19 353 ARG A C 1
ATOM 2726 O O . ARG A 1 353 ? -25.048 8.124 19.613 1.00 89.19 353 ARG A O 1
ATOM 2733 N N . LEU A 1 354 ? -24.421 8.745 17.539 1.00 89.75 354 LEU A N 1
ATOM 2734 C CA . LEU A 1 354 ? -23.487 9.798 17.960 1.00 89.75 354 LEU A CA 1
ATOM 2735 C C . LEU A 1 354 ? -24.131 10.784 18.939 1.00 89.75 354 LEU A C 1
ATOM 2737 O O . LEU A 1 354 ? -23.589 11.034 20.013 1.00 89.75 354 LEU A O 1
ATOM 2741 N N . VAL A 1 355 ? -25.316 11.303 18.602 1.00 91.06 355 VAL A N 1
ATOM 2742 C CA . VAL A 1 355 ? -26.039 12.250 19.465 1.00 91.06 355 VAL A CA 1
ATOM 2743 C C . VAL A 1 355 ? -26.348 11.630 20.828 1.00 91.06 355 VAL A C 1
ATOM 2745 O O . VAL A 1 355 ? -26.172 12.289 21.852 1.00 91.06 355 VAL A O 1
ATOM 2748 N N . LYS A 1 356 ? -26.788 10.366 20.866 1.00 91.75 356 LYS A N 1
ATOM 2749 C CA . LYS A 1 356 ? -27.045 9.656 22.128 1.00 91.75 356 LYS A CA 1
ATOM 2750 C C . LYS A 1 356 ? -25.765 9.469 22.937 1.00 91.75 356 LYS A C 1
ATOM 2752 O O . LYS A 1 356 ? -25.768 9.805 24.114 1.00 91.75 356 LYS A O 1
ATOM 2757 N N . THR A 1 357 ? -24.691 8.998 22.309 1.00 91.19 357 THR A N 1
ATOM 2758 C CA . THR A 1 357 ? -23.391 8.776 22.949 1.00 91.19 357 THR A CA 1
ATOM 2759 C C . THR A 1 357 ? -22.855 10.057 23.580 1.00 91.19 357 THR A C 1
ATOM 2761 O O . THR A 1 357 ? -22.578 10.082 24.777 1.00 91.19 357 THR A O 1
ATOM 2764 N N . TYR A 1 358 ? -22.783 11.154 22.821 1.00 91.44 358 TYR A N 1
ATOM 2765 C CA . TYR A 1 358 ? -22.276 12.421 23.349 1.00 91.44 358 TYR A CA 1
ATOM 2766 C C . TYR A 1 358 ? -23.202 13.040 24.394 1.00 91.44 358 TYR A C 1
ATOM 2768 O O . TYR A 1 358 ? -22.719 13.596 25.377 1.00 91.44 358 TYR A O 1
ATOM 2776 N N . LYS A 1 359 ? -24.525 12.889 24.254 1.00 93.12 359 LYS A N 1
ATOM 2777 C CA . LYS A 1 359 ? -25.468 13.295 25.301 1.00 93.12 359 LYS A CA 1
ATOM 2778 C C . LYS A 1 359 ? -25.216 12.530 26.603 1.00 93.12 359 LYS A C 1
ATOM 2780 O O . LYS A 1 359 ? -25.119 13.155 27.654 1.00 93.12 359 LYS A O 1
ATOM 2785 N N . SER A 1 360 ? -25.091 11.205 26.541 1.00 92.31 360 SER A N 1
ATOM 2786 C CA . SER A 1 360 ? -24.800 10.371 27.711 1.00 92.31 360 SER A CA 1
ATOM 2787 C C . SER A 1 360 ? -23.439 10.698 28.327 1.00 92.31 360 SER A C 1
ATOM 2789 O O . SER A 1 360 ? -23.329 10.735 29.551 1.00 92.31 360 SER A O 1
ATOM 2791 N N . CYS A 1 361 ? -22.438 11.015 27.500 1.00 91.56 361 CYS A N 1
ATOM 2792 C CA . CYS A 1 361 ? -21.134 11.493 27.952 1.00 91.56 361 CYS A CA 1
ATOM 2793 C C . CYS A 1 361 ? -21.247 12.803 28.741 1.00 91.56 361 CYS A C 1
ATOM 2795 O O . CYS A 1 361 ? -20.813 12.874 29.889 1.00 91.56 361 CYS A O 1
ATOM 2797 N N . VAL A 1 362 ? -21.930 13.811 28.193 1.00 90.88 362 VAL A N 1
ATOM 2798 C CA . VAL A 1 362 ? -22.162 15.086 28.889 1.00 90.88 362 VAL A CA 1
ATOM 2799 C C . VAL A 1 362 ? -22.946 14.876 30.188 1.00 90.88 362 VAL A C 1
ATOM 2801 O O . VAL A 1 362 ? -22.568 15.411 31.228 1.00 90.88 362 VAL A O 1
ATOM 2804 N N . GLU A 1 363 ? -24.008 14.067 30.170 1.00 91.00 363 GLU A N 1
ATOM 2805 C CA . GLU A 1 363 ? -24.776 13.741 31.378 1.00 91.00 363 GLU A CA 1
ATOM 2806 C C . GLU A 1 363 ? -23.914 13.072 32.454 1.00 91.00 363 GLU A C 1
ATOM 2808 O O . GLU A 1 363 ? -24.092 13.361 33.635 1.00 91.00 363 GLU A O 1
ATOM 2813 N N . TYR A 1 364 ? -22.987 12.193 32.068 1.00 88.94 364 TYR A N 1
ATOM 2814 C CA . TYR A 1 364 ? -22.055 11.540 32.983 1.00 88.94 364 TYR A CA 1
ATOM 2815 C C . TYR A 1 364 ? -21.062 12.534 33.594 1.00 88.94 364 TYR A C 1
ATOM 2817 O O . TYR A 1 364 ? -20.933 12.580 34.815 1.00 88.94 364 TYR A O 1
ATOM 2825 N N . LEU A 1 365 ? -20.432 13.380 32.774 1.00 85.94 365 LEU A N 1
ATOM 2826 C CA . LEU A 1 365 ? -19.449 14.375 33.225 1.00 85.94 365 LEU A CA 1
ATOM 2827 C C . LEU A 1 365 ? -20.055 15.445 34.149 1.00 85.94 365 LEU A C 1
ATOM 2829 O O . LEU A 1 365 ? -19.365 16.003 35.003 1.00 85.94 365 LEU A O 1
ATOM 2833 N N . LEU A 1 366 ? -21.354 15.722 34.003 1.00 88.00 366 LEU A N 1
ATOM 2834 C CA . LEU A 1 366 ? -22.090 16.656 34.857 1.00 88.00 366 LEU A CA 1
ATOM 2835 C C . LEU A 1 366 ? -22.555 16.040 36.189 1.00 88.00 366 LEU A C 1
ATOM 2837 O O . LEU A 1 366 ? -23.013 16.781 37.066 1.00 88.00 366 LEU A O 1
ATOM 2841 N N . ARG A 1 367 ? -22.457 14.714 36.381 1.00 85.19 367 ARG A N 1
ATOM 2842 C CA . ARG A 1 367 ? -22.825 14.083 37.658 1.00 85.19 367 ARG A CA 1
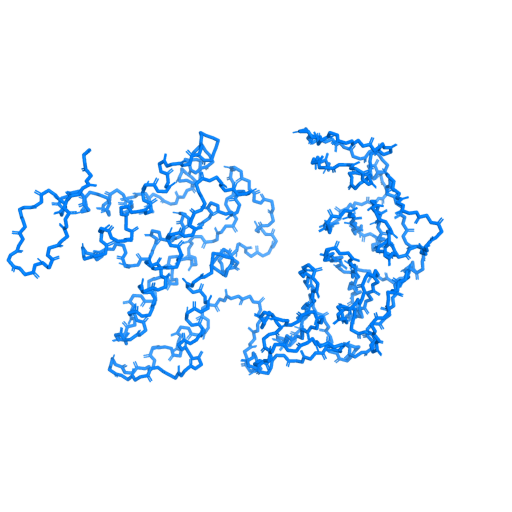ATOM 2843 C C . ARG A 1 367 ? -21.812 14.437 38.756 1.00 85.19 367 ARG A C 1
ATOM 2845 O O . ARG A 1 367 ? -20.614 14.556 38.498 1.00 85.19 367 ARG A O 1
ATOM 2852 N N . PRO A 1 368 ? -22.267 14.596 40.011 1.00 73.38 368 PRO A N 1
ATOM 2853 C CA . PRO A 1 368 ? -21.355 14.717 41.140 1.00 73.38 368 PRO A CA 1
ATOM 2854 C C . PRO A 1 368 ? -20.519 13.429 41.289 1.00 73.38 368 PRO A C 1
ATOM 2856 O O . PRO A 1 368 ? -21.046 12.342 41.034 1.00 73.38 368 PRO A O 1
ATOM 2859 N N . PRO A 1 369 ? -19.239 13.533 41.697 1.00 61.88 369 PRO A N 1
ATOM 2860 C CA . PRO A 1 369 ? -18.338 12.385 41.787 1.00 61.88 369 PRO A CA 1
ATOM 2861 C C . PRO A 1 369 ? -18.890 11.315 42.739 1.00 61.88 369 PRO A C 1
ATOM 2863 O O . PRO A 1 369 ? -19.299 11.617 43.862 1.00 61.88 369 PRO A O 1
ATOM 2866 N N . GLN A 1 370 ? -18.916 10.065 42.273 1.00 56.84 370 GLN A N 1
ATOM 2867 C CA . GLN A 1 370 ? -19.310 8.905 43.072 1.00 56.84 370 GLN A CA 1
ATOM 2868 C C . GLN A 1 370 ? -18.141 8.469 43.978 1.00 56.84 370 GLN A C 1
ATOM 2870 O O . GLN A 1 370 ? -16.989 8.553 43.557 1.00 56.84 370 GLN A O 1
ATOM 2875 N N . PRO A 1 371 ? -18.390 7.940 45.193 1.00 53.69 371 PRO A N 1
ATOM 2876 C CA . PRO A 1 371 ? -17.331 7.527 46.128 1.00 53.69 371 PRO A CA 1
ATOM 2877 C C . PRO A 1 371 ? -16.413 6.391 45.637 1.00 53.69 371 PRO A C 1
ATOM 2879 O O . PRO A 1 371 ? -15.442 6.068 46.314 1.00 53.69 371 PRO A O 1
ATOM 2882 N N . SER A 1 372 ? -16.736 5.755 44.508 1.00 48.88 372 SER A N 1
ATOM 2883 C CA . SER A 1 372 ? -16.017 4.611 43.937 1.00 48.88 372 SER A CA 1
ATOM 2884 C C . SER A 1 372 ? -15.151 4.936 42.716 1.00 48.88 372 SER A C 1
ATOM 2886 O O . SER A 1 372 ? -14.516 4.017 42.204 1.00 48.88 372 SER A O 1
ATOM 2888 N N . ASP A 1 373 ? -15.119 6.184 42.236 1.00 45.34 373 ASP A N 1
ATOM 2889 C CA . ASP A 1 373 ? -14.243 6.556 41.119 1.00 45.34 373 ASP A CA 1
ATOM 2890 C C . ASP A 1 373 ? -12.874 7.022 41.639 1.00 45.34 373 ASP A C 1
ATOM 2892 O O . ASP A 1 373 ? -12.806 7.976 42.425 1.00 45.34 373 ASP A O 1
ATOM 2896 N N . PRO A 1 374 ? -11.767 6.367 41.244 1.00 42.00 374 PRO A N 1
ATOM 2897 C CA . PRO A 1 374 ? -10.436 6.833 41.590 1.00 42.00 374 PRO A CA 1
ATOM 2898 C C . PRO A 1 374 ? -10.195 8.192 40.924 1.00 42.00 374 PRO A C 1
ATOM 2900 O O . PRO A 1 374 ? -10.176 8.291 39.706 1.00 42.00 374 PRO A O 1
ATOM 2903 N N . LEU A 1 375 ? -10.050 9.221 41.764 1.00 45.88 375 LEU A N 1
ATOM 2904 C CA . LEU A 1 375 ? -9.603 10.597 41.500 1.00 45.88 375 LEU A CA 1
ATOM 2905 C C . LEU A 1 375 ? -9.027 10.859 40.089 1.00 45.88 375 LEU A C 1
ATOM 2907 O O . LEU A 1 375 ? -7.813 10.976 39.926 1.00 45.88 375 LEU A O 1
ATOM 2911 N N . GLU A 1 376 ? -9.889 11.066 39.092 1.00 42.03 376 GLU A N 1
ATOM 2912 C CA . GLU A 1 376 ? -9.515 11.829 37.902 1.00 42.03 376 GLU A CA 1
ATOM 2913 C C . GLU A 1 376 ? -9.606 13.315 38.249 1.00 42.03 376 GLU A C 1
ATOM 2915 O O . GLU A 1 376 ? -10.669 13.882 38.529 1.00 42.03 376 GLU A O 1
ATOM 2920 N N . VAL A 1 377 ? -8.433 13.938 38.301 1.00 38.69 377 VAL A N 1
ATOM 2921 C CA . VAL A 1 377 ? -8.259 15.377 38.444 1.00 38.69 377 VAL A CA 1
ATOM 2922 C C . VAL A 1 377 ? -8.977 16.054 37.281 1.00 38.69 377 VAL A C 1
ATOM 2924 O O . VAL A 1 377 ? -8.570 15.955 36.130 1.00 38.69 377 VAL A O 1
ATOM 2927 N N . ARG A 1 378 ? -10.058 16.764 37.607 1.00 44.47 378 ARG A N 1
ATOM 2928 C CA . ARG A 1 378 ? -10.716 17.712 36.711 1.00 44.47 378 ARG A CA 1
ATOM 2929 C C . ARG A 1 378 ? -9.697 18.738 36.215 1.00 44.47 378 ARG A C 1
ATOM 2931 O O . ARG A 1 378 ? -9.256 19.578 36.997 1.00 44.47 378 ARG A O 1
ATOM 2938 N N . SER A 1 379 ? -9.406 18.735 34.921 1.00 35.59 379 SER A N 1
ATOM 2939 C CA . SER A 1 379 ? -8.781 19.878 34.253 1.00 35.59 379 SER A CA 1
ATOM 2940 C C . SER A 1 379 ? -9.263 20.020 32.811 1.00 35.59 379 SER A C 1
ATOM 2942 O O . SER A 1 379 ? -8.476 19.841 31.894 1.00 35.59 379 SER A O 1
ATOM 2944 N N . CYS A 1 380 ? -10.539 20.369 32.628 1.00 31.64 380 CYS A N 1
ATOM 2945 C CA . CYS A 1 380 ? -11.052 20.969 31.391 1.00 31.64 380 CYS A CA 1
ATOM 2946 C C . CYS A 1 380 ? -12.155 21.985 31.741 1.00 31.64 380 CYS A C 1
ATOM 2948 O O . CYS A 1 380 ? -13.334 21.640 31.834 1.00 31.64 380 CYS A O 1
ATOM 2950 N N . LEU A 1 381 ? -11.737 23.230 31.979 1.00 33.97 381 LEU A N 1
ATOM 2951 C CA . LEU A 1 381 ? -12.468 24.454 31.641 1.00 33.97 381 LEU A CA 1
ATOM 2952 C C . LEU A 1 381 ? -11.490 25.387 30.933 1.00 33.97 381 LEU A C 1
ATOM 2954 O O . LEU A 1 381 ? -10.333 25.456 31.412 1.00 33.97 381 LEU A O 1
#